Protein AF-A0A820XFD0-F1 (afdb_monomer_lite)

Foldseek 3Di:
DDDDPPPDDDDPVVVVVVVVVVQVVVCVVPVDDDDDDPDDDDDDPPDDDPPLVVVLVVLVVVLVVLVVVLVVVVVVVPPDVCVVLVVVLVVLVVVLVVLVVVLVVLVVVLVVLVVVLVVLVVVLVVLVVVLVVLVVVVPDDDDPPPVSVVVSVVSVVVSVVSVVVSVVSVVVNVVSVVVSVVSVVVSVVSVVVSVVSVVVVVVVVVVVVVVVVVSVVVSVVSVVVSVVSVVVVVVVVVVVVVVVVVVVVVVVVVVVVVVVVVVVVVVVVVVVVVVVVVVVVVVVVVVVVVVVVVVVVVCVVVDPDDDDPPVVVVVVVVVVVVVVVVVVVVVVVVVVVVVVVVVVVVVVVVVVVVVVVVVVVVVVVVVVVVVVVVVVVVVVVVVVVVVVVVVVVVVVVVVVVVVVVVVVVVVVVVVVVVVVVVVVVVVVVVVVVVVVVVVVVVVVVVVVVVVVVVVVVVVVVVVVVVVVVVVVVVVVVVVVVVVVVVVVVVVVVVD

pLDDT: mean 72.22, std 16.93, range [28.08, 92.31]

Structure (mmCIF, N/CA/C/O backbone):
data_AF-A0A820XFD0-F1
#
_entry.id   AF-A0A820XFD0-F1
#
loop_
_atom_site.group_PDB
_atom_site.id
_atom_site.type_symbol
_atom_site.label_atom_id
_atom_site.label_alt_id
_atom_site.label_comp_id
_atom_site.label_asym_id
_atom_site.label_entity_id
_atom_site.label_seq_id
_atom_site.pdbx_PDB_ins_code
_atom_site.Cartn_x
_atom_site.Cartn_y
_atom_site.Cartn_z
_atom_site.occupancy
_atom_site.B_iso_or_equiv
_atom_site.auth_seq_id
_atom_site.auth_comp_id
_atom_site.auth_asym_id
_atom_site.auth_atom_id
_atom_site.pdbx_PDB_model_num
ATOM 1 N N . MET A 1 1 ? 6.151 3.712 -76.045 1.00 37.41 1 MET A N 1
ATOM 2 C CA . MET A 1 1 ? 5.302 4.282 -74.974 1.00 37.41 1 MET A CA 1
ATOM 3 C C . MET A 1 1 ? 4.682 3.148 -74.163 1.00 37.41 1 MET A C 1
ATOM 5 O O . MET A 1 1 ? 3.705 2.572 -74.612 1.00 37.41 1 MET A O 1
ATOM 9 N N . HIS A 1 2 ? 5.215 2.836 -72.981 1.00 28.08 2 HIS A N 1
ATOM 10 C CA . HIS A 1 2 ? 4.512 2.036 -71.972 1.00 28.08 2 HIS A CA 1
ATOM 11 C C . HIS A 1 2 ? 4.744 2.683 -70.604 1.00 28.08 2 HIS A C 1
ATOM 13 O O . HIS A 1 2 ? 5.865 2.719 -70.105 1.00 28.08 2 HIS A O 1
ATOM 19 N N . ARG A 1 3 ? 3.682 3.268 -70.033 1.00 31.98 3 ARG A N 1
ATOM 20 C CA . ARG A 1 3 ? 3.657 3.752 -68.648 1.00 31.98 3 ARG A CA 1
ATOM 21 C C . ARG A 1 3 ? 3.521 2.537 -67.734 1.00 31.98 3 ARG A C 1
ATOM 23 O O . ARG A 1 3 ? 2.441 1.963 -67.646 1.00 31.98 3 ARG A O 1
ATOM 30 N N . VAL A 1 4 ? 4.595 2.175 -67.043 1.00 28.08 4 VAL A N 1
ATOM 31 C CA . VAL A 1 4 ? 4.532 1.260 -65.900 1.00 28.08 4 VAL A CA 1
ATOM 32 C C . VAL A 1 4 ? 4.010 2.066 -64.707 1.00 28.08 4 VAL A C 1
ATOM 34 O O . VAL A 1 4 ? 4.708 2.928 -64.179 1.00 28.08 4 VAL A O 1
ATOM 37 N N . ARG A 1 5 ? 2.750 1.838 -64.320 1.00 34.38 5 ARG A N 1
ATOM 38 C CA . ARG A 1 5 ? 2.206 2.278 -63.027 1.00 34.38 5 ARG A CA 1
ATOM 39 C C . ARG A 1 5 ? 2.717 1.312 -61.959 1.00 34.38 5 ARG A C 1
ATOM 41 O O . ARG A 1 5 ? 2.181 0.220 -61.820 1.00 34.38 5 ARG A O 1
ATOM 48 N N . THR A 1 6 ? 3.733 1.705 -61.201 1.00 30.31 6 THR A N 1
ATOM 49 C CA . THR A 1 6 ? 4.076 1.051 -59.932 1.00 30.31 6 THR A CA 1
ATOM 50 C C . THR A 1 6 ? 3.136 1.572 -58.850 1.00 30.31 6 THR A C 1
ATOM 52 O O . THR A 1 6 ? 3.357 2.615 -58.240 1.00 30.31 6 THR A O 1
ATOM 55 N N . GLN A 1 7 ? 2.037 0.853 -58.639 1.00 32.53 7 GLN A N 1
ATOM 56 C CA . GLN A 1 7 ? 1.187 1.026 -57.468 1.00 32.53 7 GLN A CA 1
ATOM 57 C C . GLN A 1 7 ? 1.953 0.433 -56.275 1.00 32.53 7 GLN A C 1
ATOM 59 O O . GLN A 1 7 ? 2.019 -0.783 -56.125 1.00 32.53 7 GLN A O 1
ATOM 64 N N . LYS A 1 8 ? 2.616 1.284 -55.478 1.00 37.03 8 LYS A N 1
ATOM 65 C CA . LYS A 1 8 ? 3.212 0.873 -54.199 1.00 37.03 8 LYS A CA 1
ATOM 66 C C . LYS A 1 8 ? 2.076 0.392 -53.292 1.00 37.03 8 LYS A C 1
ATOM 68 O O . LYS A 1 8 ? 1.273 1.203 -52.838 1.00 37.03 8 LYS A O 1
ATOM 73 N N . GLN A 1 9 ? 1.988 -0.917 -53.070 1.00 34.22 9 GLN A N 1
ATOM 74 C CA . GLN A 1 9 ? 1.224 -1.465 -51.957 1.00 34.22 9 GLN A CA 1
ATOM 75 C C . GLN A 1 9 ? 1.982 -1.099 -50.683 1.00 34.22 9 GLN A C 1
ATOM 77 O O . GLN A 1 9 ? 3.069 -1.617 -50.441 1.00 34.22 9 GLN A O 1
ATOM 82 N N . PHE A 1 10 ? 1.441 -0.155 -49.916 1.00 36.62 10 PHE A N 1
ATOM 83 C CA . PHE A 1 10 ? 1.867 0.040 -48.537 1.00 36.62 10 PHE A CA 1
ATOM 84 C C . PHE A 1 10 ? 1.536 -1.230 -47.762 1.00 36.62 10 PHE A C 1
ATOM 86 O O . PHE A 1 10 ? 0.458 -1.809 -47.936 1.00 36.62 10 PHE A O 1
ATOM 93 N N . SER A 1 11 ? 2.474 -1.681 -46.939 1.00 40.03 11 SER A N 1
ATOM 94 C CA . SER A 1 11 ? 2.201 -2.785 -46.030 1.00 40.03 11 SER A CA 1
ATOM 95 C C . SER A 1 11 ? 1.096 -2.367 -45.054 1.00 40.03 11 SER A C 1
ATOM 97 O O . SER A 1 11 ? 1.000 -1.202 -44.665 1.00 40.03 11 SER A O 1
ATOM 99 N N . ILE A 1 12 ? 0.246 -3.314 -44.648 1.00 41.81 12 ILE A N 1
ATOM 100 C CA . ILE A 1 12 ? -0.854 -3.069 -43.696 1.00 41.81 12 ILE A CA 1
ATOM 101 C C . ILE A 1 12 ? -0.323 -2.410 -42.400 1.00 41.81 12 ILE A C 1
ATOM 103 O O . ILE A 1 12 ? -0.978 -1.539 -41.839 1.00 41.81 12 ILE A O 1
ATOM 107 N N . TRP A 1 13 ? 0.922 -2.716 -42.015 1.00 35.16 13 TRP A N 1
ATOM 108 C CA . TRP A 1 13 ? 1.656 -2.117 -40.894 1.00 35.16 13 TRP A CA 1
ATOM 109 C C . TRP A 1 13 ? 1.944 -0.616 -41.045 1.00 35.16 13 TRP A C 1
ATOM 111 O O . TRP A 1 13 ? 1.808 0.133 -40.080 1.00 35.16 13 TRP A O 1
ATOM 121 N N . GLU A 1 14 ? 2.305 -0.152 -42.244 1.00 39.12 14 GLU A N 1
ATOM 122 C CA . GLU A 1 14 ? 2.550 1.273 -42.507 1.00 39.12 14 GLU A CA 1
ATOM 123 C C . GLU A 1 14 ? 1.245 2.077 -42.478 1.00 39.12 14 GLU A C 1
ATOM 125 O O . GLU A 1 14 ? 1.226 3.209 -41.999 1.00 39.12 14 GLU A O 1
ATOM 130 N N . VAL A 1 15 ? 0.136 1.480 -42.929 1.00 42.41 15 VAL A N 1
ATOM 131 C CA . VAL A 1 15 ? -1.190 2.116 -42.897 1.00 42.41 15 VAL A CA 1
ATOM 132 C C . VAL A 1 15 ? -1.703 2.243 -41.457 1.00 42.41 15 VAL A C 1
ATOM 134 O O . VAL A 1 15 ? -2.188 3.310 -41.080 1.00 42.41 15 VAL A O 1
ATOM 137 N N . SER A 1 16 ? -1.528 1.210 -40.626 1.00 45.59 16 SER A N 1
ATOM 138 C CA . SER A 1 16 ? -1.933 1.230 -39.213 1.00 45.59 16 SER A CA 1
ATOM 139 C C . SER A 1 16 ? -1.074 2.166 -38.355 1.00 45.59 16 SER A C 1
ATOM 141 O O . SER A 1 16 ? -1.607 2.891 -37.518 1.00 45.59 16 SER A O 1
ATOM 143 N N . PHE A 1 17 ? 0.241 2.221 -38.588 1.00 42.16 17 PHE A N 1
ATOM 144 C CA . PHE A 1 17 ? 1.147 3.114 -37.856 1.00 42.16 17 PHE A CA 1
ATOM 145 C C . PHE A 1 17 ? 0.890 4.596 -38.173 1.00 42.16 17 PHE A C 1
ATOM 147 O O . PHE A 1 17 ? 0.873 5.434 -37.272 1.00 42.16 17 PHE A O 1
ATOM 154 N N . ILE A 1 18 ? 0.610 4.921 -39.441 1.00 46.19 18 ILE A N 1
ATOM 155 C CA . ILE A 1 18 ? 0.246 6.284 -39.854 1.00 46.19 18 ILE A CA 1
ATOM 156 C C . ILE A 1 18 ? -1.119 6.689 -39.275 1.00 46.19 18 ILE A C 1
ATOM 158 O O . ILE A 1 18 ? -1.287 7.841 -38.888 1.00 46.19 18 ILE A O 1
ATOM 162 N N . GLN A 1 19 ? -2.079 5.767 -39.154 1.00 45.59 19 GLN A N 1
ATOM 163 C CA . GLN A 1 19 ? -3.388 6.058 -38.554 1.00 45.59 19 GLN A CA 1
ATOM 164 C C . GLN A 1 19 ? -3.318 6.322 -37.043 1.00 45.59 19 GLN A C 1
ATOM 166 O O . GLN A 1 19 ? -4.008 7.219 -36.563 1.00 45.59 19 GLN A O 1
ATOM 171 N N . VAL A 1 20 ? -2.464 5.603 -36.307 1.00 51.09 20 VAL A N 1
ATOM 172 C CA . VAL A 1 20 ? -2.251 5.838 -34.867 1.00 51.09 20 VAL A CA 1
ATOM 173 C C . VAL A 1 20 ? -1.521 7.162 -34.631 1.00 51.09 20 VAL A C 1
ATOM 175 O O . VAL A 1 20 ? -1.969 7.960 -33.814 1.00 51.09 20 VAL A O 1
ATOM 178 N N . LEU A 1 21 ? -0.476 7.457 -35.411 1.00 46.03 21 LEU A N 1
ATOM 179 C CA . LEU A 1 21 ? 0.230 8.741 -35.332 1.00 46.03 21 LEU A CA 1
ATOM 180 C C . LEU A 1 21 ? -0.657 9.929 -35.720 1.00 46.03 21 LEU A C 1
ATOM 182 O O . LEU A 1 21 ? -0.560 10.987 -35.104 1.00 46.03 21 LEU A O 1
ATOM 186 N N . LEU A 1 22 ? -1.535 9.775 -36.716 1.00 45.47 22 LEU A N 1
ATOM 187 C CA . LEU A 1 22 ? -2.496 10.822 -37.071 1.00 45.47 22 LEU A CA 1
ATOM 188 C C . LEU A 1 22 ? -3.514 11.055 -35.947 1.00 45.47 22 LEU A C 1
ATOM 190 O O . LEU A 1 22 ? -3.809 12.208 -35.658 1.00 45.47 22 LEU A O 1
ATOM 194 N N . ALA A 1 23 ? -3.983 10.004 -35.266 1.00 47.44 23 ALA A N 1
ATOM 195 C CA . ALA A 1 23 ? -4.884 10.138 -34.120 1.00 47.44 23 ALA A CA 1
ATOM 196 C C . ALA A 1 23 ? -4.214 10.830 -32.916 1.00 47.44 23 ALA A C 1
ATOM 198 O O . ALA A 1 23 ? -4.822 11.700 -32.296 1.00 47.44 23 ALA A O 1
ATOM 199 N N . GLU A 1 24 ? -2.947 10.511 -32.633 1.00 47.19 24 GLU A N 1
ATOM 200 C CA . GLU A 1 24 ? -2.164 11.122 -31.548 1.00 47.19 24 GLU A CA 1
ATOM 201 C C . GLU A 1 24 ? -1.826 12.598 -31.839 1.00 47.19 24 GLU A C 1
ATOM 203 O O . GLU A 1 24 ? -1.878 13.451 -30.951 1.00 47.19 24 GLU A O 1
ATOM 208 N N . ILE A 1 25 ? -1.557 12.939 -33.105 1.00 46.88 25 ILE A N 1
ATOM 209 C CA . ILE A 1 25 ? -1.346 14.327 -33.546 1.00 46.88 25 ILE A CA 1
ATOM 210 C C . ILE A 1 25 ? -2.657 15.133 -33.491 1.00 46.88 25 ILE A C 1
ATOM 212 O O . ILE A 1 25 ? -2.632 16.305 -33.111 1.00 46.88 25 ILE A O 1
ATOM 216 N N . GLU A 1 26 ? -3.805 14.537 -33.826 1.00 42.50 26 GLU A N 1
ATOM 217 C CA . GLU A 1 26 ? -5.121 15.191 -33.740 1.00 42.50 26 GLU A CA 1
ATOM 218 C C . GLU A 1 26 ? -5.544 15.440 -32.274 1.00 42.50 26 GLU A C 1
ATOM 220 O O . GLU A 1 26 ? -6.100 16.499 -31.955 1.00 42.50 26 GLU A O 1
ATOM 225 N N . GLU A 1 27 ? -5.217 14.515 -31.361 1.00 45.03 27 GLU A N 1
ATOM 226 C CA . GLU A 1 27 ? -5.466 14.629 -29.915 1.00 45.03 27 GLU A CA 1
ATOM 227 C C . GLU A 1 27 ? -4.594 15.725 -29.276 1.00 45.03 27 GLU A C 1
ATOM 229 O O . GLU A 1 27 ? -5.096 16.572 -28.528 1.00 45.03 27 GLU A O 1
ATOM 234 N N . LEU A 1 28 ? -3.314 15.800 -29.663 1.00 44.38 28 LEU A N 1
ATOM 235 C CA . LEU A 1 28 ? -2.395 16.863 -29.241 1.00 44.38 28 LEU A CA 1
ATOM 236 C C . LEU A 1 28 ? -2.750 18.239 -29.832 1.00 44.38 28 LEU A C 1
ATOM 238 O O . LEU A 1 28 ? -2.426 19.265 -29.233 1.00 44.38 28 LEU A O 1
ATOM 242 N N . ARG A 1 29 ? -3.434 18.288 -30.984 1.00 38.72 29 ARG A N 1
ATOM 243 C CA . ARG A 1 29 ? -3.827 19.542 -31.649 1.00 38.72 29 ARG A CA 1
ATOM 244 C C . ARG A 1 29 ? -5.156 20.115 -31.151 1.00 38.72 29 ARG A C 1
ATOM 246 O O . ARG A 1 29 ? -5.342 21.329 -31.219 1.00 38.72 29 ARG A O 1
ATOM 253 N N . THR A 1 30 ? -6.082 19.280 -30.677 1.00 41.97 30 THR A N 1
ATOM 254 C CA . THR A 1 30 ? -7.456 19.711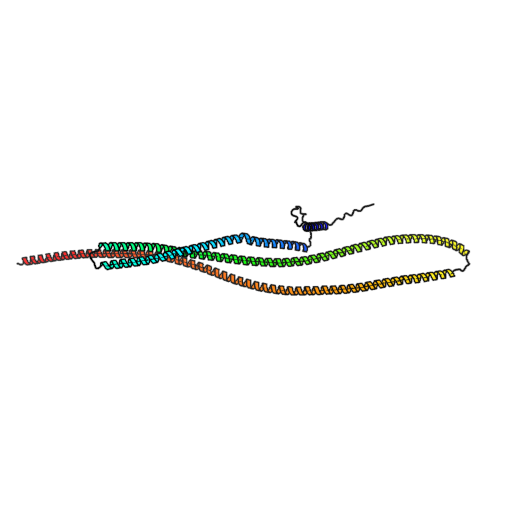 -30.340 1.00 41.97 30 THR A CA 1
ATOM 255 C C . THR A 1 30 ? -7.812 19.617 -28.857 1.00 41.97 30 THR A C 1
ATOM 257 O O . THR A 1 30 ? -8.810 20.208 -28.441 1.00 41.97 30 THR A O 1
ATOM 260 N N . GLY A 1 31 ? -7.008 18.925 -28.039 1.00 38.94 31 GLY A N 1
ATOM 261 C CA . GLY A 1 31 ? -7.185 18.874 -26.583 1.00 38.94 31 GLY A CA 1
ATOM 262 C C . GLY A 1 31 ? -8.503 18.241 -26.114 1.00 38.94 31 GLY A C 1
ATOM 263 O O . GLY A 1 31 ? -8.890 18.422 -24.959 1.00 38.94 31 GLY A O 1
ATOM 264 N N . LYS A 1 32 ? -9.211 17.508 -26.983 1.00 40.78 32 LYS A N 1
ATOM 265 C CA . LYS A 1 32 ? -10.416 16.740 -26.642 1.00 40.78 32 LYS A CA 1
ATOM 266 C C . LYS A 1 32 ? -10.229 15.278 -27.039 1.00 40.78 32 LYS A C 1
ATOM 268 O O . LYS A 1 32 ? -9.832 14.992 -28.163 1.00 40.78 32 LYS A O 1
ATOM 273 N N . ARG A 1 33 ? -10.569 14.364 -26.122 1.00 42.88 33 ARG A N 1
ATOM 274 C CA . ARG A 1 33 ? -10.634 12.919 -26.393 1.00 42.88 33 ARG A CA 1
ATOM 275 C C . ARG A 1 33 ? -11.656 12.623 -27.497 1.00 42.88 33 ARG A C 1
ATOM 277 O O . ARG A 1 33 ? -12.743 13.205 -27.458 1.00 42.88 33 ARG A O 1
ATOM 284 N N . PRO A 1 34 ? -11.387 11.664 -28.397 1.00 37.91 34 PRO A N 1
ATOM 285 C CA . PRO A 1 34 ? -12.404 11.136 -29.289 1.00 37.91 34 PRO A CA 1
ATOM 286 C C . PRO A 1 34 ? -13.309 10.181 -28.498 1.00 37.91 34 PRO A C 1
ATOM 288 O O . PRO A 1 34 ? -13.015 8.999 -28.338 1.00 37.91 34 PRO A O 1
ATOM 291 N N . SER A 1 35 ? -14.409 10.700 -27.958 1.00 45.75 35 SER A N 1
ATOM 292 C CA . SER A 1 35 ? -15.568 9.879 -27.614 1.00 45.75 35 SER A CA 1
ATOM 293 C C . SER A 1 35 ? -16.397 9.646 -28.879 1.00 45.75 35 SER A C 1
ATOM 295 O O . SER A 1 35 ? -16.653 10.595 -29.615 1.00 45.75 35 SER A O 1
ATOM 297 N N . GLU A 1 36 ? -16.825 8.398 -29.079 1.00 39.69 36 GLU A N 1
ATOM 298 C CA . GLU A 1 36 ? -17.808 7.946 -30.079 1.00 39.69 36 GLU A CA 1
ATOM 299 C C . GLU A 1 36 ? -17.308 7.823 -31.531 1.00 39.69 36 GLU A C 1
ATOM 301 O O . GLU A 1 36 ? -17.634 8.611 -32.415 1.00 39.69 36 GLU A O 1
ATOM 306 N N . ARG A 1 37 ? -16.595 6.724 -31.813 1.00 33.25 37 ARG A N 1
ATOM 307 C CA . ARG A 1 37 ? -16.793 5.979 -33.067 1.00 33.25 37 ARG A CA 1
ATOM 308 C C . ARG A 1 37 ? -16.878 4.485 -32.775 1.00 33.25 37 ARG A C 1
ATOM 310 O O . ARG A 1 37 ? -15.871 3.820 -32.553 1.00 33.25 37 ARG A O 1
ATOM 317 N N . GLU A 1 38 ? -18.106 3.978 -32.791 1.00 38.09 38 GLU A N 1
ATOM 318 C CA . GLU A 1 38 ? -18.409 2.568 -33.011 1.00 38.09 38 GLU A CA 1
ATOM 319 C C . GLU A 1 38 ? -17.937 2.183 -34.416 1.00 38.09 38 GLU A C 1
ATOM 321 O O . GLU A 1 38 ? -18.610 2.473 -35.394 1.00 38.09 38 GLU A O 1
ATOM 326 N N . THR A 1 39 ? -16.754 1.587 -34.513 1.00 34.09 39 THR A N 1
ATOM 327 C CA . THR A 1 39 ? -16.420 0.510 -35.458 1.00 34.09 39 THR A CA 1
ATOM 328 C C . THR A 1 39 ? -15.040 -0.002 -35.062 1.00 34.09 39 THR A C 1
ATOM 330 O O . THR A 1 39 ? -14.018 0.568 -35.449 1.00 34.09 39 THR A O 1
ATOM 333 N N . SER A 1 40 ? -15.009 -1.052 -34.246 1.00 28.56 40 SER A N 1
ATOM 334 C CA . SER A 1 40 ? -13.800 -1.833 -33.992 1.00 28.56 40 SER A CA 1
ATOM 335 C C . SER A 1 40 ? -13.323 -2.470 -35.304 1.00 28.56 40 SER A C 1
ATOM 337 O O . SER A 1 40 ? -14.135 -3.113 -35.971 1.00 28.56 40 SER A O 1
ATOM 339 N N . PRO A 1 41 ? -12.039 -2.362 -35.686 1.00 35.25 41 PRO A N 1
ATOM 340 C CA . PRO A 1 41 ? -11.447 -3.364 -36.557 1.00 35.25 41 PRO A CA 1
ATOM 341 C C . PRO A 1 41 ? -11.363 -4.663 -35.747 1.00 35.25 41 PRO A C 1
ATOM 343 O O . PRO A 1 41 ? -10.921 -4.639 -34.595 1.00 35.25 41 PRO A O 1
ATOM 346 N N . GLU A 1 42 ? -11.833 -5.772 -36.316 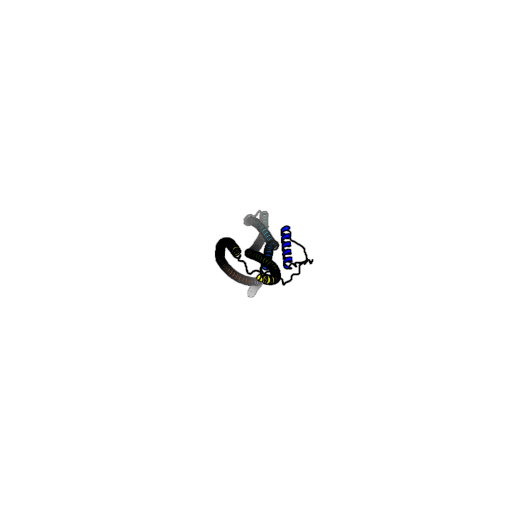1.00 32.19 42 GLU A N 1
ATOM 347 C CA . GLU A 1 42 ? -11.697 -7.106 -35.726 1.00 32.19 42 GLU A CA 1
ATOM 348 C C . GLU A 1 42 ? -10.254 -7.350 -35.263 1.00 32.19 42 GLU A C 1
ATOM 350 O O . GLU A 1 42 ? -9.292 -7.189 -36.015 1.00 32.19 42 GLU A O 1
ATOM 355 N N . TYR A 1 43 ? -10.132 -7.708 -33.987 1.00 35.47 43 TYR A N 1
ATOM 356 C CA . TYR A 1 43 ? -8.886 -8.054 -33.321 1.00 35.47 43 TYR A CA 1
ATOM 357 C C . TYR A 1 43 ? -8.472 -9.466 -33.753 1.00 35.47 43 TYR A C 1
ATOM 359 O O . TYR A 1 43 ? -9.118 -10.439 -33.365 1.00 35.47 43 TYR A O 1
ATOM 367 N N . ASP A 1 44 ? -7.411 -9.581 -34.555 1.00 37.38 44 ASP A N 1
ATOM 368 C CA . ASP A 1 44 ? -6.766 -10.863 -34.853 1.00 37.38 44 ASP A CA 1
ATOM 369 C C . ASP A 1 44 ? -5.823 -11.236 -33.687 1.00 37.38 44 ASP A C 1
ATOM 371 O O . ASP A 1 44 ? -4.843 -10.521 -33.447 1.00 37.38 44 ASP A O 1
ATOM 375 N N . PRO A 1 45 ? -6.073 -12.335 -32.946 1.00 40.59 45 PRO A N 1
ATOM 376 C CA . PRO A 1 45 ? -5.259 -12.739 -31.797 1.00 40.59 45 PRO A CA 1
ATOM 377 C C . PRO A 1 45 ? -3.819 -13.150 -32.147 1.00 40.59 45 PRO A C 1
ATOM 379 O O . PRO A 1 45 ? -3.033 -13.401 -31.235 1.00 40.59 45 PRO A O 1
ATOM 382 N N . ASN A 1 46 ? -3.464 -13.241 -33.435 1.00 35.19 46 ASN A N 1
ATOM 383 C CA . ASN A 1 46 ? -2.160 -13.731 -33.893 1.00 35.19 46 ASN A CA 1
ATOM 384 C C . ASN A 1 46 ? -1.137 -12.629 -34.239 1.00 35.19 46 ASN A C 1
ATOM 386 O O . ASN A 1 46 ? -0.063 -12.939 -34.755 1.00 35.19 46 ASN A O 1
ATOM 390 N N . GLN A 1 47 ? -1.423 -11.349 -33.975 1.00 38.47 47 GLN A N 1
ATOM 391 C CA . GLN A 1 47 ? -0.446 -10.274 -34.192 1.00 38.47 47 GLN A CA 1
ATOM 392 C C . GLN A 1 47 ? 0.550 -10.157 -33.027 1.00 38.47 47 GLN A C 1
ATOM 394 O O . GLN A 1 47 ? 0.223 -9.685 -31.937 1.00 38.47 47 GLN A O 1
ATOM 399 N N . GLU A 1 48 ? 1.803 -10.544 -33.281 1.00 31.59 48 GLU A N 1
ATOM 400 C CA . GLU A 1 48 ? 2.938 -10.315 -32.383 1.00 31.59 48 GLU A CA 1
ATOM 401 C C . GLU A 1 48 ? 3.262 -8.814 -32.285 1.00 31.59 48 GLU A C 1
ATOM 403 O O . GLU A 1 48 ? 4.033 -8.250 -33.062 1.00 31.59 48 GLU A O 1
ATOM 408 N N . VAL A 1 49 ? 2.663 -8.150 -31.298 1.00 37.22 49 VAL A N 1
ATOM 409 C CA . VAL A 1 49 ? 3.129 -6.851 -30.798 1.00 37.22 49 VAL A CA 1
ATOM 410 C C . VAL A 1 49 ? 4.347 -7.106 -29.896 1.00 37.22 49 VAL A C 1
ATOM 412 O O . VAL A 1 49 ? 4.281 -8.010 -29.057 1.00 37.22 49 VAL A O 1
ATOM 415 N N . PRO A 1 50 ? 5.447 -6.334 -30.002 1.00 37.41 50 PRO A N 1
ATOM 416 C CA . PRO A 1 50 ? 6.612 -6.503 -29.138 1.00 37.41 50 PRO A CA 1
ATOM 417 C C . PRO A 1 50 ? 6.211 -6.500 -27.654 1.00 37.41 50 PRO A C 1
ATOM 419 O O . PRO A 1 50 ? 5.632 -5.528 -27.161 1.00 37.41 50 PRO A O 1
ATOM 422 N N . LEU A 1 51 ? 6.541 -7.588 -26.945 1.00 35.94 51 LEU A N 1
ATOM 423 C CA . LEU A 1 51 ? 6.193 -7.850 -25.536 1.00 35.94 51 LEU A CA 1
ATOM 424 C C . LEU A 1 51 ? 6.513 -6.673 -24.590 1.00 35.94 51 LEU A C 1
ATOM 426 O O . LEU A 1 51 ? 5.835 -6.478 -23.587 1.00 35.94 51 LEU A O 1
ATOM 430 N N . THR A 1 52 ? 7.500 -5.841 -24.923 1.00 35.88 52 THR A N 1
ATOM 431 C CA . THR A 1 52 ? 7.915 -4.672 -24.134 1.00 35.88 52 THR A CA 1
ATOM 432 C C . THR A 1 52 ? 6.938 -3.493 -24.204 1.00 35.88 52 THR A C 1
ATOM 434 O O . THR A 1 52 ? 6.705 -2.844 -23.187 1.00 35.88 52 THR A O 1
ATOM 437 N N . PHE A 1 53 ? 6.312 -3.230 -25.357 1.00 36.62 53 PHE A N 1
ATOM 438 C CA . PHE A 1 53 ? 5.309 -2.162 -25.497 1.00 36.62 53 PHE A CA 1
ATOM 439 C C . PHE A 1 53 ? 3.977 -2.550 -24.854 1.00 36.62 53 PHE A C 1
ATOM 441 O O . PHE A 1 53 ? 3.338 -1.723 -24.202 1.00 36.62 53 PHE A O 1
ATOM 448 N N . ARG A 1 54 ? 3.600 -3.828 -24.977 1.00 37.75 54 ARG A N 1
ATOM 449 C CA . ARG A 1 54 ? 2.423 -4.397 -24.311 1.00 37.75 54 ARG A CA 1
ATOM 450 C C . ARG A 1 54 ? 2.527 -4.257 -22.790 1.00 37.75 54 ARG A C 1
ATOM 452 O O . ARG A 1 54 ? 1.600 -3.748 -22.171 1.00 37.75 54 ARG A O 1
ATOM 459 N N . ASN A 1 55 ? 3.692 -4.567 -22.221 1.00 39.22 55 ASN A N 1
ATOM 460 C CA . ASN A 1 55 ? 3.934 -4.442 -20.783 1.00 39.22 55 ASN A CA 1
ATOM 461 C C . ASN A 1 55 ? 3.881 -2.987 -20.286 1.00 39.22 55 ASN A C 1
ATOM 463 O O . ASN A 1 55 ? 3.374 -2.743 -19.198 1.00 39.22 55 ASN A O 1
ATOM 467 N N . VAL A 1 56 ? 4.357 -2.002 -21.058 1.00 39.69 56 VAL A N 1
ATOM 468 C CA . VAL A 1 56 ? 4.306 -0.583 -20.642 1.00 39.69 56 VAL A CA 1
ATOM 469 C C . VAL A 1 56 ? 2.888 -0.018 -20.689 1.00 39.69 56 VAL A C 1
ATOM 471 O O . VAL A 1 56 ? 2.494 0.696 -19.766 1.00 39.69 56 VAL A O 1
ATOM 474 N N . VAL A 1 57 ? 2.106 -0.359 -21.717 1.00 46.94 57 VAL A N 1
ATOM 475 C CA . VAL A 1 57 ? 0.697 0.055 -21.812 1.00 46.94 57 VAL A CA 1
ATOM 476 C C . VAL A 1 57 ? -0.137 -0.629 -20.728 1.00 46.94 57 VAL A C 1
ATOM 478 O O . VAL A 1 57 ? -0.925 0.040 -20.060 1.00 46.94 57 VAL A O 1
ATOM 481 N N . GLU A 1 58 ? 0.078 -1.924 -20.482 1.00 44.06 58 GLU A N 1
ATOM 482 C CA . GLU A 1 58 ? -0.579 -2.658 -19.395 1.00 44.06 58 GLU A CA 1
ATOM 483 C C . GLU A 1 58 ? -0.189 -2.089 -18.019 1.00 44.06 58 GLU A C 1
ATOM 485 O O . GLU A 1 58 ? -1.077 -1.824 -17.211 1.00 44.06 58 GLU A O 1
ATOM 490 N N . LEU A 1 59 ? 1.089 -1.775 -17.770 1.00 43.84 59 LEU A N 1
ATOM 491 C CA . LEU A 1 59 ? 1.543 -1.147 -16.519 1.00 43.84 59 LEU A CA 1
ATOM 492 C C . LEU A 1 59 ? 1.008 0.279 -16.339 1.00 43.84 59 LEU A C 1
ATOM 494 O O . LEU A 1 59 ? 0.615 0.645 -15.232 1.00 43.84 59 LEU A O 1
ATOM 498 N N . GLN A 1 60 ? 0.932 1.094 -17.396 1.00 47.44 60 GLN A N 1
ATOM 499 C CA . GLN A 1 60 ? 0.277 2.406 -17.323 1.00 47.44 60 GLN A CA 1
ATOM 500 C C . GLN A 1 60 ? -1.218 2.277 -17.033 1.00 47.44 60 GLN A C 1
ATOM 502 O O . GLN A 1 60 ? -1.759 3.066 -16.257 1.00 47.44 60 GLN A O 1
ATOM 507 N N . HIS A 1 61 ? -1.883 1.282 -17.617 1.00 50.69 61 HIS A N 1
ATOM 508 C CA . HIS A 1 61 ? -3.301 1.037 -17.391 1.00 50.69 61 HIS A CA 1
ATOM 509 C C . HIS A 1 61 ? -3.572 0.505 -15.974 1.00 50.69 61 HIS A C 1
ATOM 511 O O . HIS A 1 61 ? -4.533 0.927 -15.331 1.00 50.69 61 HIS A O 1
ATOM 517 N N . VAL A 1 62 ? -2.689 -0.349 -15.445 1.00 47.25 62 VAL A N 1
ATOM 518 C CA . VAL A 1 62 ? -2.703 -0.793 -14.043 1.00 47.25 62 VAL A CA 1
ATOM 519 C C . VAL A 1 62 ? -2.470 0.387 -13.103 1.00 47.25 62 VAL A C 1
ATOM 521 O O . VAL A 1 62 ? -3.238 0.552 -12.163 1.00 47.25 62 VAL A O 1
ATOM 524 N N . ASN A 1 63 ? -1.506 1.266 -13.386 1.00 45.78 63 ASN A N 1
ATOM 525 C CA . ASN A 1 63 ? -1.230 2.438 -12.549 1.00 45.78 63 ASN A CA 1
ATOM 526 C C . ASN A 1 63 ? -2.411 3.432 -12.542 1.00 45.78 63 ASN A C 1
ATOM 528 O O . ASN A 1 63 ? -2.786 3.954 -11.498 1.00 45.78 63 ASN A O 1
ATOM 532 N N . GLN A 1 64 ? -3.088 3.619 -13.682 1.00 58.12 64 GLN A N 1
ATOM 533 C CA . GLN A 1 64 ? -4.321 4.415 -13.760 1.00 58.12 64 GLN A CA 1
ATOM 534 C C . GLN A 1 64 ? -5.493 3.779 -13.001 1.00 58.12 64 GLN A C 1
ATOM 536 O O . GLN A 1 64 ? -6.270 4.495 -12.366 1.00 58.12 64 GLN A O 1
ATOM 541 N N . LYS A 1 65 ? -5.632 2.447 -13.049 1.00 58.97 65 LYS A N 1
ATOM 542 C CA . LYS A 1 65 ? -6.622 1.718 -12.244 1.00 58.97 65 LYS A CA 1
ATOM 543 C C . LYS A 1 65 ? -6.304 1.813 -10.754 1.00 58.97 65 LYS A C 1
ATOM 545 O O . LYS A 1 65 ? -7.231 2.028 -9.985 1.00 58.97 65 LYS A O 1
ATOM 550 N N . LEU A 1 66 ? -5.033 1.737 -10.359 1.00 50.28 66 LEU A N 1
ATOM 551 C CA . LEU A 1 66 ? -4.599 1.913 -8.973 1.00 50.28 66 LEU A CA 1
ATOM 552 C C . LEU A 1 66 ? -4.877 3.339 -8.485 1.00 50.28 66 LEU A C 1
ATOM 554 O O . LEU A 1 66 ? -5.458 3.512 -7.427 1.00 50.28 66 LEU A O 1
ATOM 558 N N . ASP A 1 67 ? -4.551 4.364 -9.275 1.00 56.00 67 ASP A N 1
ATOM 559 C CA . ASP A 1 67 ? -4.854 5.766 -8.954 1.00 56.00 67 ASP A CA 1
ATOM 560 C C . ASP A 1 67 ? -6.359 6.039 -8.840 1.00 56.00 67 ASP A C 1
ATOM 562 O O . ASP A 1 67 ? -6.787 6.907 -8.071 1.00 56.00 67 ASP A O 1
ATOM 566 N N . LYS A 1 68 ? -7.166 5.334 -9.639 1.00 64.75 68 LYS A N 1
ATOM 567 C CA . LYS A 1 68 ? -8.624 5.376 -9.552 1.00 64.75 68 LYS A CA 1
ATOM 568 C C . LYS A 1 68 ? -9.110 4.653 -8.295 1.00 64.75 68 LYS A C 1
ATOM 570 O O . LYS A 1 68 ? -9.903 5.238 -7.574 1.00 64.75 68 LYS A O 1
ATOM 575 N N . LEU A 1 69 ? -8.574 3.473 -7.984 1.00 53.81 69 LEU A N 1
ATOM 576 C CA . LEU A 1 69 ? -8.899 2.708 -6.779 1.00 53.81 69 LEU A CA 1
ATOM 577 C C . LEU A 1 69 ? -8.487 3.457 -5.505 1.00 53.81 69 LEU A C 1
ATOM 579 O O . LEU A 1 69 ? -9.247 3.500 -4.555 1.00 53.81 69 LEU A O 1
ATOM 583 N N . VAL A 1 70 ? -7.330 4.122 -5.485 1.00 56.44 70 VAL A N 1
ATOM 584 C CA . VAL A 1 70 ? -6.891 4.983 -4.373 1.00 56.44 70 VAL A CA 1
ATOM 585 C C . VAL A 1 70 ? -7.840 6.166 -4.199 1.00 56.44 70 VAL A C 1
ATOM 587 O O . VAL A 1 70 ? -8.166 6.530 -3.072 1.00 56.44 70 VAL A O 1
ATOM 590 N N . ARG A 1 71 ? -8.314 6.766 -5.297 1.00 61.44 71 ARG A N 1
ATOM 591 C CA . ARG A 1 71 ? -9.324 7.834 -5.249 1.00 61.44 71 ARG A CA 1
ATOM 592 C C . ARG A 1 71 ? -10.693 7.327 -4.802 1.00 61.44 71 ARG A C 1
ATOM 594 O O . ARG A 1 71 ? -11.336 8.008 -4.016 1.00 61.44 71 ARG A O 1
ATOM 601 N N . GLU A 1 72 ? -11.112 6.154 -5.262 1.00 58.06 72 GLU A N 1
ATOM 602 C CA . GLU A 1 72 ? -12.369 5.509 -4.874 1.00 58.06 72 GLU A CA 1
ATOM 603 C C . GLU A 1 72 ? -12.329 5.039 -3.420 1.00 58.06 72 GLU A C 1
ATOM 605 O O . GLU A 1 72 ? -13.276 5.312 -2.702 1.00 58.06 72 GLU A O 1
ATOM 610 N N . MET A 1 73 ? -11.222 4.474 -2.933 1.00 51.94 73 MET A N 1
ATOM 611 C CA . MET A 1 73 ? -11.043 4.138 -1.517 1.00 51.94 73 MET A CA 1
ATOM 612 C C . MET A 1 73 ? -11.019 5.389 -0.639 1.00 51.94 73 MET A C 1
ATOM 614 O O . MET A 1 73 ? -11.651 5.394 0.409 1.00 51.94 73 MET A O 1
ATOM 618 N N . ARG A 1 74 ? -10.368 6.481 -1.071 1.00 56.19 74 ARG A N 1
ATOM 619 C CA . ARG A 1 74 ? -10.449 7.780 -0.372 1.00 56.19 74 ARG A CA 1
ATOM 620 C C . ARG A 1 74 ? -11.864 8.372 -0.387 1.00 56.19 74 ARG A C 1
ATOM 622 O O . ARG A 1 74 ? -12.213 9.097 0.534 1.00 56.19 74 ARG A O 1
ATOM 629 N N . ALA A 1 75 ? -12.662 8.096 -1.419 1.00 53.50 75 ALA A N 1
ATOM 630 C CA . ALA A 1 75 ? -14.041 8.574 -1.533 1.00 53.50 75 ALA A CA 1
ATOM 631 C C . ALA A 1 75 ? -15.047 7.693 -0.768 1.00 53.50 75 ALA A C 1
ATOM 633 O O . ALA A 1 75 ? -15.985 8.225 -0.187 1.00 53.50 75 ALA A O 1
ATOM 634 N N . GLN A 1 76 ? -14.839 6.373 -0.732 1.00 49.81 76 GLN A N 1
ATOM 635 C CA . GLN A 1 76 ? -15.631 5.411 0.041 1.00 49.81 76 GLN A CA 1
ATOM 636 C C . GLN A 1 76 ? -15.379 5.554 1.544 1.00 49.81 76 GLN A C 1
ATOM 638 O O . GLN A 1 76 ? -16.321 5.436 2.320 1.00 49.81 76 GLN A O 1
ATOM 643 N N . HIS A 1 77 ? -14.155 5.904 1.957 1.00 50.97 77 HIS A N 1
ATOM 644 C CA . HIS A 1 77 ? -13.865 6.182 3.367 1.00 50.97 77 HIS A CA 1
ATOM 645 C C . HIS A 1 77 ? -14.603 7.407 3.924 1.00 50.97 77 HIS A C 1
ATOM 647 O O . HIS A 1 77 ? -14.783 7.486 5.131 1.00 50.97 77 HIS A O 1
ATOM 653 N N . ASN A 1 78 ? -15.037 8.334 3.062 1.00 51.22 78 ASN A N 1
ATOM 654 C CA . ASN A 1 78 ? -15.622 9.609 3.478 1.00 51.22 78 ASN A CA 1
ATOM 655 C C . ASN A 1 78 ? -17.160 9.640 3.503 1.00 51.22 78 ASN A C 1
ATOM 657 O O . ASN A 1 78 ? -17.694 10.644 3.959 1.00 51.22 78 ASN A O 1
ATOM 661 N N . ASN A 1 79 ? -17.881 8.633 2.981 1.00 50.50 79 ASN A N 1
ATOM 662 C CA . ASN A 1 79 ? -19.314 8.819 2.682 1.00 50.50 79 ASN A CA 1
ATOM 663 C C . ASN A 1 79 ? -20.295 7.805 3.293 1.00 50.50 79 ASN A C 1
ATOM 665 O O . ASN A 1 79 ? -21.409 8.219 3.587 1.00 50.50 79 ASN A O 1
ATOM 669 N N . ASP A 1 80 ? -19.936 6.534 3.524 1.00 47.19 80 ASP A N 1
ATOM 670 C CA . ASP A 1 80 ? -20.964 5.535 3.894 1.00 47.19 80 ASP A CA 1
ATOM 671 C C . ASP A 1 80 ? -20.820 4.974 5.328 1.00 47.19 80 ASP A C 1
ATOM 673 O O . ASP A 1 80 ? -21.827 4.821 6.020 1.00 47.19 80 ASP A O 1
ATOM 677 N N . ASP A 1 81 ? -19.596 4.763 5.833 1.00 49.62 81 ASP A N 1
ATOM 678 C CA . ASP A 1 81 ? -19.364 4.227 7.194 1.00 49.62 81 ASP A CA 1
ATOM 679 C C . ASP A 1 81 ? -18.989 5.306 8.233 1.00 49.62 81 ASP A C 1
ATOM 681 O O . ASP A 1 81 ? -19.328 5.182 9.414 1.00 49.62 81 ASP A O 1
ATOM 685 N N . GLU A 1 82 ? -18.344 6.405 7.814 1.00 51.56 82 GLU A N 1
ATOM 686 C CA . GLU A 1 82 ? -18.050 7.544 8.700 1.00 51.56 82 GLU A CA 1
ATOM 687 C C . GLU A 1 82 ? -19.324 8.271 9.141 1.00 51.56 82 GLU A C 1
ATOM 689 O O . GLU A 1 82 ? -19.415 8.664 10.304 1.00 51.56 82 GLU A O 1
ATOM 694 N N . ASP A 1 83 ? -20.320 8.408 8.260 1.00 54.50 83 ASP A N 1
ATOM 695 C CA . ASP A 1 83 ? -21.586 9.073 8.582 1.00 54.50 83 ASP A CA 1
ATOM 696 C C . ASP A 1 83 ? -22.451 8.218 9.515 1.00 54.50 83 ASP A C 1
ATOM 698 O O . ASP A 1 83 ? -23.037 8.751 10.459 1.00 54.50 83 ASP A O 1
ATOM 702 N N . LEU A 1 84 ? -22.480 6.891 9.347 1.00 54.56 84 LEU A N 1
ATOM 703 C CA . LEU A 1 84 ? -23.239 6.003 10.232 1.00 54.56 84 LEU A CA 1
ATOM 704 C C . LEU A 1 84 ? -22.625 5.948 11.643 1.00 54.56 84 LEU A C 1
ATOM 706 O O . LEU A 1 84 ? -23.342 6.063 12.642 1.00 54.56 84 LEU A O 1
ATOM 710 N N . ASN A 1 85 ? -21.294 5.844 11.734 1.00 54.69 85 ASN A N 1
ATOM 711 C CA . ASN A 1 85 ? -20.581 5.822 13.012 1.00 54.69 85 ASN A CA 1
ATOM 712 C C . ASN A 1 85 ? -20.535 7.202 13.687 1.00 54.69 85 ASN A C 1
ATOM 714 O O . ASN A 1 85 ? -20.676 7.273 14.908 1.00 54.69 85 ASN A O 1
ATOM 718 N N . ARG A 1 86 ? -20.428 8.310 12.933 1.00 61.75 86 ARG A N 1
ATOM 719 C CA . ARG A 1 86 ? -20.601 9.666 13.490 1.00 61.75 86 ARG A CA 1
ATOM 720 C C . ARG A 1 86 ? -21.996 9.875 14.036 1.00 61.75 86 ARG A C 1
ATOM 722 O O . ARG A 1 86 ? -22.124 10.349 15.157 1.00 61.75 86 ARG A O 1
ATOM 729 N N . THR A 1 87 ? -23.021 9.506 13.271 1.00 67.25 87 THR A N 1
ATOM 730 C CA . THR A 1 87 ? -24.414 9.696 13.688 1.00 67.25 87 THR A CA 1
ATOM 731 C C . THR A 1 87 ? -24.690 8.920 14.974 1.00 67.25 87 THR A C 1
ATOM 733 O O . THR A 1 87 ? -25.217 9.483 15.930 1.00 67.25 87 THR A O 1
ATOM 736 N N . ARG A 1 88 ? -24.227 7.667 15.058 1.00 66.44 88 ARG A N 1
ATOM 737 C CA . ARG A 1 88 ? -24.352 6.831 16.259 1.00 66.44 88 ARG A CA 1
ATOM 738 C C . ARG A 1 88 ? -23.554 7.368 17.454 1.00 66.44 88 ARG A C 1
ATOM 740 O O . ARG A 1 88 ? -24.057 7.375 18.578 1.00 66.44 88 ARG A O 1
ATOM 747 N N . PHE A 1 89 ? -22.334 7.856 17.232 1.00 65.56 89 PHE A N 1
ATOM 748 C CA . PHE A 1 89 ? -21.517 8.459 18.286 1.00 65.56 89 PHE A CA 1
ATOM 749 C C . PHE A 1 89 ? -22.122 9.773 18.804 1.00 65.56 89 PHE A C 1
ATOM 751 O O . PHE A 1 89 ? -22.158 10.009 20.014 1.00 65.56 89 PHE A O 1
ATOM 758 N N . ASP A 1 90 ? -22.639 10.615 17.910 1.00 71.62 90 ASP A N 1
ATOM 759 C CA . ASP A 1 90 ? -23.316 11.864 18.257 1.00 71.62 90 ASP A CA 1
ATOM 760 C C . ASP A 1 90 ? -24.635 11.605 19.001 1.00 71.62 90 ASP A C 1
ATOM 762 O O . ASP A 1 90 ? -24.948 12.315 19.963 1.00 71.62 90 ASP A O 1
ATOM 766 N N . GLU A 1 91 ? -25.371 10.551 18.638 1.00 74.25 91 GLU A N 1
ATOM 767 C CA . GLU A 1 91 ? -26.536 10.071 19.387 1.00 74.25 91 GLU A CA 1
ATOM 768 C C . GLU A 1 91 ? -26.153 9.621 20.804 1.00 74.25 91 GLU A C 1
ATOM 770 O O . GLU A 1 91 ? -26.709 10.135 21.778 1.00 74.25 91 GLU A O 1
ATOM 775 N N . LEU A 1 92 ? -25.147 8.752 20.955 1.00 68.31 92 LEU A N 1
ATOM 776 C CA . LEU A 1 92 ? -24.663 8.297 22.266 1.00 68.31 92 LEU A CA 1
ATOM 777 C C . LEU A 1 92 ? -24.150 9.451 23.136 1.00 68.31 92 LEU A C 1
ATOM 779 O O . LEU A 1 92 ? -24.384 9.482 24.348 1.00 68.31 92 LEU A O 1
ATOM 783 N N . LYS A 1 93 ? -23.475 10.429 22.528 1.00 70.50 93 LYS A N 1
ATOM 784 C CA . LYS A 1 93 ? -22.992 11.636 23.204 1.00 70.50 93 LYS A CA 1
ATOM 785 C C . LYS A 1 93 ? -24.148 12.502 23.696 1.00 70.50 93 LYS A C 1
ATOM 787 O O . LYS A 1 93 ? -24.140 12.928 24.853 1.00 70.50 93 LYS A O 1
ATOM 792 N N . LYS A 1 94 ? -25.159 12.724 22.854 1.00 76.00 94 LYS A N 1
ATOM 793 C CA . LYS A 1 94 ? -26.367 13.478 23.209 1.00 76.00 94 LYS A CA 1
ATOM 794 C C . LYS A 1 94 ? -27.148 12.789 24.328 1.00 76.00 94 LYS A C 1
ATOM 796 O O . LYS A 1 94 ? -27.588 13.451 25.266 1.00 76.00 94 LYS A O 1
ATOM 801 N N . GLU A 1 95 ? -27.269 11.467 24.278 1.00 71.25 95 GLU A N 1
ATOM 802 C CA . GLU A 1 95 ? -27.925 10.684 25.324 1.00 71.25 95 GLU A CA 1
ATOM 803 C C . GLU A 1 95 ? -27.159 10.696 26.653 1.00 71.25 95 GLU A C 1
ATOM 805 O O . GLU A 1 95 ? -27.774 10.835 27.712 1.00 71.25 95 GLU A O 1
ATOM 810 N N . HIS A 1 96 ? -25.827 10.577 26.625 1.00 70.31 96 HIS A N 1
ATOM 811 C CA . HIS A 1 96 ? -25.002 10.685 27.830 1.00 70.31 96 HIS A CA 1
ATOM 812 C C . HIS A 1 96 ? -25.131 12.077 28.466 1.00 70.31 96 HIS A C 1
ATOM 814 O O . HIS A 1 96 ? -25.276 12.200 29.682 1.00 70.31 96 HIS A O 1
ATOM 820 N N . GLN A 1 97 ? -25.163 13.127 27.644 1.00 71.62 97 GLN A N 1
ATOM 821 C CA . GLN A 1 97 ? -25.342 14.500 28.108 1.00 71.62 97 GLN A CA 1
ATOM 822 C C . GLN A 1 97 ? -26.726 14.721 28.746 1.00 71.62 97 GLN A C 1
ATOM 824 O O . GLN A 1 97 ? -26.809 15.277 29.840 1.00 71.62 97 GLN A O 1
ATOM 829 N N . GLN A 1 98 ? -27.797 14.191 28.145 1.00 74.12 98 GLN A N 1
ATOM 830 C CA . GLN A 1 98 ? -29.138 14.204 28.749 1.00 74.12 98 GLN A CA 1
ATOM 831 C C . GLN A 1 98 ? -29.196 13.446 30.083 1.00 74.12 98 GLN A C 1
ATOM 833 O O . GLN A 1 98 ? -29.903 13.858 31.003 1.00 74.12 98 GLN A O 1
ATOM 838 N N . GLN A 1 99 ? -28.461 12.339 30.220 1.00 67.88 99 GLN A N 1
ATOM 839 C CA . GLN A 1 99 ? -28.387 11.604 31.485 1.00 67.88 99 GLN A CA 1
ATOM 840 C C . GLN A 1 99 ? -27.629 12.377 32.569 1.00 67.88 99 GLN A C 1
ATOM 842 O O . GLN A 1 99 ? -28.048 12.349 33.726 1.00 67.88 99 GLN A O 1
ATOM 847 N N . GLN A 1 100 ? -26.564 13.105 32.218 1.00 66.19 100 GLN A N 1
ATOM 848 C CA . GLN A 1 100 ? -25.860 13.977 33.164 1.00 66.19 100 GLN A CA 1
ATOM 849 C C . GLN A 1 100 ? -26.735 15.140 33.651 1.00 66.19 100 GLN A C 1
ATOM 851 O O . GLN A 1 100 ? -26.707 15.469 34.838 1.00 66.19 100 GLN A O 1
ATOM 856 N N . GLU A 1 101 ? -27.536 15.741 32.767 1.00 75.44 101 GLU A N 1
ATOM 857 C CA . GLU A 1 101 ? -28.486 16.793 33.148 1.00 75.44 101 GLU A CA 1
ATOM 858 C C . GLU A 1 101 ? -29.570 16.262 34.091 1.00 75.44 101 GLU A C 1
ATOM 860 O O . GLU A 1 101 ? -29.787 16.851 35.151 1.00 75.44 101 GLU A O 1
ATOM 865 N N . LYS A 1 102 ? -30.161 15.099 33.786 1.00 73.19 102 LYS A N 1
ATOM 866 C CA . LYS A 1 102 ? -31.121 14.436 34.685 1.00 73.19 102 LYS A CA 1
ATOM 867 C C . LYS A 1 102 ? -30.510 14.127 36.046 1.00 73.19 102 LYS A C 1
ATOM 869 O O . LYS A 1 102 ? -31.110 14.442 37.065 1.00 73.19 102 LYS A O 1
ATOM 874 N N . LEU A 1 103 ? -29.289 13.588 36.084 1.00 67.56 103 LEU A N 1
ATOM 875 C CA . LEU A 1 103 ? -28.589 13.306 37.339 1.00 67.56 103 LEU A CA 1
ATOM 876 C C . LEU A 1 103 ? -28.392 14.578 38.181 1.00 67.56 103 LEU A C 1
ATOM 878 O O . LEU A 1 103 ? -28.532 14.550 39.405 1.00 67.56 103 LEU A O 1
ATOM 882 N N . LYS A 1 104 ? -28.081 15.705 37.531 1.00 73.62 104 LYS A N 1
ATOM 883 C CA . LYS A 1 104 ? -27.931 17.006 38.189 1.00 73.62 104 LYS A CA 1
ATOM 884 C C . LYS A 1 104 ? -29.260 17.503 38.765 1.00 73.62 104 LYS A C 1
ATOM 886 O O . LYS A 1 104 ? -29.278 17.995 39.891 1.00 73.62 104 LYS A O 1
ATOM 891 N N . GLU A 1 105 ? -30.364 17.348 38.037 1.00 76.31 105 GLU A N 1
ATOM 892 C CA . GLU A 1 105 ? -31.707 17.681 38.526 1.00 76.31 105 GLU A CA 1
ATOM 893 C C . GLU A 1 105 ? -32.125 16.806 39.713 1.00 76.31 105 GLU A C 1
ATOM 895 O O . GLU A 1 105 ? -32.540 17.342 40.742 1.00 76.31 105 GLU A O 1
ATOM 900 N N . THR A 1 106 ? -31.951 15.483 39.622 1.00 67.38 106 THR A N 1
ATOM 901 C CA . THR A 1 106 ? -32.253 14.539 40.711 1.00 67.38 106 THR A CA 1
ATOM 902 C C . THR A 1 106 ? -31.427 14.854 41.958 1.00 67.38 106 THR A C 1
ATOM 904 O O . THR A 1 106 ? -31.955 14.841 43.068 1.00 67.38 106 THR A O 1
ATOM 907 N N . LYS A 1 107 ? -30.146 15.213 41.794 1.00 71.19 107 LYS A N 1
ATOM 908 C CA . LYS A 1 107 ? -29.286 15.641 42.905 1.00 71.19 107 LYS A CA 1
ATOM 909 C C . LYS A 1 107 ? -29.804 16.915 43.577 1.00 71.19 107 LYS A C 1
ATOM 911 O O . LYS A 1 107 ? -29.928 16.943 44.793 1.00 71.19 107 LYS A O 1
ATOM 916 N N . ASN A 1 108 ? -30.173 17.935 42.803 1.00 76.00 108 ASN A N 1
ATOM 917 C CA . ASN A 1 108 ? -30.734 19.168 43.365 1.00 76.00 108 ASN A CA 1
ATOM 918 C C . ASN A 1 108 ? -32.050 18.908 44.126 1.00 76.00 108 ASN A C 1
ATOM 920 O O . ASN A 1 108 ? -32.309 19.531 45.156 1.00 76.00 108 ASN A O 1
ATOM 924 N N . GLN A 1 109 ? -32.885 17.987 43.632 1.00 73.00 109 GLN A N 1
ATOM 925 C CA . GLN A 1 109 ? -34.111 17.568 44.318 1.00 73.00 109 GLN A CA 1
ATOM 926 C C . GLN A 1 109 ? -33.813 16.818 45.622 1.00 73.00 109 GLN A C 1
ATOM 928 O O . GLN A 1 109 ? -34.487 17.063 46.623 1.00 73.00 109 GLN A O 1
ATOM 933 N N . PHE A 1 110 ? -32.800 15.949 45.622 1.00 67.50 110 PHE A N 1
ATOM 934 C CA . PHE A 1 110 ? -32.327 15.237 46.808 1.00 67.50 110 PHE A CA 1
ATOM 935 C C . PHE A 1 110 ? -31.837 16.214 47.884 1.00 67.50 110 PHE A C 1
ATOM 937 O O . PHE A 1 110 ? -32.359 16.200 48.996 1.00 67.50 110 PHE A O 1
ATOM 944 N N . ASP A 1 111 ? -30.935 17.133 47.528 1.00 70.75 111 ASP A N 1
ATOM 945 C CA . ASP A 1 111 ? -30.372 18.130 48.452 1.00 70.75 111 ASP A CA 1
ATOM 946 C C . ASP A 1 111 ? -31.485 19.020 49.062 1.00 70.75 111 ASP A C 1
ATOM 948 O O . ASP A 1 111 ? -31.476 19.362 50.251 1.00 70.75 111 ASP A O 1
ATOM 952 N N . SER A 1 112 ? -32.507 19.360 48.263 1.00 80.94 112 SER A N 1
ATOM 953 C CA . SER A 1 112 ? -33.686 20.108 48.723 1.00 80.94 112 SER A CA 1
ATOM 954 C C . SER A 1 112 ? -34.547 19.311 49.711 1.00 80.94 112 SER A C 1
ATOM 956 O O . SER A 1 112 ? -34.965 19.852 50.739 1.00 80.94 112 SER A O 1
ATOM 958 N N . LEU A 1 113 ? -34.801 18.030 49.430 1.00 73.25 113 LEU A N 1
ATOM 959 C CA . LEU A 1 113 ? -35.588 17.152 50.299 1.00 73.25 113 LEU A CA 1
ATOM 960 C C . LEU A 1 113 ? -34.864 16.831 51.603 1.00 73.25 113 LEU A C 1
ATOM 962 O O . LEU A 1 113 ? -35.499 16.825 52.655 1.00 73.25 113 LEU A O 1
ATOM 966 N N . GLU A 1 114 ? -33.551 16.623 51.558 1.00 73.31 114 GLU A N 1
ATOM 967 C CA . GLU A 1 114 ? -32.720 16.401 52.740 1.00 73.31 114 GLU A CA 1
ATOM 968 C C . GLU A 1 114 ? -32.771 17.614 53.684 1.00 73.31 114 GLU A C 1
ATOM 970 O O . GLU A 1 114 ? -32.975 17.469 54.894 1.00 73.31 114 GLU A O 1
ATOM 975 N N . THR A 1 115 ? -32.714 18.825 53.121 1.00 79.06 115 THR A N 1
ATOM 976 C CA . THR A 1 115 ? -32.864 20.077 53.876 1.00 79.06 115 THR A CA 1
ATOM 977 C C . THR A 1 115 ? -34.251 20.182 54.530 1.00 79.06 115 THR A C 1
ATOM 979 O O . THR A 1 115 ? -34.360 20.485 55.721 1.00 79.06 115 THR A O 1
ATOM 982 N N . GLN A 1 116 ? -35.323 19.885 53.783 1.00 78.50 116 GLN A N 1
ATOM 983 C CA . GLN A 1 116 ? -36.700 19.905 54.304 1.00 78.50 116 GLN A CA 1
ATOM 984 C C . GLN A 1 116 ? -36.920 18.860 55.404 1.00 78.50 116 GLN A C 1
ATOM 986 O O . GLN A 1 116 ? -37.520 19.157 56.437 1.00 78.50 116 GLN A O 1
ATOM 991 N N . MET A 1 117 ? -36.414 17.644 55.205 1.00 74.38 117 MET A N 1
ATOM 992 C CA . MET A 1 117 ? -36.535 16.542 56.154 1.00 74.38 117 MET A CA 1
ATOM 993 C C . MET A 1 117 ? -35.795 16.853 57.460 1.00 74.38 117 MET A C 1
ATOM 995 O O . MET A 1 117 ? -36.352 16.649 58.537 1.00 74.38 117 MET A O 1
ATOM 999 N N . THR A 1 118 ? -34.595 17.434 57.378 1.00 77.69 118 THR A N 1
ATOM 1000 C CA . THR A 1 118 ? -33.818 17.857 58.554 1.00 77.69 118 THR A CA 1
ATOM 1001 C C . THR A 1 118 ? -34.568 18.912 59.373 1.00 77.69 118 THR A C 1
ATOM 1003 O O . THR A 1 118 ? -34.659 18.792 60.595 1.00 77.69 118 THR A O 1
ATOM 1006 N N . SER A 1 119 ? -35.180 19.900 58.710 1.00 84.06 119 SER A N 1
ATOM 1007 C CA . SER A 1 119 ? -35.999 20.927 59.370 1.00 84.06 119 SER A CA 1
ATOM 1008 C C . SER A 1 119 ? -37.231 20.335 60.065 1.00 84.06 119 SER A C 1
ATOM 1010 O O . SER A 1 119 ? -37.526 20.686 61.205 1.00 84.06 119 SER A O 1
ATOM 1012 N N . LEU A 1 120 ? -37.950 19.422 59.403 1.00 78.00 120 LEU A N 1
ATOM 1013 C CA . LEU A 1 120 ? -39.156 18.798 59.963 1.00 78.00 120 LEU A CA 1
ATOM 1014 C C . LEU A 1 120 ? -38.842 17.860 61.133 1.00 78.00 120 LEU A C 1
ATOM 1016 O O . LEU A 1 120 ? -39.617 17.792 62.086 1.00 78.00 120 LEU A O 1
ATOM 1020 N N . ILE A 1 121 ? -37.705 17.159 61.093 1.00 76.44 121 ILE A N 1
ATOM 1021 C CA . ILE A 1 121 ? -37.223 16.337 62.211 1.00 76.44 121 ILE A CA 1
ATOM 1022 C C . ILE A 1 121 ? -36.938 17.218 63.431 1.00 76.44 121 ILE A C 1
ATOM 1024 O O . ILE A 1 121 ? -37.403 16.901 64.526 1.00 76.44 121 ILE A O 1
ATOM 1028 N N . GLN A 1 122 ? -36.250 18.349 63.241 1.00 83.00 122 GLN A N 1
ATOM 1029 C CA . GLN A 1 122 ? -35.978 19.308 64.316 1.00 83.00 122 GLN A CA 1
ATOM 1030 C C . GLN A 1 122 ? -37.273 19.869 64.928 1.00 83.00 122 GLN A C 1
ATOM 1032 O O . GLN A 1 122 ? -37.402 19.925 66.151 1.00 83.00 122 GLN A O 1
ATOM 1037 N N . GLU A 1 123 ? -38.253 20.234 64.095 1.00 82.81 123 GLU A N 1
ATOM 1038 C CA . GLU A 1 123 ? -39.555 20.748 64.539 1.00 82.81 123 GLU A CA 1
ATOM 1039 C C . GLU A 1 123 ? -40.374 19.687 65.294 1.00 82.81 123 GLU A C 1
ATOM 1041 O O . GLU A 1 123 ? -40.898 19.953 66.379 1.00 82.81 123 GLU A O 1
ATOM 1046 N N . ARG A 1 124 ? -40.429 18.454 64.773 1.00 85.56 124 ARG A N 1
ATOM 1047 C CA . ARG A 1 124 ? -41.076 17.319 65.446 1.00 85.56 124 ARG A CA 1
ATOM 1048 C C . ARG A 1 124 ? -40.443 17.062 66.809 1.00 85.56 124 ARG A C 1
ATOM 1050 O O . ARG A 1 124 ? -41.168 16.897 67.788 1.00 85.56 124 ARG A O 1
ATOM 1057 N N . ASP A 1 125 ? -39.117 17.000 66.882 1.00 81.44 125 ASP A N 1
ATOM 1058 C CA . ASP A 1 125 ? -38.404 16.678 68.120 1.00 81.44 125 ASP A CA 1
ATOM 1059 C C . ASP A 1 125 ? -38.600 17.770 69.176 1.00 81.44 125 ASP A C 1
ATOM 1061 O O . ASP A 1 125 ? -38.822 17.458 70.349 1.00 81.44 125 ASP A O 1
ATOM 1065 N N . PHE A 1 126 ? -38.646 19.037 68.756 1.00 83.56 126 PHE A N 1
ATOM 1066 C CA . PHE A 1 126 ? -39.019 20.159 69.614 1.00 83.56 126 PHE A CA 1
ATOM 1067 C C . PHE A 1 126 ? -40.452 20.028 70.159 1.00 83.56 126 PHE A C 1
ATOM 1069 O O . PHE A 1 126 ? -40.664 20.119 71.372 1.00 83.56 126 PHE A O 1
ATOM 1076 N N . LEU A 1 127 ? -41.437 19.746 69.299 1.00 75.94 127 LEU A N 1
ATOM 1077 C CA . LEU A 1 127 ? -42.835 19.563 69.711 1.00 75.94 127 LEU A CA 1
ATOM 1078 C C . LEU A 1 127 ? -43.016 18.337 70.617 1.00 75.94 127 LEU A C 1
ATOM 1080 O O . LEU A 1 127 ? -43.752 18.394 71.601 1.00 75.94 127 LEU A O 1
ATOM 1084 N N . ARG A 1 128 ? -42.294 17.242 70.359 1.00 76.69 128 ARG A N 1
ATOM 1085 C CA . ARG A 1 128 ? -42.298 16.041 71.206 1.00 76.69 128 ARG A CA 1
ATOM 1086 C C . ARG A 1 128 ? -41.743 16.335 72.599 1.00 76.69 128 ARG A C 1
ATOM 1088 O O . ARG A 1 128 ? -42.279 15.836 73.592 1.00 76.69 128 ARG A O 1
ATOM 1095 N N . LEU A 1 129 ? -40.713 17.179 72.682 1.00 80.94 129 LEU A N 1
ATOM 1096 C CA . LEU A 1 129 ? -40.149 17.653 73.944 1.00 80.94 129 LEU A CA 1
ATOM 1097 C C . LEU A 1 129 ? -41.171 18.494 74.725 1.00 80.94 129 LEU A C 1
ATOM 1099 O O . LEU A 1 129 ? -41.311 18.315 75.936 1.00 80.94 129 LEU A O 1
ATOM 1103 N N . LEU A 1 130 ? -41.913 19.369 74.035 1.00 75.19 130 LEU A N 1
ATOM 1104 C CA . LEU A 1 130 ? -42.985 20.171 74.632 1.00 75.19 130 LEU A CA 1
ATOM 1105 C C . LEU A 1 130 ? -44.123 19.290 75.162 1.00 75.19 130 LEU A C 1
ATOM 1107 O O . LEU A 1 130 ? -44.464 19.403 76.334 1.00 75.19 130 LEU A O 1
ATOM 1111 N N . VAL A 1 131 ? -44.633 18.350 74.358 1.00 73.62 131 VAL A N 1
ATOM 1112 C CA . VAL A 1 131 ? -45.655 17.372 74.784 1.00 73.62 131 VAL A CA 1
ATOM 1113 C C . VAL A 1 131 ? -45.194 16.584 76.016 1.00 73.62 131 VAL A C 1
ATOM 1115 O O . VAL A 1 131 ? -45.966 16.398 76.958 1.00 73.62 131 VAL A O 1
ATOM 1118 N N . SER A 1 132 ? -43.926 16.163 76.048 1.00 74.06 132 SER A N 1
ATOM 1119 C CA . SER A 1 132 ? -43.352 15.424 77.183 1.00 74.06 132 SER A CA 1
ATOM 1120 C C . SER A 1 132 ? -43.287 16.274 78.458 1.00 74.06 132 SER A C 1
ATOM 1122 O O . SER A 1 132 ? -43.594 15.781 79.542 1.00 74.06 132 SER A O 1
ATOM 1124 N N . ARG A 1 133 ? -42.956 17.569 78.339 1.00 69.38 133 ARG A N 1
ATOM 1125 C CA . ARG A 1 133 ? -42.929 18.512 79.470 1.00 69.38 133 ARG A CA 1
ATOM 1126 C C . ARG A 1 133 ? -44.331 18.843 79.987 1.00 69.38 133 ARG A C 1
ATOM 1128 O O . ARG A 1 133 ? -44.545 18.796 81.197 1.00 69.38 133 ARG A O 1
ATOM 1135 N N . SER A 1 134 ? -45.295 19.094 79.105 1.00 63.47 134 SER A N 1
ATOM 1136 C CA . SER A 1 134 ? -46.688 19.379 79.486 1.00 63.47 134 SER A CA 1
ATOM 1137 C C . SER A 1 134 ? -47.352 18.186 80.182 1.00 63.47 134 SER A C 1
ATOM 1139 O O . SER A 1 134 ? -48.062 18.360 81.168 1.00 63.47 134 SER A O 1
ATOM 1141 N N . SER A 1 135 ? -47.034 16.962 79.744 1.00 58.06 135 SER A N 1
ATOM 1142 C CA . SER A 1 135 ? -47.510 15.722 80.378 1.00 58.06 135 SER A CA 1
ATOM 1143 C C . SER A 1 135 ? -46.915 15.505 81.780 1.00 58.06 135 SER A C 1
ATOM 1145 O O . SER A 1 135 ? -47.564 14.925 82.643 1.00 58.06 135 SER A O 1
ATOM 1147 N N . SER A 1 136 ? -45.696 15.998 82.035 1.00 55.22 136 SER A N 1
ATOM 1148 C CA . SER A 1 136 ? -45.047 15.920 83.356 1.00 55.22 136 SER A CA 1
ATOM 1149 C C . SER A 1 136 ? -45.525 16.986 84.355 1.00 55.22 136 SER A C 1
ATOM 1151 O O . SER A 1 136 ? -45.418 16.788 85.562 1.00 55.22 136 SER A O 1
ATOM 1153 N N . SER A 1 137 ? -46.095 18.096 83.869 1.00 50.31 137 SER A N 1
ATOM 1154 C CA . SER A 1 137 ? -46.558 19.216 84.703 1.00 50.31 137 SER A CA 1
ATOM 1155 C C . SER A 1 137 ? -48.003 19.063 85.210 1.00 50.31 137 SER A C 1
ATOM 1157 O O . SER A 1 137 ? -48.430 19.833 86.068 1.00 50.31 137 SER A O 1
ATOM 1159 N N . GLN A 1 138 ? -48.750 18.056 84.736 1.00 47.84 138 GLN A N 1
ATOM 1160 C CA . GLN A 1 138 ? -50.106 17.725 85.210 1.00 47.84 138 GLN A CA 1
ATOM 1161 C C . GLN A 1 138 ? -50.140 17.027 86.585 1.00 47.84 138 GLN A C 1
ATOM 1163 O O . GLN A 1 138 ? -51.218 16.799 87.131 1.00 47.84 138 GLN A O 1
ATOM 1168 N N . ALA A 1 139 ? -48.987 16.716 87.185 1.00 47.34 139 ALA A N 1
ATOM 1169 C CA . ALA A 1 139 ? -48.920 15.999 88.458 1.00 47.34 139 ALA A CA 1
ATOM 1170 C C . ALA A 1 139 ? -49.197 16.862 89.714 1.00 47.34 139 ALA A C 1
ATOM 1172 O O . ALA A 1 139 ? -49.205 16.309 90.812 1.00 47.34 139 ALA A O 1
ATOM 1173 N N . THR A 1 140 ? -49.419 18.186 89.611 1.00 48.09 140 THR A N 1
ATOM 1174 C CA . THR A 1 140 ? -49.462 19.068 90.807 1.00 48.09 140 THR A CA 1
ATOM 1175 C C . THR A 1 140 ? -50.541 20.169 90.872 1.00 48.09 140 THR A C 1
ATOM 1177 O O . THR A 1 140 ? -50.488 20.979 91.794 1.00 48.09 140 THR A O 1
ATOM 1180 N N . SER A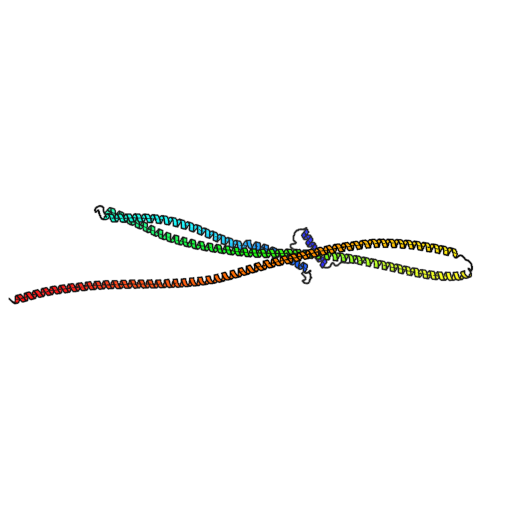 1 141 ? -51.561 20.237 90.003 1.00 44.28 141 SER A N 1
ATOM 1181 C CA . SER A 1 141 ? -52.573 21.321 90.095 1.00 44.28 141 SER A CA 1
ATOM 1182 C C . SER A 1 141 ? -53.962 20.930 89.559 1.00 44.28 141 SER A C 1
ATOM 1184 O O . SER A 1 141 ? -54.099 20.513 88.412 1.00 44.28 141 SER A O 1
ATOM 1186 N N . SER A 1 142 ? -55.002 21.075 90.391 1.00 45.78 142 SER A N 1
ATOM 1187 C CA . SER A 1 142 ? -56.327 20.447 90.245 1.00 45.78 142 SER A CA 1
ATOM 1188 C C . SER A 1 142 ? -57.486 21.356 89.791 1.00 45.78 142 SER A C 1
ATOM 1190 O O . SER A 1 142 ? -58.638 20.993 90.010 1.00 45.78 142 SER A O 1
ATOM 1192 N N . THR A 1 143 ? -57.258 22.502 89.136 1.00 47.88 143 THR A N 1
ATOM 1193 C CA . THR A 1 143 ? -58.385 23.411 88.789 1.00 47.88 143 THR A CA 1
ATOM 1194 C C . THR A 1 143 ? -58.427 24.008 87.374 1.00 47.88 143 THR A C 1
ATOM 1196 O O . THR A 1 143 ? -59.343 24.769 87.095 1.00 47.88 143 THR A O 1
ATOM 1199 N N . ASN A 1 144 ? -57.558 23.607 86.434 1.00 49.34 144 ASN A N 1
ATOM 1200 C CA . ASN A 1 144 ? -57.592 24.075 85.025 1.00 49.34 144 ASN A CA 1
ATOM 1201 C C . ASN A 1 144 ? -57.561 22.937 83.970 1.00 49.34 144 ASN A C 1
ATOM 1203 O O . ASN A 1 144 ? -57.086 23.108 82.850 1.00 49.34 144 ASN A O 1
ATOM 1207 N N . GLN A 1 145 ? -58.076 21.752 84.313 1.00 51.69 145 GLN A N 1
ATOM 1208 C CA . GLN A 1 145 ? -57.793 20.500 83.590 1.00 51.69 145 GLN A CA 1
ATOM 1209 C C . GLN A 1 145 ? -58.337 20.395 82.149 1.00 51.69 145 GLN A C 1
ATOM 1211 O O . GLN A 1 145 ? -57.755 19.671 81.345 1.00 51.69 145 GLN A O 1
ATOM 1216 N N . THR A 1 146 ? -59.402 21.105 81.769 1.00 49.53 146 THR A N 1
ATOM 1217 C CA . THR A 1 146 ? -60.024 20.928 80.437 1.00 49.53 146 THR A CA 1
ATOM 1218 C C . THR A 1 146 ? -59.312 21.697 79.318 1.00 49.53 146 THR A C 1
ATOM 1220 O O . THR A 1 146 ? -59.339 21.270 78.166 1.00 49.53 146 THR A O 1
ATOM 1223 N N . VAL A 1 147 ? -58.651 22.816 79.640 1.00 51.56 147 VAL A N 1
ATOM 1224 C CA . VAL A 1 147 ? -57.938 23.652 78.654 1.00 51.56 147 VAL A CA 1
ATOM 1225 C C . VAL A 1 147 ? -56.561 23.060 78.312 1.00 51.56 147 VAL A C 1
ATOM 1227 O O . VAL A 1 147 ? -56.129 23.152 77.165 1.00 51.56 147 VAL A O 1
ATOM 1230 N N . ASP A 1 148 ? -55.917 22.370 79.261 1.00 62.66 148 ASP A N 1
ATOM 1231 C CA . ASP A 1 148 ? -54.606 21.726 79.068 1.00 62.66 148 ASP A CA 1
ATOM 1232 C C . ASP A 1 148 ? -54.672 20.433 78.238 1.00 62.66 148 ASP A C 1
ATOM 1234 O O . ASP A 1 148 ? -53.779 20.167 77.433 1.00 62.66 148 ASP A O 1
ATOM 1238 N N . ILE A 1 149 ? -55.734 19.627 78.379 1.00 65.69 149 ILE A N 1
ATOM 1239 C CA . ILE A 1 149 ? -55.871 18.361 77.632 1.00 65.69 149 ILE A CA 1
ATOM 1240 C C . ILE A 1 149 ? -56.050 18.627 76.132 1.00 65.69 149 ILE A C 1
ATOM 1242 O O . ILE A 1 149 ? -55.357 18.018 75.320 1.00 65.69 149 ILE A O 1
ATOM 1246 N N . HIS A 1 150 ? -56.889 19.600 75.759 1.00 71.69 150 HIS A N 1
ATOM 1247 C CA . HIS A 1 150 ? -57.070 19.994 74.357 1.00 71.69 150 HIS A CA 1
ATOM 1248 C C . HIS A 1 150 ? -55.789 20.548 73.718 1.00 71.69 150 HIS A C 1
ATOM 1250 O O . HIS A 1 150 ? -55.536 20.305 72.538 1.00 71.69 150 HIS A O 1
ATOM 1256 N N . GLN A 1 151 ? -54.956 21.277 74.469 1.00 74.31 151 GLN A N 1
ATOM 1257 C CA . GLN A 1 151 ? -53.667 21.751 73.956 1.00 74.31 151 GLN A CA 1
ATOM 1258 C C . GLN A 1 151 ? -52.679 20.597 73.743 1.00 74.31 151 GLN A C 1
ATOM 1260 O O . GLN A 1 151 ? -51.990 20.565 72.723 1.00 74.31 151 GLN A O 1
ATOM 1265 N N . ILE A 1 152 ? -52.642 19.623 74.658 1.00 74.81 152 ILE A N 1
ATOM 1266 C CA . ILE A 1 152 ? -51.807 18.422 74.524 1.00 74.81 152 ILE A CA 1
ATOM 1267 C C . ILE A 1 152 ? -52.270 17.553 73.344 1.00 74.81 152 ILE A C 1
ATOM 1269 O O . ILE A 1 152 ? -51.426 17.075 72.586 1.00 74.81 152 ILE A O 1
ATOM 1273 N N . GLU A 1 153 ? -53.579 17.377 73.143 1.00 76.88 153 GLU A N 1
ATOM 1274 C CA . GLU A 1 153 ? -54.133 16.649 71.991 1.00 76.88 153 GLU A CA 1
ATOM 1275 C C . GLU A 1 153 ? -53.824 17.350 70.667 1.00 76.88 153 GLU A C 1
ATOM 1277 O O . GLU A 1 153 ? -53.347 16.702 69.740 1.00 76.88 153 GLU A O 1
ATOM 1282 N N . ASN A 1 154 ? -53.965 18.676 70.595 1.00 80.81 154 ASN A N 1
ATOM 1283 C CA . ASN A 1 154 ? -53.624 19.441 69.392 1.00 80.81 154 ASN A CA 1
ATOM 1284 C C . ASN A 1 154 ? -52.120 19.350 69.056 1.00 80.81 154 ASN A C 1
ATOM 1286 O O . ASN A 1 154 ? -51.742 19.177 67.897 1.00 80.81 154 ASN A O 1
ATOM 1290 N N . LEU A 1 155 ? -51.242 19.387 70.067 1.00 78.25 155 LEU A N 1
ATOM 1291 C CA . LEU A 1 155 ? -49.805 19.159 69.877 1.00 78.25 155 LEU A CA 1
ATOM 1292 C C . LEU A 1 155 ? -49.499 17.716 69.445 1.00 78.25 155 LEU A C 1
ATOM 1294 O O . LEU A 1 155 ? -48.632 17.500 68.599 1.00 78.25 155 LEU A O 1
ATOM 1298 N N . ARG A 1 156 ? -50.211 16.721 69.988 1.00 79.12 156 ARG A N 1
ATOM 1299 C CA . ARG A 1 156 ? -50.062 15.309 69.603 1.00 79.12 156 ARG A CA 1
ATOM 1300 C C . ARG A 1 156 ? -50.513 15.077 68.154 1.00 79.12 156 ARG A C 1
ATOM 1302 O O . ARG A 1 156 ? -49.810 14.397 67.409 1.00 79.12 156 ARG A O 1
ATOM 1309 N N . ASP A 1 157 ? -51.598 15.715 67.723 1.00 84.00 157 ASP A N 1
ATOM 1310 C CA . ASP A 1 157 ? -52.058 15.708 66.331 1.00 84.00 157 ASP A CA 1
ATOM 1311 C C . ASP A 1 157 ? -51.061 16.390 65.387 1.00 84.00 157 ASP A C 1
ATOM 1313 O O . ASP A 1 157 ? -50.797 15.881 64.296 1.00 84.00 157 ASP A O 1
ATOM 1317 N N . GLN A 1 158 ? -50.452 17.508 65.797 1.00 80.69 158 GLN A N 1
ATOM 1318 C CA . GLN A 1 158 ? -49.382 18.152 65.026 1.00 80.69 158 GLN A CA 1
ATOM 1319 C C . GLN A 1 158 ? -48.148 17.254 64.891 1.00 80.69 158 GLN A C 1
ATOM 1321 O O . GLN A 1 158 ? -47.611 17.129 63.790 1.00 80.69 158 GLN A O 1
ATOM 1326 N N . VAL A 1 159 ? -47.732 16.577 65.967 1.00 82.06 159 VAL A N 1
ATOM 1327 C CA . VAL A 1 159 ? -46.6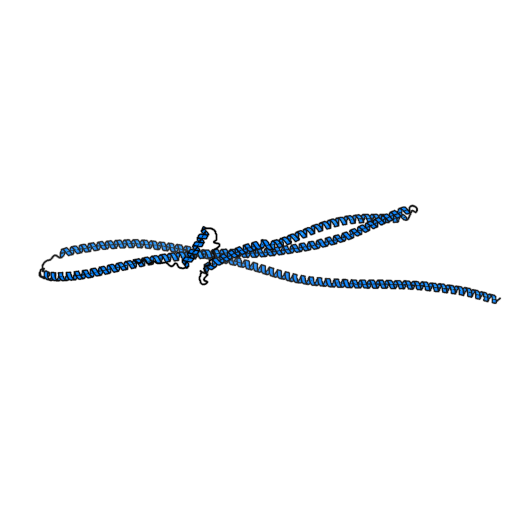28 15.602 65.932 1.00 82.06 159 VAL A CA 1
ATOM 1328 C C . VAL A 1 159 ? -46.948 14.442 64.987 1.00 82.06 159 VAL A C 1
ATOM 1330 O O . VAL A 1 159 ? -46.087 14.065 64.194 1.00 82.06 159 VAL A O 1
ATOM 1333 N N . ASN A 1 160 ? -48.177 13.919 65.003 1.00 83.19 160 ASN A N 1
ATOM 1334 C CA . ASN A 1 160 ? -48.595 12.846 64.096 1.00 83.19 160 ASN A CA 1
ATOM 1335 C C . ASN A 1 160 ? -48.593 13.300 62.627 1.00 83.19 160 ASN A C 1
ATOM 1337 O O . ASN A 1 160 ? -48.053 12.598 61.774 1.00 83.19 160 ASN A O 1
ATOM 1341 N N . ARG A 1 161 ? -49.101 14.505 62.326 1.00 83.75 161 ARG A N 1
ATOM 1342 C CA . ARG A 1 161 ? -49.054 15.085 60.967 1.00 83.75 161 ARG A CA 1
ATOM 1343 C C . ARG A 1 161 ? -47.622 15.337 60.488 1.00 83.75 161 ARG A C 1
ATOM 1345 O O . ARG A 1 161 ? -47.332 15.171 59.305 1.00 83.75 161 ARG A O 1
ATOM 1352 N N . LEU A 1 162 ? -46.723 15.759 61.380 1.00 79.50 162 LEU A N 1
ATOM 1353 C CA . LEU A 1 162 ? -45.302 15.925 61.061 1.00 79.50 162 LEU A CA 1
ATOM 1354 C C . LEU A 1 162 ? -44.616 14.579 60.825 1.00 79.50 162 LEU A C 1
ATOM 1356 O O . LEU A 1 162 ? -43.827 14.467 59.890 1.00 79.50 162 LEU A O 1
ATOM 1360 N N . GLN A 1 163 ? -44.943 13.552 61.612 1.00 84.62 163 GLN A N 1
ATOM 1361 C CA . GLN A 1 163 ? -44.416 12.205 61.410 1.00 84.62 163 GLN A CA 1
ATOM 1362 C C . GLN A 1 163 ? -44.874 11.618 60.067 1.00 84.62 163 GLN A C 1
ATOM 1364 O O . GLN A 1 163 ? -44.044 11.110 59.322 1.00 84.62 163 GLN A O 1
ATOM 1369 N N . GLU A 1 164 ? -46.145 11.785 59.697 1.00 88.50 164 GLU A N 1
ATOM 1370 C CA . GLU A 1 164 ? -46.661 11.353 58.391 1.00 88.50 164 GLU A CA 1
ATOM 1371 C C . GLU A 1 164 ? -45.951 12.073 57.227 1.00 88.50 164 GLU A C 1
ATOM 1373 O O . GLU A 1 164 ? -45.556 11.443 56.243 1.00 88.50 164 GLU A O 1
ATOM 1378 N N . LYS A 1 165 ? -45.691 13.384 57.354 1.00 87.56 165 LYS A N 1
ATOM 1379 C CA . LYS A 1 165 ? -44.874 14.133 56.381 1.00 87.56 165 LYS A CA 1
ATOM 1380 C C . LYS A 1 165 ? -43.441 13.604 56.293 1.00 87.56 165 LYS A C 1
ATOM 1382 O O . LYS A 1 165 ? -42.919 13.484 55.186 1.00 87.56 165 LYS A O 1
ATOM 1387 N N . ILE A 1 166 ? -42.808 13.286 57.424 1.00 82.88 166 ILE A N 1
ATOM 1388 C CA . ILE A 1 166 ? -41.461 12.696 57.462 1.00 82.88 166 ILE A CA 1
ATOM 1389 C C . ILE A 1 166 ? -41.458 11.328 56.773 1.00 82.88 166 ILE A C 1
ATOM 1391 O O . ILE A 1 166 ? -40.549 11.056 55.992 1.00 82.88 166 ILE A O 1
ATOM 1395 N N . ASP A 1 167 ? -42.477 10.496 56.981 1.00 84.94 167 ASP A N 1
ATOM 1396 C CA . ASP A 1 167 ? -42.574 9.173 56.356 1.00 84.94 167 ASP A CA 1
ATOM 1397 C C . ASP A 1 167 ? -42.753 9.278 54.829 1.00 84.94 167 ASP A C 1
ATOM 1399 O O . ASP A 1 167 ? -42.102 8.551 54.071 1.00 84.94 167 ASP A O 1
ATOM 1403 N N . ILE A 1 168 ? -43.576 10.223 54.353 1.00 87.81 168 ILE A N 1
ATOM 1404 C CA . ILE A 1 168 ? -43.740 10.522 52.918 1.00 87.81 168 ILE A CA 1
ATOM 1405 C C . ILE A 1 168 ? -42.419 11.009 52.309 1.00 87.81 168 ILE A C 1
ATOM 1407 O O . ILE A 1 168 ? -42.014 10.531 51.246 1.00 87.81 168 ILE A O 1
ATOM 1411 N N . LEU A 1 169 ? -41.728 11.938 52.978 1.00 80.38 169 LEU A N 1
ATOM 1412 C CA . LEU A 1 169 ? -40.437 12.452 52.518 1.00 80.38 169 LEU A CA 1
ATOM 1413 C C . LEU A 1 169 ? -39.360 11.367 52.527 1.00 80.38 169 LEU A C 1
ATOM 1415 O O . LEU A 1 169 ? -38.584 11.295 51.582 1.00 80.38 169 LEU A O 1
ATOM 1419 N N . THR A 1 170 ? -39.360 10.479 53.521 1.00 82.19 170 THR A N 1
ATOM 1420 C CA . THR A 1 170 ? -38.431 9.344 53.601 1.00 82.19 170 THR A CA 1
ATOM 1421 C C . THR A 1 170 ? -38.635 8.398 52.420 1.00 82.19 170 THR A C 1
ATOM 1423 O O . THR A 1 170 ? -37.668 8.071 51.736 1.00 82.19 170 THR A O 1
ATOM 1426 N N . LYS A 1 171 ? -39.888 8.033 52.101 1.00 89.56 171 LYS A N 1
ATOM 1427 C CA . LYS A 1 171 ? -40.204 7.220 50.910 1.00 89.56 171 LYS A CA 1
ATOM 1428 C C . LYS A 1 171 ? -39.742 7.892 49.617 1.00 89.56 171 LYS A C 1
ATOM 1430 O O . LYS A 1 171 ? -39.138 7.235 48.771 1.00 89.56 171 LYS A O 1
ATOM 1435 N N . LYS A 1 172 ? -39.989 9.199 49.475 1.00 87.12 172 LYS A N 1
ATOM 1436 C CA . LYS A 1 172 ? -39.546 9.974 48.307 1.00 87.12 172 LYS A CA 1
ATOM 1437 C C . LYS A 1 172 ? -38.019 10.032 48.207 1.00 87.12 172 LYS A C 1
ATOM 1439 O O . LYS A 1 172 ? -37.480 9.937 47.110 1.00 87.12 172 LYS A O 1
ATOM 1444 N N . ASN A 1 173 ? -37.329 10.132 49.340 1.00 79.00 173 ASN A N 1
ATOM 1445 C CA . ASN A 1 173 ? -35.873 10.138 49.396 1.00 79.00 173 ASN A CA 1
ATOM 1446 C C . ASN A 1 173 ? -35.290 8.782 48.967 1.00 79.00 173 ASN A C 1
ATOM 1448 O O . ASN A 1 173 ? -34.387 8.731 48.141 1.00 79.00 173 ASN A O 1
ATOM 1452 N N . THR A 1 174 ? -35.864 7.668 49.438 1.00 84.62 174 THR A N 1
ATOM 1453 C CA . THR A 1 174 ? -35.479 6.321 48.983 1.00 84.62 174 THR A CA 1
ATOM 1454 C C . THR A 1 174 ? -35.695 6.142 47.479 1.00 84.62 174 THR A C 1
ATOM 1456 O O . THR A 1 174 ? -34.837 5.579 46.803 1.00 84.62 174 THR A O 1
ATOM 1459 N N . GLN A 1 175 ? -36.807 6.649 46.937 1.00 86.06 175 GLN A N 1
ATOM 1460 C CA . GLN A 1 175 ? -37.077 6.595 45.500 1.00 86.06 175 GLN A CA 1
ATOM 1461 C C . GLN A 1 175 ? -36.027 7.372 44.690 1.00 86.06 175 GLN A C 1
ATOM 1463 O O . GLN A 1 175 ? -35.486 6.832 43.729 1.00 86.06 175 GLN A O 1
ATOM 1468 N N . LEU A 1 176 ? -35.685 8.595 45.105 1.00 78.50 176 LEU A N 1
ATOM 1469 C CA . LEU A 1 176 ? -34.666 9.405 44.428 1.00 78.50 176 LEU A CA 1
ATOM 1470 C C . LEU A 1 176 ? -33.262 8.804 44.530 1.00 78.50 176 LEU A C 1
ATOM 1472 O O . LEU A 1 176 ? -32.489 8.923 43.582 1.00 78.50 176 LEU A O 1
ATOM 1476 N N . THR A 1 177 ? -32.927 8.138 45.639 1.00 76.69 177 THR A N 1
ATOM 1477 C CA . THR A 1 177 ? -31.670 7.383 45.758 1.00 76.69 177 THR A CA 1
ATOM 1478 C C . THR A 1 177 ? -31.605 6.264 44.723 1.00 76.69 177 THR A C 1
ATOM 1480 O O . THR A 1 177 ? -30.619 6.172 43.997 1.00 76.69 177 THR A O 1
ATOM 1483 N N . ASN A 1 178 ? -32.673 5.472 44.588 1.00 84.44 178 ASN A N 1
ATOM 1484 C CA . ASN A 1 178 ? -32.730 4.401 43.591 1.00 84.44 178 ASN A CA 1
ATOM 1485 C C . ASN A 1 178 ? -32.643 4.956 42.157 1.00 84.44 178 ASN A C 1
ATOM 1487 O O . ASN A 1 178 ? -31.870 4.448 41.348 1.00 84.44 178 ASN A O 1
ATOM 1491 N N . GLU A 1 179 ? -33.374 6.035 41.851 1.00 81.88 179 GLU A N 1
ATOM 1492 C CA . GLU A 1 179 ? -33.320 6.700 40.539 1.00 81.88 179 GLU A CA 1
ATOM 1493 C C . GLU A 1 179 ? -31.918 7.251 40.227 1.00 81.88 179 GLU A C 1
ATOM 1495 O O . GLU A 1 179 ? -31.428 7.118 39.104 1.00 81.88 179 GLU A O 1
ATOM 1500 N N . LYS A 1 180 ? -31.240 7.840 41.219 1.00 78.81 180 LYS A N 1
ATOM 1501 C CA . LYS A 1 180 ? -29.857 8.315 41.092 1.00 78.81 180 LYS A CA 1
ATOM 1502 C C . LYS A 1 180 ? -28.898 7.163 40.789 1.00 78.81 180 LYS A C 1
ATOM 1504 O O . LYS A 1 180 ? -28.066 7.302 39.892 1.00 78.81 180 LYS A O 1
ATOM 1509 N N . ASP A 1 181 ? -29.000 6.053 41.511 1.00 78.25 181 ASP A N 1
ATOM 1510 C CA . ASP A 1 181 ? -28.115 4.901 41.323 1.00 78.25 181 ASP A CA 1
ATOM 1511 C C . ASP A 1 181 ? -28.327 4.243 39.948 1.00 78.25 181 ASP A C 1
ATOM 1513 O O . ASP A 1 181 ? -27.352 3.931 39.256 1.00 78.25 181 ASP A O 1
ATOM 1517 N N . ASP A 1 182 ? -29.577 4.134 39.484 1.00 82.38 182 ASP A N 1
ATOM 1518 C CA . ASP A 1 182 ? -29.901 3.652 38.136 1.00 82.38 182 ASP A CA 1
ATOM 1519 C C . ASP A 1 182 ? -29.377 4.593 37.036 1.00 82.38 182 ASP A C 1
ATOM 1521 O O . ASP A 1 182 ? -28.832 4.132 36.024 1.00 82.38 182 ASP A O 1
ATOM 1525 N N . LEU A 1 183 ? -29.474 5.915 37.230 1.00 74.88 183 LEU A N 1
ATOM 1526 C CA . LEU A 1 183 ? -28.902 6.904 36.310 1.00 74.88 183 LEU A CA 1
ATOM 1527 C C . LEU A 1 183 ? -27.372 6.807 36.251 1.00 74.88 183 LEU A C 1
ATOM 1529 O O . LEU A 1 183 ? -26.805 6.844 35.157 1.00 74.88 183 LEU A O 1
ATOM 1533 N N . ILE A 1 184 ? -26.699 6.640 37.395 1.00 71.19 184 ILE A N 1
ATOM 1534 C CA . ILE A 1 184 ? -25.243 6.439 37.455 1.00 71.19 184 ILE A CA 1
ATOM 1535 C C . ILE A 1 184 ? -24.855 5.155 36.717 1.00 71.19 184 ILE A C 1
ATOM 1537 O O . ILE A 1 184 ? -23.927 5.176 35.904 1.00 71.19 184 ILE A O 1
ATOM 1541 N N . ARG A 1 185 ? -25.569 4.047 36.958 1.00 80.81 185 ARG A N 1
ATOM 1542 C CA . ARG A 1 185 ? -25.300 2.765 36.293 1.00 80.81 185 ARG A CA 1
ATOM 1543 C C . ARG A 1 185 ? -25.436 2.893 34.778 1.00 80.81 185 ARG A C 1
ATOM 1545 O O . ARG A 1 185 ? -24.497 2.562 34.057 1.00 80.81 185 ARG A O 1
ATOM 1552 N N . THR A 1 186 ? -26.558 3.438 34.312 1.00 76.62 186 THR A N 1
ATOM 1553 C CA . THR A 1 186 ? -26.848 3.584 32.878 1.00 76.62 186 THR A CA 1
ATOM 1554 C C . THR A 1 186 ? -25.852 4.526 32.193 1.00 76.62 186 THR A C 1
ATOM 1556 O O . THR A 1 186 ? -25.371 4.237 31.099 1.00 76.62 186 THR A O 1
ATOM 1559 N N . SER A 1 187 ? -25.489 5.631 32.851 1.00 70.94 187 SER A N 1
ATOM 1560 C CA . SER A 1 187 ? -24.514 6.597 32.332 1.00 70.94 187 SER A CA 1
ATOM 1561 C C . SER A 1 187 ? -23.116 5.990 32.186 1.00 70.94 187 SER A C 1
ATOM 1563 O O . SER A 1 187 ? -22.469 6.164 31.150 1.00 70.94 187 SER A O 1
ATOM 1565 N N . ASN A 1 188 ? -22.672 5.211 33.178 1.00 72.81 188 ASN A N 1
ATOM 1566 C CA . ASN A 1 188 ? -21.388 4.510 33.133 1.00 72.81 188 ASN A CA 1
ATOM 1567 C C . ASN A 1 188 ? -21.344 3.436 32.039 1.00 72.81 188 ASN A C 1
ATOM 1569 O O . ASN A 1 188 ? -20.313 3.261 31.390 1.00 72.81 188 ASN A O 1
ATOM 1573 N N . GLU A 1 189 ? -22.446 2.722 31.821 1.00 78.25 189 GLU A N 1
ATOM 1574 C CA . GLU A 1 189 ? -22.550 1.709 30.771 1.00 78.25 189 GLU A CA 1
ATOM 1575 C C . GLU A 1 189 ? -22.468 2.339 29.374 1.00 78.25 189 GLU A C 1
ATOM 1577 O O . GLU A 1 189 ? -21.667 1.899 28.545 1.00 78.25 189 GLU A O 1
ATOM 1582 N N . LYS A 1 190 ? -23.172 3.457 29.148 1.00 73.94 190 LYS A N 1
ATOM 1583 C CA . LYS A 1 190 ? -23.055 4.233 27.901 1.00 73.94 190 LYS A CA 1
ATOM 1584 C C . LYS A 1 190 ? -21.654 4.796 27.687 1.00 73.94 190 LYS A C 1
ATOM 1586 O O . LYS A 1 190 ? -21.134 4.722 26.578 1.00 73.94 190 LYS A O 1
ATOM 1591 N N . PHE A 1 191 ? -21.014 5.312 28.737 1.00 68.38 191 PHE A N 1
ATOM 1592 C CA . PHE A 1 191 ? -19.635 5.794 28.647 1.00 68.38 191 PHE A CA 1
ATOM 1593 C C . PHE A 1 191 ? -18.666 4.670 28.254 1.00 68.38 191 PHE A C 1
ATOM 1595 O O . PHE A 1 191 ? -17.815 4.870 27.391 1.00 68.38 191 PHE A O 1
ATOM 1602 N N . ARG A 1 192 ? -18.816 3.467 28.824 1.00 74.50 192 ARG A N 1
ATOM 1603 C CA . ARG A 1 192 ? -18.016 2.295 28.428 1.00 74.50 192 ARG A CA 1
ATOM 1604 C C . ARG A 1 192 ? -18.250 1.903 26.970 1.00 74.50 192 ARG A C 1
ATOM 1606 O O . ARG A 1 192 ? -17.275 1.651 26.268 1.00 74.50 192 ARG A O 1
ATOM 1613 N N . SER A 1 193 ? -19.502 1.901 26.510 1.00 73.56 193 SER A N 1
ATOM 1614 C CA . SER A 1 193 ? -19.833 1.636 25.101 1.00 73.56 193 SER A CA 1
ATOM 1615 C C . SER A 1 193 ? -19.161 2.646 24.168 1.00 73.56 193 SER A C 1
ATOM 1617 O O . SER A 1 193 ? -18.524 2.262 23.194 1.00 73.56 193 SER A O 1
ATOM 1619 N N . MET A 1 194 ? -19.218 3.934 24.515 1.00 71.69 194 MET A N 1
ATOM 1620 C CA . MET A 1 194 ? -18.586 5.014 23.753 1.00 71.69 194 MET A CA 1
ATOM 1621 C C . MET A 1 194 ? -17.056 4.871 23.689 1.00 71.69 194 MET A C 1
ATOM 1623 O O . MET A 1 194 ? -16.454 5.099 22.643 1.00 71.69 194 MET A O 1
ATOM 1627 N N . GLN A 1 195 ? -16.417 4.464 24.790 1.00 67.12 195 GLN A N 1
ATOM 1628 C CA . GLN A 1 195 ? -14.975 4.189 24.822 1.00 67.12 195 GLN A CA 1
ATOM 1629 C C . GLN A 1 195 ? -14.592 3.001 23.931 1.00 67.12 195 GLN A C 1
ATOM 1631 O O . GLN A 1 195 ? -13.562 3.044 23.261 1.00 67.12 195 GLN A O 1
ATOM 1636 N N . TYR A 1 196 ? -15.420 1.955 23.901 1.00 76.69 196 TYR A N 1
ATOM 1637 C CA . TYR A 1 196 ? -15.193 0.791 23.046 1.00 76.69 196 TYR A CA 1
ATOM 1638 C C . TYR A 1 196 ? -15.336 1.134 21.556 1.00 76.69 196 TYR A C 1
ATOM 1640 O O . TYR A 1 196 ? -14.476 0.762 20.756 1.00 76.69 196 TYR A O 1
ATOM 1648 N N . GLU A 1 197 ? -16.369 1.898 21.187 1.00 71.81 197 GLU A N 1
ATOM 1649 C CA . GLU A 1 197 ? -16.559 2.372 19.810 1.00 71.81 197 GLU A CA 1
ATOM 1650 C C . GLU A 1 197 ? -15.395 3.280 19.364 1.00 71.81 197 GLU A C 1
ATOM 1652 O O . GLU A 1 197 ? -14.854 3.088 18.276 1.00 71.81 197 GLU A O 1
ATOM 1657 N N . LEU A 1 198 ? -14.915 4.190 20.226 1.00 71.81 198 LEU A N 1
ATOM 1658 C CA . LEU A 1 198 ? -13.734 5.022 19.942 1.00 71.81 198 LEU A CA 1
ATOM 1659 C C . LEU A 1 198 ? -12.457 4.207 19.736 1.00 71.81 198 LEU A C 1
ATOM 1661 O O . LEU A 1 198 ? -11.664 4.518 18.846 1.00 71.81 198 LEU A O 1
ATOM 1665 N N . LEU A 1 199 ? -12.231 3.192 20.572 1.00 75.75 199 LEU A N 1
ATOM 1666 C CA . LEU A 1 199 ? -11.058 2.332 20.447 1.00 75.75 199 LEU A CA 1
ATOM 1667 C C . LEU A 1 199 ? -11.093 1.560 19.125 1.00 75.75 199 LEU A C 1
ATOM 1669 O O . LEU A 1 199 ? -10.084 1.526 18.426 1.00 75.75 199 LEU A O 1
ATOM 1673 N N . THR A 1 200 ? -12.260 1.015 18.775 1.00 74.56 200 THR A N 1
ATOM 1674 C CA . THR A 1 200 ? -12.479 0.258 17.535 1.00 74.56 200 THR A CA 1
ATOM 1675 C C . THR A 1 200 ? -12.236 1.137 16.307 1.00 74.56 200 THR A C 1
ATOM 1677 O O . THR A 1 200 ? -11.413 0.792 15.458 1.00 74.56 200 THR A O 1
ATOM 1680 N N . ALA A 1 201 ? -12.839 2.330 16.268 1.00 69.81 201 ALA A N 1
ATOM 1681 C CA . ALA A 1 201 ? -12.638 3.288 15.182 1.00 69.81 201 ALA A CA 1
ATOM 1682 C C . ALA A 1 201 ? -11.166 3.720 15.049 1.00 69.81 201 ALA A C 1
ATOM 1684 O O . ALA A 1 201 ? -10.647 3.861 13.942 1.00 69.81 201 ALA A O 1
ATOM 1685 N N . ARG A 1 202 ? -10.452 3.891 16.172 1.00 71.12 202 ARG A N 1
ATOM 1686 C CA . ARG A 1 202 ? -9.019 4.213 16.155 1.00 71.12 202 ARG A CA 1
ATOM 1687 C C . ARG A 1 202 ? -8.188 3.081 15.551 1.00 71.12 202 ARG A C 1
ATOM 1689 O O . ARG A 1 202 ? -7.310 3.364 14.741 1.00 71.12 202 ARG A O 1
ATOM 1696 N N . THR A 1 203 ? -8.453 1.830 15.926 1.00 75.12 203 THR A N 1
ATOM 1697 C CA . THR A 1 203 ? -7.745 0.674 15.355 1.00 75.12 203 THR A CA 1
ATOM 1698 C C . THR A 1 203 ? -8.026 0.498 13.866 1.00 75.12 203 THR A C 1
ATOM 1700 O O . THR A 1 203 ? -7.104 0.207 13.110 1.00 75.12 203 THR A O 1
ATOM 1703 N N . GLU A 1 204 ? -9.263 0.724 13.420 1.00 74.50 204 GLU A N 1
ATOM 1704 C CA . GLU A 1 204 ? -9.612 0.675 11.996 1.00 74.50 204 GLU A CA 1
ATOM 1705 C C . GLU A 1 204 ? -8.878 1.762 11.203 1.00 74.50 204 GLU A C 1
ATOM 1707 O O . GLU A 1 204 ? -8.302 1.473 10.156 1.00 74.50 204 GLU A O 1
ATOM 1712 N N . LEU A 1 205 ? -8.812 2.987 11.736 1.00 73.44 205 LEU A N 1
ATOM 1713 C CA . LEU A 1 205 ? -8.078 4.096 11.122 1.00 73.44 205 LEU A CA 1
ATOM 1714 C C . LEU A 1 205 ? -6.562 3.845 11.051 1.00 73.44 205 LEU A C 1
ATOM 1716 O O . LEU A 1 205 ? -5.890 4.265 10.109 1.00 73.44 205 LEU A O 1
ATOM 1720 N N . GLU A 1 206 ? -5.998 3.159 12.042 1.00 76.56 206 GLU A N 1
ATOM 1721 C CA . GLU A 1 206 ? -4.585 2.776 12.039 1.00 76.56 206 GLU A CA 1
ATOM 1722 C C . GLU A 1 206 ? -4.303 1.718 10.959 1.00 76.56 206 GLU A C 1
ATOM 1724 O O . GLU A 1 206 ? -3.403 1.901 10.137 1.00 76.56 206 GLU A O 1
ATOM 1729 N N . GLN A 1 207 ? -5.152 0.689 10.854 1.00 74.44 207 GLN A N 1
ATOM 1730 C CA . GLN A 1 207 ? -5.055 -0.334 9.804 1.00 74.44 207 GLN A CA 1
ATOM 1731 C C . GLN A 1 207 ? -5.226 0.240 8.391 1.00 74.44 207 GLN A C 1
ATOM 1733 O O . GLN A 1 207 ? -4.573 -0.207 7.443 1.00 74.44 207 GLN A O 1
ATOM 1738 N N . THR A 1 208 ? -6.119 1.213 8.207 1.00 73.69 208 THR A N 1
ATOM 1739 C CA . THR A 1 208 ? -6.345 1.826 6.890 1.00 73.69 208 THR A CA 1
ATOM 1740 C C . THR A 1 208 ? -5.188 2.740 6.497 1.00 73.69 208 THR A C 1
ATOM 1742 O O . THR A 1 208 ? -4.782 2.730 5.332 1.00 73.69 208 THR A O 1
ATOM 1745 N N . ASN A 1 209 ? -4.574 3.440 7.455 1.00 75.19 209 ASN A N 1
ATOM 1746 C CA . ASN A 1 209 ? -3.341 4.193 7.226 1.00 75.19 209 ASN A CA 1
ATOM 1747 C C . ASN A 1 209 ? -2.158 3.291 6.844 1.00 75.19 209 ASN A C 1
ATOM 1749 O O . ASN A 1 209 ? -1.407 3.636 5.931 1.00 75.19 209 ASN A O 1
ATOM 1753 N N . GLU A 1 210 ? -2.004 2.123 7.471 1.00 80.94 210 GLU A N 1
ATOM 1754 C CA . GLU A 1 210 ? -0.976 1.150 7.073 1.00 80.94 210 GLU A CA 1
ATOM 1755 C C . GLU A 1 210 ? -1.175 0.669 5.630 1.00 80.94 210 GLU A C 1
ATOM 1757 O O . GLU A 1 210 ? -0.237 0.684 4.829 1.00 80.94 210 GLU A O 1
ATOM 1762 N N . LYS A 1 211 ? -2.414 0.323 5.252 1.00 77.19 211 LYS A N 1
ATOM 1763 C CA . LYS A 1 211 ? -2.749 -0.044 3.864 1.00 77.19 211 LYS A CA 1
ATOM 1764 C C . LYS A 1 211 ? -2.452 1.093 2.884 1.00 77.19 211 LYS A C 1
ATOM 1766 O O . LYS A 1 211 ? -1.942 0.839 1.794 1.00 77.19 211 LYS A O 1
ATOM 1771 N N . LEU A 1 212 ? -2.743 2.341 3.256 1.00 76.44 212 LEU A N 1
ATOM 1772 C CA . LEU A 1 212 ? -2.439 3.512 2.432 1.00 76.44 212 LEU A CA 1
ATOM 1773 C C . LEU A 1 212 ? -0.927 3.669 2.211 1.00 76.44 212 LEU A C 1
ATOM 1775 O O . LEU A 1 212 ? -0.502 3.965 1.094 1.00 76.44 212 LEU A O 1
ATOM 1779 N N . ASN A 1 213 ? -0.117 3.455 3.250 1.00 78.56 213 ASN A N 1
ATOM 1780 C CA . ASN A 1 213 ? 1.340 3.528 3.147 1.00 78.56 213 ASN A CA 1
ATOM 1781 C C . ASN A 1 213 ? 1.895 2.458 2.203 1.00 78.56 213 ASN A C 1
ATOM 1783 O O . ASN A 1 213 ? 2.659 2.804 1.305 1.00 78.56 213 ASN A O 1
ATOM 1787 N N . LEU A 1 214 ? 1.432 1.208 2.319 1.00 79.88 214 LEU A N 1
ATOM 1788 C CA . LEU A 1 214 ? 1.821 0.126 1.405 1.00 79.88 214 LEU A CA 1
ATOM 1789 C C . LEU A 1 214 ? 1.500 0.463 -0.057 1.00 79.88 214 LEU A C 1
ATOM 1791 O O . LEU A 1 214 ? 2.332 0.268 -0.941 1.00 79.88 214 LEU A O 1
ATOM 1795 N N . ILE A 1 215 ? 0.320 1.032 -0.318 1.00 75.56 215 ILE A N 1
ATOM 1796 C CA . ILE A 1 215 ? -0.063 1.440 -1.675 1.00 75.56 215 ILE A CA 1
ATOM 1797 C C . ILE A 1 215 ? 0.814 2.594 -2.177 1.00 75.56 215 ILE A C 1
ATOM 1799 O O . ILE A 1 215 ? 1.203 2.608 -3.344 1.00 75.56 215 ILE A O 1
ATOM 1803 N N . ASN A 1 216 ? 1.146 3.564 -1.323 1.00 74.88 216 ASN A N 1
ATOM 1804 C CA . ASN A 1 216 ? 2.029 4.668 -1.705 1.00 74.88 216 ASN A CA 1
ATOM 1805 C C . ASN A 1 216 ? 3.446 4.175 -2.039 1.00 74.88 216 ASN A C 1
ATOM 1807 O O . ASN A 1 216 ? 4.050 4.662 -2.997 1.00 74.88 216 ASN A O 1
ATOM 1811 N N . GLU A 1 217 ? 3.965 3.205 -1.285 1.00 81.44 217 GLU A N 1
ATOM 1812 C CA . GLU A 1 217 ? 5.248 2.556 -1.566 1.00 81.44 217 GLU A CA 1
ATOM 1813 C C . GLU A 1 217 ? 5.209 1.811 -2.905 1.00 81.44 217 GLU A C 1
ATOM 1815 O O . GLU A 1 217 ? 6.068 2.039 -3.759 1.00 81.44 217 GLU A O 1
ATOM 1820 N N . GLU A 1 218 ? 4.168 1.011 -3.148 1.00 77.56 218 GLU A N 1
ATOM 1821 C CA . GLU A 1 218 ? 3.979 0.305 -4.419 1.00 77.56 218 GLU A CA 1
ATOM 1822 C C . GLU A 1 218 ? 3.872 1.283 -5.603 1.00 77.56 218 GLU A C 1
ATOM 1824 O O . GLU A 1 218 ? 4.490 1.083 -6.653 1.00 77.56 218 GLU A O 1
ATOM 1829 N N . GLN A 1 219 ? 3.151 2.397 -5.437 1.00 72.06 219 GLN A N 1
ATOM 1830 C CA . GLN A 1 219 ? 3.086 3.453 -6.446 1.00 72.06 219 GLN A CA 1
ATOM 1831 C C . GLN A 1 219 ? 4.451 4.093 -6.712 1.00 72.06 219 GLN A C 1
ATOM 1833 O O . GLN A 1 219 ? 4.768 4.388 -7.870 1.00 72.06 219 GLN A O 1
ATOM 1838 N N . ALA A 1 220 ? 5.262 4.322 -5.678 1.00 77.81 220 ALA A N 1
ATOM 1839 C CA . ALA A 1 220 ? 6.605 4.867 -5.839 1.00 77.81 220 ALA A CA 1
ATOM 1840 C C . ALA A 1 220 ? 7.497 3.904 -6.636 1.00 77.81 220 ALA A C 1
ATOM 1842 O O . ALA A 1 220 ? 8.136 4.326 -7.605 1.00 77.81 220 ALA A O 1
ATOM 1843 N N . THR A 1 221 ? 7.469 2.609 -6.309 1.00 77.81 221 THR A N 1
ATOM 1844 C CA . THR A 1 221 ? 8.189 1.571 -7.060 1.00 77.81 221 THR A CA 1
ATOM 1845 C C . THR A 1 221 ? 7.725 1.519 -8.515 1.00 77.81 221 THR A C 1
ATOM 1847 O O . THR A 1 221 ? 8.549 1.612 -9.423 1.00 77.81 221 THR A O 1
ATOM 1850 N N . ASN A 1 222 ? 6.414 1.491 -8.760 1.00 73.06 222 ASN A N 1
ATOM 1851 C CA . ASN A 1 222 ? 5.857 1.459 -10.112 1.00 73.06 222 ASN A CA 1
ATOM 1852 C C . ASN A 1 222 ? 6.251 2.692 -10.940 1.00 73.06 222 ASN A C 1
ATOM 1854 O O . ASN A 1 222 ? 6.535 2.574 -12.134 1.00 73.06 222 ASN A O 1
ATOM 1858 N N . ARG A 1 223 ? 6.315 3.884 -10.332 1.00 75.50 223 ARG A N 1
ATOM 1859 C CA . ARG A 1 223 ? 6.794 5.102 -11.013 1.00 75.50 223 ARG A CA 1
ATOM 1860 C C . ARG A 1 223 ? 8.259 4.987 -11.429 1.00 75.50 223 ARG A C 1
ATOM 1862 O O . ARG A 1 223 ? 8.585 5.376 -12.551 1.00 75.50 223 ARG A O 1
ATOM 1869 N N . LEU A 1 224 ? 9.116 4.438 -10.568 1.00 78.50 224 LEU A N 1
ATOM 1870 C CA . LEU A 1 224 ? 10.527 4.198 -10.887 1.00 78.50 224 LEU A CA 1
ATOM 1871 C C . LEU A 1 224 ? 10.677 3.173 -12.017 1.00 78.50 224 LEU A C 1
ATOM 1873 O O . LEU A 1 224 ? 11.413 3.421 -12.972 1.00 78.50 224 LEU A O 1
ATOM 1877 N N . THR A 1 225 ? 9.922 2.073 -11.973 1.00 74.06 225 THR A N 1
ATOM 1878 C CA . THR A 1 225 ? 9.923 1.060 -13.038 1.00 74.06 225 THR A CA 1
ATOM 1879 C C . THR A 1 225 ? 9.462 1.643 -14.372 1.00 74.06 225 THR A C 1
ATOM 1881 O O . THR A 1 225 ? 10.112 1.433 -15.393 1.00 74.06 225 THR A O 1
ATOM 1884 N N . ILE A 1 226 ? 8.387 2.441 -14.384 1.00 72.50 226 ILE A N 1
ATOM 1885 C CA . ILE A 1 226 ? 7.916 3.116 -15.603 1.00 72.50 226 ILE A CA 1
ATOM 1886 C C . ILE A 1 226 ? 8.979 4.076 -16.148 1.00 72.50 226 ILE A C 1
ATOM 1888 O O . ILE A 1 226 ? 9.181 4.134 -17.361 1.00 72.50 226 ILE A O 1
ATOM 1892 N N . ALA A 1 227 ? 9.662 4.831 -15.283 1.00 74.12 227 ALA A N 1
ATOM 1893 C CA . ALA A 1 227 ? 10.732 5.728 -15.708 1.00 74.12 227 ALA A CA 1
ATOM 1894 C C . ALA A 1 227 ? 11.895 4.955 -16.353 1.00 74.12 227 ALA A C 1
ATOM 1896 O O . ALA A 1 227 ? 12.325 5.312 -17.448 1.00 74.12 227 ALA A O 1
ATOM 1897 N N . SER A 1 228 ? 12.331 3.857 -15.728 1.00 73.94 228 SER A N 1
ATOM 1898 C CA . SER A 1 228 ? 13.372 2.972 -16.262 1.00 73.94 228 SER A CA 1
ATOM 1899 C C . SER A 1 228 ? 12.991 2.397 -17.633 1.00 73.94 228 SER A C 1
ATOM 1901 O O . SER A 1 228 ? 13.751 2.540 -18.594 1.00 73.94 228 SER A O 1
ATOM 1903 N N . LEU A 1 229 ? 11.775 1.858 -17.774 1.00 71.12 229 LEU A N 1
ATOM 1904 C CA . LEU A 1 229 ? 11.285 1.311 -19.044 1.00 71.12 229 LEU A CA 1
ATOM 1905 C C . LEU A 1 229 ? 11.197 2.374 -20.148 1.00 71.12 229 LEU A C 1
ATOM 1907 O O . LEU A 1 229 ? 11.498 2.091 -21.307 1.00 71.12 229 LEU A O 1
ATOM 1911 N N . ARG A 1 230 ? 10.823 3.616 -19.814 1.00 77.06 230 ARG A N 1
ATOM 1912 C CA . ARG A 1 230 ? 10.821 4.728 -20.780 1.00 77.06 230 ARG A CA 1
ATOM 1913 C C . ARG A 1 230 ? 12.221 5.036 -21.296 1.00 77.06 230 ARG A C 1
ATOM 1915 O O . ARG A 1 230 ? 12.381 5.243 -22.498 1.00 77.06 230 ARG A O 1
ATOM 1922 N N . THR A 1 231 ? 13.224 5.043 -20.420 1.00 79.19 231 THR A N 1
ATOM 1923 C CA . THR A 1 231 ? 14.623 5.235 -20.820 1.00 79.19 231 THR A CA 1
ATOM 1924 C C . THR A 1 231 ? 15.092 4.115 -21.747 1.00 79.19 231 THR A C 1
ATOM 1926 O O . THR A 1 231 ? 15.716 4.393 -22.770 1.00 79.19 231 THR A O 1
ATOM 1929 N N . GLU A 1 232 ? 14.745 2.861 -21.450 1.00 74.25 232 GLU A N 1
ATOM 1930 C CA . GLU A 1 232 ? 15.077 1.736 -22.327 1.00 74.25 232 GLU A CA 1
ATOM 1931 C C . GLU A 1 232 ? 14.412 1.858 -23.699 1.00 74.25 232 GLU A C 1
ATOM 1933 O O . GLU A 1 232 ? 15.097 1.728 -24.716 1.00 74.25 232 GLU A O 1
ATOM 1938 N N . ILE A 1 233 ? 13.104 2.142 -23.746 1.00 75.50 233 ILE A N 1
ATOM 1939 C CA . ILE A 1 233 ? 12.361 2.342 -25.001 1.00 75.50 233 ILE A CA 1
ATOM 1940 C C . ILE A 1 233 ? 12.999 3.450 -25.831 1.00 75.50 233 ILE A C 1
ATOM 1942 O O . ILE A 1 233 ? 13.191 3.270 -27.033 1.00 75.50 233 ILE A O 1
ATOM 1946 N N . HIS A 1 234 ? 13.373 4.563 -25.202 1.00 79.56 234 HIS A N 1
ATOM 1947 C CA . HIS A 1 234 ? 14.048 5.647 -25.902 1.00 79.56 234 HIS A CA 1
ATOM 1948 C C . HIS A 1 234 ? 15.378 5.181 -26.512 1.00 79.56 234 HIS A C 1
ATOM 1950 O O . HIS A 1 234 ? 15.614 5.381 -27.702 1.00 79.56 234 HIS A O 1
ATOM 1956 N N . GLY A 1 235 ? 16.190 4.436 -25.755 1.00 77.25 235 GLY A N 1
ATOM 1957 C CA . GLY A 1 235 ? 17.424 3.842 -26.277 1.00 77.25 235 GLY A CA 1
ATOM 1958 C C . GLY A 1 235 ? 17.190 2.850 -27.427 1.00 77.25 235 GLY A C 1
ATOM 1959 O O . GLY A 1 235 ? 17.987 2.778 -28.364 1.00 77.25 235 GLY A O 1
ATOM 1960 N N . TRP A 1 236 ? 16.090 2.089 -27.408 1.00 79.69 236 TRP A N 1
ATOM 1961 C CA . TRP A 1 236 ? 15.696 1.230 -28.532 1.00 79.69 236 TRP A CA 1
ATOM 1962 C C . TRP A 1 236 ? 15.280 2.039 -29.767 1.00 79.69 236 TRP A C 1
ATOM 1964 O O . TRP A 1 236 ? 15.661 1.673 -30.880 1.00 79.69 236 TRP A O 1
ATOM 1974 N N . GLN A 1 237 ? 14.547 3.139 -29.588 1.00 73.06 237 GLN A N 1
ATOM 1975 C CA . GLN A 1 237 ? 14.146 4.039 -30.675 1.00 73.06 237 GLN A CA 1
ATOM 1976 C C . GLN A 1 237 ? 15.358 4.696 -31.345 1.00 73.06 237 GLN A C 1
ATOM 1978 O O . GLN A 1 237 ? 15.429 4.737 -32.574 1.00 73.06 237 GLN A O 1
ATOM 1983 N N . GLU A 1 238 ? 16.340 5.145 -30.562 1.00 84.12 238 GLU A N 1
ATOM 1984 C CA . GLU A 1 238 ? 17.595 5.694 -31.086 1.00 84.12 238 GLU A CA 1
ATOM 1985 C C . GLU A 1 238 ? 18.361 4.656 -31.913 1.00 84.12 238 GLU A C 1
ATOM 1987 O O . GLU A 1 238 ? 18.745 4.931 -33.053 1.00 84.12 238 GLU A O 1
ATOM 1992 N N . ARG A 1 239 ? 18.519 3.428 -31.392 1.00 78.75 239 ARG A N 1
ATOM 1993 C CA . ARG A 1 239 ? 19.157 2.325 -32.132 1.00 78.75 239 ARG A CA 1
ATOM 1994 C C . ARG A 1 239 ? 18.419 2.005 -33.428 1.00 78.75 239 ARG A C 1
ATOM 1996 O O . ARG A 1 239 ? 19.055 1.825 -34.464 1.00 78.75 239 ARG A O 1
ATOM 2003 N N . HIS A 1 240 ? 17.089 1.955 -33.391 1.00 77.44 240 HIS A N 1
ATOM 2004 C CA . HIS A 1 240 ? 16.284 1.722 -34.585 1.00 77.44 240 HIS A CA 1
ATOM 2005 C C . HIS A 1 240 ? 16.483 2.833 -35.625 1.00 77.44 240 HIS A C 1
ATOM 2007 O O . HIS A 1 240 ? 16.713 2.540 -36.796 1.00 77.44 240 HIS A O 1
ATOM 2013 N N . SER A 1 241 ? 16.481 4.098 -35.195 1.00 85.25 241 SER A N 1
ATOM 2014 C CA . SER A 1 241 ? 16.755 5.248 -36.063 1.00 85.25 241 SER A CA 1
ATOM 2015 C C . SER A 1 241 ? 18.127 5.138 -36.740 1.00 85.25 241 SER A C 1
ATOM 2017 O O . SER A 1 241 ? 18.228 5.288 -37.960 1.00 85.25 241 SER A O 1
ATOM 2019 N N . MET A 1 242 ? 19.175 4.771 -35.990 1.00 84.88 242 MET A N 1
ATOM 2020 C CA . MET A 1 242 ? 20.509 4.537 -36.558 1.00 84.88 242 MET A CA 1
ATOM 2021 C C . MET A 1 242 ? 20.512 3.398 -37.584 1.00 84.88 242 MET A C 1
ATOM 2023 O O . MET A 1 242 ? 21.087 3.545 -38.662 1.00 84.88 242 MET A O 1
ATOM 2027 N N . LEU A 1 243 ? 19.843 2.278 -37.294 1.00 82.31 243 LEU A N 1
ATOM 2028 C CA . LEU A 1 243 ? 19.744 1.153 -38.231 1.00 82.31 243 LEU A CA 1
ATOM 2029 C C . LEU A 1 243 ? 19.021 1.545 -39.526 1.00 82.31 243 LEU A C 1
ATOM 2031 O O . LEU A 1 243 ? 19.464 1.166 -40.610 1.00 82.31 243 LEU A O 1
ATOM 2035 N N . VAL A 1 244 ? 17.958 2.349 -39.439 1.00 84.62 244 VAL A N 1
ATOM 2036 C CA . VAL A 1 244 ? 17.256 2.884 -40.616 1.00 84.62 244 VAL A CA 1
ATOM 2037 C C . VAL A 1 244 ? 18.173 3.796 -41.437 1.00 84.62 244 VAL A C 1
ATOM 2039 O O . VAL A 1 244 ? 18.207 3.683 -42.662 1.00 84.62 244 VAL A O 1
ATOM 2042 N N . GLN A 1 245 ? 18.963 4.660 -40.792 1.00 86.75 245 GLN A N 1
ATOM 2043 C CA . GLN A 1 245 ? 19.939 5.506 -41.490 1.00 86.75 245 GLN A CA 1
ATOM 2044 C C . GLN A 1 245 ? 21.022 4.680 -42.196 1.00 86.75 245 GLN A C 1
ATOM 2046 O O . GLN A 1 245 ? 21.342 4.954 -43.355 1.00 86.75 245 GLN A O 1
ATOM 2051 N N . ILE A 1 246 ? 21.556 3.649 -41.530 1.00 84.94 246 ILE A N 1
ATOM 2052 C CA . ILE A 1 246 ? 22.536 2.725 -42.118 1.00 84.94 246 ILE A CA 1
ATOM 2053 C C . ILE A 1 246 ? 21.934 2.024 -43.337 1.00 84.94 246 ILE A C 1
ATOM 2055 O O . ILE A 1 246 ? 22.564 2.015 -44.395 1.00 84.94 246 ILE A O 1
ATOM 2059 N N . ARG A 1 247 ? 20.704 1.504 -43.222 1.00 85.25 247 ARG A N 1
ATOM 2060 C CA . ARG A 1 247 ? 19.996 0.852 -44.332 1.00 85.25 247 ARG A CA 1
ATOM 2061 C C . ARG A 1 247 ? 19.852 1.791 -45.527 1.00 85.25 247 ARG A C 1
ATOM 2063 O O . ARG A 1 247 ? 20.238 1.428 -46.632 1.00 85.25 247 ARG A O 1
ATOM 2070 N N . ASN A 1 248 ? 19.378 3.017 -45.306 1.00 86.19 248 ASN A N 1
ATOM 2071 C CA . ASN A 1 248 ? 19.208 4.001 -46.377 1.00 86.19 248 ASN A CA 1
ATOM 2072 C C . ASN A 1 248 ? 20.546 4.342 -47.059 1.00 86.19 248 ASN A C 1
ATOM 2074 O O . ASN A 1 248 ? 20.609 4.462 -48.283 1.00 86.19 248 ASN A O 1
ATOM 2078 N N . LYS A 1 249 ? 21.638 4.454 -46.289 1.00 89.38 249 LYS A N 1
ATOM 2079 C CA . LYS A 1 249 ? 22.982 4.685 -46.837 1.00 89.38 249 LYS A CA 1
ATOM 2080 C C . LYS A 1 249 ? 23.463 3.500 -47.680 1.00 89.38 249 LYS A C 1
ATOM 2082 O O . LYS A 1 249 ? 24.027 3.713 -48.751 1.00 89.38 249 LYS A O 1
ATOM 2087 N N . GLN A 1 250 ? 23.224 2.271 -47.226 1.00 84.44 250 GLN A N 1
ATOM 2088 C CA . GLN A 1 250 ? 23.548 1.055 -47.978 1.00 84.44 250 GLN A CA 1
ATOM 2089 C C . GLN A 1 250 ? 22.725 0.946 -49.268 1.00 84.44 250 GLN A C 1
ATOM 2091 O O . GLN A 1 250 ? 23.287 0.651 -50.319 1.00 84.44 250 GLN A O 1
ATOM 2096 N N . GLU A 1 251 ? 21.423 1.240 -49.222 1.00 86.19 251 GLU A N 1
ATOM 2097 C CA . GLU A 1 251 ? 20.551 1.275 -50.404 1.00 86.19 251 GLU A CA 1
ATOM 2098 C C . GLU A 1 251 ? 21.045 2.297 -51.437 1.00 86.19 251 GLU A C 1
ATOM 2100 O O . GLU A 1 251 ? 21.114 1.997 -52.630 1.00 86.19 251 GLU A O 1
ATOM 2105 N N . GLN A 1 252 ? 21.459 3.485 -50.986 1.00 88.50 252 GLN A N 1
ATOM 2106 C CA . GLN A 1 252 ? 22.017 4.512 -51.863 1.00 88.50 252 GLN A CA 1
ATOM 2107 C C . GLN A 1 252 ? 23.354 4.080 -52.481 1.00 88.50 252 GLN A C 1
ATOM 2109 O O . GLN A 1 252 ? 23.565 4.259 -53.681 1.00 88.50 252 GLN A O 1
ATOM 2114 N N . GLN A 1 253 ? 24.249 3.478 -51.692 1.00 86.38 253 GLN A N 1
ATOM 2115 C CA . GLN A 1 253 ? 25.509 2.929 -52.202 1.00 86.38 253 GLN A CA 1
ATOM 2116 C C . GLN A 1 253 ? 25.262 1.831 -53.240 1.00 86.38 253 GLN A C 1
ATOM 2118 O O . GLN A 1 253 ? 25.872 1.846 -54.307 1.00 86.38 253 GLN A O 1
ATOM 2123 N N . TYR A 1 254 ? 24.327 0.920 -52.969 1.00 88.38 254 TYR A N 1
ATOM 2124 C CA . TYR A 1 254 ? 23.947 -0.138 -53.899 1.00 88.38 254 TYR A CA 1
ATOM 2125 C C . TYR A 1 254 ? 23.396 0.428 -55.216 1.00 88.38 254 TYR A C 1
ATOM 2127 O O . TYR A 1 254 ? 23.778 -0.021 -56.298 1.00 88.38 254 TYR A O 1
ATOM 2135 N N . PHE A 1 255 ? 22.554 1.463 -55.145 1.00 89.44 255 PHE A N 1
ATOM 2136 C CA . PHE A 1 255 ? 22.035 2.147 -56.330 1.00 89.44 255 PHE A CA 1
ATOM 2137 C C . PHE A 1 255 ? 23.143 2.806 -57.169 1.00 89.44 255 PHE A C 1
ATOM 2139 O O . PHE A 1 255 ? 23.129 2.703 -58.400 1.00 89.44 255 PHE A O 1
ATOM 2146 N N . ASN A 1 256 ? 24.128 3.437 -56.522 1.00 88.12 256 ASN A N 1
ATOM 2147 C CA . ASN A 1 256 ? 25.277 4.029 -57.211 1.00 88.12 256 ASN A CA 1
ATOM 2148 C C . ASN A 1 256 ? 26.103 2.957 -57.934 1.00 88.12 256 ASN A C 1
ATOM 2150 O O . ASN A 1 256 ? 26.363 3.096 -59.127 1.00 88.12 256 ASN A O 1
ATOM 2154 N N . VAL A 1 257 ? 26.415 1.843 -57.259 1.00 89.06 257 VAL A N 1
ATOM 2155 C CA . VAL A 1 257 ? 27.146 0.713 -57.860 1.00 89.06 257 VAL A CA 1
ATOM 2156 C C . VAL A 1 257 ? 26.395 0.137 -59.063 1.00 89.06 257 VAL A C 1
ATOM 2158 O O . VAL A 1 257 ? 26.994 -0.121 -60.105 1.00 89.06 257 VAL A O 1
ATOM 2161 N N . LEU A 1 258 ? 25.071 -0.031 -58.974 1.00 85.94 258 LEU A N 1
ATOM 2162 C CA . LEU A 1 258 ? 24.266 -0.490 -60.113 1.00 85.94 258 LEU A CA 1
ATOM 2163 C C . LEU A 1 258 ? 24.298 0.486 -61.297 1.00 85.94 258 LEU A C 1
ATOM 2165 O O . LEU A 1 258 ? 24.257 0.055 -62.452 1.00 85.94 258 LEU A O 1
ATOM 2169 N N . THR A 1 259 ? 24.361 1.786 -61.018 1.00 89.31 259 THR A N 1
ATOM 2170 C CA . THR A 1 259 ? 24.453 2.827 -62.047 1.00 89.31 259 THR A CA 1
ATOM 2171 C C . THR A 1 259 ? 25.816 2.790 -62.736 1.00 89.31 259 THR A C 1
ATOM 2173 O O . THR A 1 259 ? 25.872 2.777 -63.964 1.00 89.31 259 THR A O 1
ATOM 2176 N N . GLU A 1 260 ? 26.902 2.672 -61.970 1.00 89.62 260 GLU A N 1
ATOM 2177 C CA . GLU A 1 260 ? 28.261 2.507 -62.501 1.00 89.62 260 GLU A CA 1
ATOM 2178 C C . GLU A 1 260 ? 28.395 1.232 -63.341 1.00 89.62 260 GLU A C 1
ATOM 2180 O O . GLU A 1 260 ? 28.919 1.275 -64.452 1.00 89.62 260 GLU A O 1
ATOM 2185 N N . LEU A 1 261 ? 27.853 0.102 -62.874 1.00 88.00 261 LEU A N 1
ATOM 2186 C CA . LEU A 1 261 ? 27.852 -1.151 -63.635 1.00 88.00 261 LEU A CA 1
ATOM 2187 C C . LEU A 1 261 ? 27.093 -1.029 -64.960 1.00 88.00 261 LEU A C 1
ATOM 2189 O O . LEU A 1 261 ? 27.502 -1.623 -65.960 1.00 88.00 261 LEU A O 1
ATOM 2193 N N . ARG A 1 262 ? 25.994 -0.265 -64.988 1.00 89.38 262 ARG A N 1
ATOM 2194 C CA . ARG A 1 262 ? 25.272 0.019 -66.233 1.00 89.38 262 ARG A CA 1
ATOM 2195 C C . ARG A 1 262 ? 26.127 0.859 -67.179 1.00 89.38 262 ARG A C 1
ATOM 2197 O O . ARG A 1 262 ? 26.246 0.484 -68.340 1.00 89.38 262 ARG A O 1
ATOM 2204 N N . GLN A 1 263 ? 26.761 1.919 -66.680 1.00 89.75 263 GLN A N 1
ATOM 2205 C CA . GLN A 1 263 ? 27.642 2.761 -67.491 1.00 89.75 263 GLN A CA 1
ATOM 2206 C C . GLN A 1 263 ? 28.807 1.954 -68.075 1.00 89.75 263 GLN A C 1
ATOM 2208 O O . GLN A 1 263 ? 29.044 1.998 -69.277 1.00 89.75 263 GLN A O 1
ATOM 2213 N N . LEU A 1 264 ? 29.474 1.134 -67.258 1.00 89.69 264 LEU A N 1
ATOM 2214 C CA . LEU A 1 264 ? 30.565 0.268 -67.709 1.00 89.69 264 LEU A CA 1
ATOM 2215 C C . LEU A 1 264 ? 30.112 -0.746 -68.766 1.00 89.69 264 LEU A C 1
ATOM 2217 O O . LEU A 1 264 ? 30.878 -1.089 -69.667 1.00 89.69 264 LEU A O 1
ATOM 2221 N N . LYS A 1 265 ? 28.870 -1.235 -68.679 1.00 91.31 265 LYS A N 1
ATOM 2222 C CA . LYS A 1 265 ? 28.291 -2.117 -69.697 1.00 91.31 265 LYS A CA 1
ATOM 2223 C C . LYS A 1 265 ? 28.095 -1.386 -71.028 1.00 91.31 265 LYS A C 1
ATOM 2225 O O . LYS A 1 265 ? 28.415 -1.958 -72.071 1.00 91.31 265 LYS A O 1
ATOM 2230 N N . ASP A 1 266 ? 27.597 -0.155 -70.989 1.00 90.62 266 ASP A N 1
ATOM 2231 C CA . ASP A 1 266 ? 27.391 0.670 -72.183 1.00 90.62 266 ASP A CA 1
ATOM 2232 C C . ASP A 1 266 ? 28.739 1.072 -72.813 1.00 90.62 266 ASP A C 1
ATOM 2234 O O . ASP A 1 266 ? 28.923 0.940 -74.026 1.00 90.62 266 ASP A O 1
ATOM 2238 N N . ASP A 1 267 ? 29.724 1.446 -71.992 1.00 90.62 267 ASP A N 1
ATOM 2239 C CA . ASP A 1 267 ? 31.091 1.751 -72.429 1.00 90.62 267 ASP A CA 1
ATOM 2240 C C . ASP A 1 267 ? 31.763 0.526 -73.063 1.00 90.62 267 ASP A C 1
ATOM 2242 O O . ASP A 1 267 ? 32.380 0.630 -74.126 1.00 90.62 267 ASP A O 1
ATOM 2246 N N . LYS A 1 268 ? 31.595 -0.660 -72.462 1.00 91.88 268 LYS A N 1
ATOM 2247 C CA . LYS A 1 268 ? 32.073 -1.924 -73.033 1.00 91.88 268 LYS A CA 1
ATOM 2248 C C . LYS A 1 268 ? 31.452 -2.183 -74.405 1.00 91.88 268 LYS A C 1
ATOM 2250 O O . LYS A 1 268 ? 32.187 -2.487 -75.340 1.00 91.88 268 LYS A O 1
ATOM 2255 N N . ALA A 1 269 ? 30.135 -2.035 -74.548 1.00 90.06 269 ALA A N 1
ATOM 2256 C CA . ALA A 1 269 ? 29.456 -2.232 -75.830 1.00 90.06 269 ALA A CA 1
ATOM 2257 C C . ALA A 1 269 ? 29.940 -1.232 -76.899 1.00 90.06 269 ALA A C 1
ATOM 2259 O O . ALA A 1 269 ? 30.147 -1.599 -78.058 1.00 90.06 269 ALA A O 1
ATOM 2260 N N . SER A 1 270 ? 30.178 0.023 -76.507 1.00 92.31 270 SER A N 1
ATOM 2261 C CA . SER A 1 270 ? 30.746 1.060 -77.375 1.00 92.31 270 SER A CA 1
ATOM 2262 C C . SER A 1 270 ? 32.167 0.712 -77.836 1.00 92.31 270 SER A C 1
ATOM 2264 O O . SER A 1 270 ? 32.480 0.791 -79.029 1.00 92.31 270 SER A O 1
ATOM 2266 N N . LEU A 1 271 ? 33.022 0.253 -76.916 1.00 90.12 271 LEU A N 1
ATOM 2267 C CA . LEU A 1 271 ? 34.384 -0.186 -77.227 1.00 90.12 271 LEU A CA 1
ATOM 2268 C C . LEU A 1 271 ? 34.405 -1.436 -78.111 1.00 90.12 271 LEU A C 1
ATOM 2270 O O . LEU A 1 271 ? 35.196 -1.486 -79.049 1.00 90.12 271 LEU A O 1
ATOM 2274 N N . GLU A 1 272 ? 33.533 -2.415 -77.867 1.00 88.94 272 GLU A N 1
ATOM 2275 C CA . GLU A 1 272 ? 33.382 -3.605 -78.716 1.00 88.94 272 GLU A CA 1
ATOM 2276 C C . GLU A 1 272 ? 32.940 -3.228 -80.137 1.00 88.94 272 GLU A C 1
ATOM 2278 O O . GLU A 1 272 ? 33.498 -3.730 -81.114 1.00 88.94 272 GLU A O 1
ATOM 2283 N N . CYS A 1 273 ? 31.999 -2.288 -80.272 1.00 89.12 273 CYS A N 1
ATOM 2284 C CA . CYS A 1 273 ? 31.593 -1.743 -81.567 1.00 89.12 273 CYS A CA 1
ATOM 2285 C C . CYS A 1 273 ? 32.777 -1.077 -82.285 1.00 89.12 273 CYS A C 1
ATOM 2287 O O . CYS A 1 273 ? 33.067 -1.396 -83.438 1.00 89.12 273 CYS A O 1
ATOM 22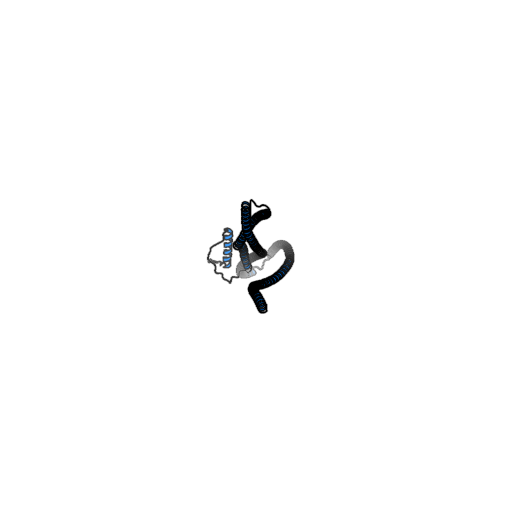89 N N . ARG A 1 274 ? 33.525 -0.215 -81.586 1.00 89.31 274 ARG A N 1
ATOM 2290 C CA . ARG A 1 274 ? 34.698 0.468 -82.147 1.00 89.31 274 ARG A CA 1
ATOM 2291 C C . ARG A 1 274 ? 35.818 -0.502 -82.523 1.00 89.31 274 ARG A C 1
ATOM 2293 O O . ARG A 1 274 ? 36.436 -0.316 -83.566 1.00 89.31 274 ARG A O 1
ATOM 2300 N N . LEU A 1 275 ? 36.066 -1.538 -81.720 1.00 87.69 275 LEU A N 1
ATOM 2301 C CA . LEU A 1 275 ? 37.025 -2.602 -82.033 1.00 87.69 275 LEU A CA 1
ATOM 2302 C C . LEU A 1 275 ? 36.616 -3.380 -83.282 1.00 87.69 275 LEU A C 1
ATOM 2304 O O . LEU A 1 275 ? 37.470 -3.657 -84.120 1.00 87.69 275 LEU A O 1
ATOM 2308 N N . ASN A 1 276 ? 35.329 -3.692 -83.444 1.00 86.81 276 ASN A N 1
ATOM 2309 C CA . ASN A 1 276 ? 34.827 -4.336 -84.656 1.00 86.81 276 ASN A CA 1
ATOM 2310 C C . ASN A 1 276 ? 34.985 -3.435 -85.886 1.00 86.81 276 ASN A C 1
ATOM 2312 O O . ASN A 1 276 ? 35.442 -3.906 -86.928 1.00 86.81 276 ASN A O 1
ATOM 2316 N N . THR A 1 277 ? 34.674 -2.141 -85.766 1.00 85.75 277 THR A N 1
ATOM 2317 C CA . THR A 1 277 ? 34.884 -1.162 -86.842 1.00 85.75 277 THR A CA 1
ATOM 2318 C C . THR A 1 277 ? 36.358 -1.070 -87.224 1.00 85.75 277 THR A C 1
ATOM 2320 O O . THR A 1 277 ? 36.685 -1.275 -88.387 1.00 85.75 277 THR A O 1
ATOM 2323 N N . LEU A 1 278 ? 37.257 -0.882 -86.253 1.00 83.06 278 LEU A N 1
ATOM 2324 C CA . LEU A 1 278 ? 38.707 -0.856 -86.483 1.00 83.06 278 LEU A CA 1
ATOM 2325 C C . LEU A 1 278 ? 39.229 -2.185 -87.043 1.00 83.06 278 LEU A C 1
ATOM 2327 O O . LEU A 1 278 ? 40.133 -2.198 -87.870 1.00 83.06 278 LEU A O 1
ATOM 2331 N N . GLY A 1 279 ? 38.669 -3.318 -86.618 1.00 84.38 279 GLY A N 1
ATOM 2332 C CA . GLY A 1 279 ? 38.994 -4.633 -87.167 1.00 84.38 279 GLY A CA 1
ATOM 2333 C C . GLY A 1 279 ? 38.606 -4.759 -88.642 1.00 84.38 279 GLY A C 1
ATOM 2334 O O . GLY A 1 279 ? 39.355 -5.340 -89.425 1.00 84.38 279 GLY A O 1
ATOM 2335 N N . ASN A 1 280 ? 37.468 -4.185 -89.038 1.00 82.19 280 ASN A N 1
ATOM 2336 C CA . ASN A 1 280 ? 37.029 -4.131 -90.431 1.00 82.19 280 ASN A CA 1
ATOM 2337 C C . ASN A 1 280 ? 37.846 -3.130 -91.255 1.00 82.19 280 ASN A C 1
ATOM 2339 O O . ASN A 1 280 ? 38.247 -3.463 -92.368 1.00 82.19 280 ASN A O 1
ATOM 2343 N N . GLU A 1 281 ? 38.151 -1.955 -90.703 1.00 80.62 281 GLU A N 1
ATOM 2344 C CA . GLU A 1 281 ? 39.061 -0.980 -91.313 1.00 80.62 281 GLU A CA 1
ATOM 2345 C C . GLU A 1 281 ? 40.439 -1.596 -91.529 1.00 80.62 281 GLU A C 1
ATOM 2347 O O . GLU A 1 281 ? 40.952 -1.543 -92.634 1.00 80.62 281 GLU A O 1
ATOM 2352 N N . ARG A 1 282 ? 40.991 -2.309 -90.542 1.00 79.25 282 ARG A N 1
ATOM 2353 C CA . ARG A 1 282 ? 42.272 -3.011 -90.680 1.00 79.25 282 ARG A CA 1
ATOM 2354 C C . ARG A 1 282 ? 42.236 -4.097 -91.751 1.00 79.25 282 ARG A C 1
ATOM 2356 O O . ARG A 1 282 ? 43.227 -4.284 -92.444 1.00 79.25 282 ARG A O 1
ATOM 2363 N N . LYS A 1 283 ? 41.124 -4.825 -91.906 1.00 80.31 283 LYS A N 1
ATOM 2364 C CA . LYS A 1 283 ? 40.955 -5.779 -93.020 1.00 80.31 283 LYS A CA 1
ATOM 2365 C C . LYS A 1 283 ? 40.929 -5.053 -94.363 1.00 80.31 283 LYS A C 1
ATOM 2367 O O . LYS A 1 283 ? 41.560 -5.513 -95.306 1.00 80.31 283 LYS A O 1
ATOM 2372 N N . PHE A 1 284 ? 40.239 -3.920 -94.441 1.00 74.81 284 PHE A N 1
ATOM 2373 C CA . PHE A 1 284 ? 40.186 -3.098 -95.646 1.00 74.81 284 PHE A CA 1
ATOM 2374 C C . PHE A 1 284 ? 41.550 -2.482 -95.983 1.00 74.81 284 PHE A C 1
ATOM 2376 O O . PHE A 1 284 ? 41.982 -2.532 -97.130 1.00 74.81 284 PHE A O 1
ATOM 2383 N N . ASP A 1 285 ? 42.266 -1.983 -94.980 1.00 76.81 285 ASP A N 1
ATOM 2384 C CA . ASP A 1 285 ? 43.628 -1.479 -95.102 1.00 76.81 285 ASP A CA 1
ATOM 2385 C C . ASP A 1 285 ? 44.616 -2.598 -95.414 1.00 76.81 285 ASP A C 1
ATOM 2387 O O . ASP A 1 285 ? 45.567 -2.349 -96.134 1.00 76.81 285 ASP A O 1
ATOM 2391 N N . SER A 1 286 ? 44.390 -3.831 -94.952 1.00 76.19 286 SER A N 1
ATOM 2392 C CA . SER A 1 286 ? 45.175 -5.003 -95.357 1.00 76.19 286 SER A CA 1
ATOM 2393 C C . SER A 1 286 ? 44.961 -5.333 -96.831 1.00 76.19 286 SER A C 1
ATOM 2395 O O . SER A 1 286 ? 45.931 -5.617 -97.517 1.00 76.19 286 SER A O 1
ATOM 2397 N N . ILE A 1 287 ? 43.724 -5.252 -97.333 1.00 75.88 287 ILE A N 1
ATOM 2398 C CA . ILE A 1 287 ? 43.421 -5.427 -98.763 1.00 75.88 287 ILE A CA 1
ATOM 2399 C C . ILE A 1 287 ? 44.070 -4.303 -99.577 1.00 75.88 287 ILE A C 1
ATOM 2401 O O . ILE A 1 287 ? 44.685 -4.560 -100.608 1.00 75.88 287 ILE A O 1
ATOM 2405 N N . LYS A 1 288 ? 43.989 -3.055 -99.101 1.00 74.75 288 LYS A N 1
ATOM 2406 C CA . LYS A 1 288 ? 44.707 -1.931 -99.712 1.00 74.75 288 LYS A CA 1
ATOM 2407 C C . LYS A 1 288 ? 46.214 -2.114 -99.647 1.00 74.75 288 LYS A C 1
ATOM 2409 O O . LYS A 1 288 ? 46.883 -1.791 -100.612 1.00 74.75 288 LYS A O 1
ATOM 2414 N N . HIS A 1 289 ? 46.758 -2.608 -98.539 1.00 69.50 289 HIS A N 1
ATOM 2415 C CA . HIS A 1 289 ? 48.184 -2.869 -98.406 1.00 69.50 289 HIS A CA 1
ATOM 2416 C C . HIS A 1 289 ? 48.623 -3.991 -99.327 1.00 69.50 289 HIS A C 1
ATOM 2418 O O . HIS A 1 289 ? 49.681 -3.855 -99.903 1.00 69.50 289 HIS A O 1
ATOM 2424 N N . GLU A 1 290 ? 47.822 -5.033 -99.527 1.00 72.12 290 GLU A N 1
ATOM 2425 C CA . GLU A 1 290 ? 48.088 -6.096 -100.497 1.00 72.12 290 GLU A CA 1
ATOM 2426 C C . GLU A 1 290 ? 48.014 -5.563 -101.939 1.00 72.12 290 GLU A C 1
ATOM 2428 O O . GLU A 1 290 ? 48.857 -5.889 -102.769 1.00 72.12 290 GLU A O 1
ATOM 2433 N N . GLN A 1 291 ? 47.071 -4.662 -102.243 1.00 67.25 291 GLN A N 1
ATOM 2434 C CA . GLN A 1 291 ? 47.026 -3.939 -103.522 1.00 67.25 291 GLN A CA 1
ATOM 2435 C C . GLN A 1 291 ? 48.254 -3.041 -103.715 1.00 67.25 291 GLN A C 1
ATOM 2437 O O . GLN A 1 291 ? 48.902 -3.113 -104.755 1.00 67.25 291 GLN A O 1
ATOM 2442 N N . ILE A 1 292 ? 48.621 -2.263 -102.697 1.00 67.75 292 ILE A N 1
ATOM 2443 C CA . ILE A 1 292 ? 49.814 -1.413 -102.685 1.00 67.75 292 ILE A CA 1
ATOM 2444 C C . ILE A 1 292 ? 51.084 -2.260 -102.693 1.00 67.75 292 ILE A C 1
ATOM 2446 O O . ILE A 1 292 ? 52.070 -1.823 -103.250 1.00 67.75 292 ILE A O 1
ATOM 2450 N N . GLU A 1 293 ? 51.122 -3.449 -102.097 1.00 65.75 293 GLU A N 1
ATOM 2451 C CA . GLU A 1 293 ? 52.280 -4.347 -102.093 1.00 65.75 293 GLU A CA 1
ATOM 2452 C C . GLU A 1 293 ? 52.442 -5.016 -103.458 1.00 65.75 293 GLU A C 1
ATOM 2454 O O . GLU A 1 293 ? 53.564 -5.143 -103.938 1.00 65.75 293 GLU A O 1
ATOM 2459 N N . ASN A 1 294 ? 51.340 -5.326 -104.142 1.00 67.56 294 ASN A N 1
ATOM 2460 C CA . ASN A 1 294 ? 51.347 -5.723 -105.547 1.00 67.56 294 ASN A CA 1
ATOM 2461 C C . ASN A 1 294 ? 51.812 -4.568 -106.461 1.00 67.56 294 ASN A C 1
ATOM 2463 O O . ASN A 1 294 ? 52.664 -4.777 -107.325 1.00 67.56 294 ASN A O 1
ATOM 2467 N N . GLU A 1 295 ? 51.345 -3.336 -106.232 1.00 61.78 295 GLU A N 1
ATOM 2468 C CA . GLU A 1 295 ? 51.823 -2.126 -106.927 1.00 61.78 295 GLU A CA 1
ATOM 2469 C C . GLU A 1 295 ? 53.274 -1.767 -106.559 1.00 61.78 295 GLU A C 1
ATOM 2471 O O . GLU A 1 295 ? 54.045 -1.329 -107.406 1.00 61.78 295 GLU A O 1
ATOM 2476 N N . CYS A 1 296 ? 53.697 -2.013 -105.321 1.00 58.28 296 CYS A N 1
ATOM 2477 C CA . CYS A 1 296 ? 55.055 -1.804 -104.831 1.00 58.28 296 CYS A CA 1
ATOM 2478 C C . CYS A 1 296 ? 55.996 -2.922 -105.262 1.00 58.28 296 CYS A C 1
ATOM 2480 O O . CYS A 1 296 ? 57.184 -2.666 -105.331 1.00 58.28 296 CYS A O 1
ATOM 2482 N N . MET A 1 297 ? 55.532 -4.139 -105.552 1.00 60.00 297 MET A N 1
ATOM 2483 C CA . MET A 1 297 ? 56.304 -5.182 -106.240 1.00 60.00 297 MET A CA 1
ATOM 2484 C C . MET A 1 297 ? 56.526 -4.795 -107.705 1.00 60.00 297 MET A C 1
ATOM 2486 O O . MET A 1 297 ? 57.622 -4.990 -108.231 1.00 60.00 297 MET A O 1
ATOM 2490 N N . LEU A 1 298 ? 55.529 -4.163 -108.333 1.00 53.97 298 LEU A N 1
ATOM 2491 C CA . LEU A 1 298 ? 55.666 -3.552 -109.657 1.00 53.97 298 LEU A CA 1
ATOM 2492 C C . LEU A 1 298 ? 56.644 -2.359 -109.631 1.00 53.97 298 LEU A C 1
ATOM 2494 O O . LEU A 1 298 ? 57.540 -2.300 -110.467 1.00 53.97 298 LEU A O 1
ATOM 2498 N N . LEU A 1 299 ? 56.572 -1.489 -108.618 1.00 51.19 299 LEU A N 1
ATOM 2499 C CA . LEU A 1 299 ? 57.486 -0.351 -108.427 1.00 51.19 299 LEU A CA 1
ATOM 2500 C C . LEU A 1 299 ? 58.858 -0.740 -107.835 1.00 51.19 299 LEU A C 1
ATOM 2502 O O . LEU A 1 299 ? 59.839 -0.050 -108.083 1.00 51.19 299 LEU A O 1
ATOM 2506 N N . LYS A 1 300 ? 59.001 -1.850 -107.095 1.00 46.78 300 LYS A N 1
ATOM 2507 C CA . LYS A 1 300 ? 60.297 -2.381 -106.605 1.00 46.78 300 LYS A CA 1
ATOM 2508 C C . LYS A 1 300 ? 61.154 -2.921 -107.739 1.00 46.78 300 LYS A C 1
ATOM 2510 O O . LYS A 1 300 ? 62.375 -2.918 -107.609 1.00 46.78 300 LYS A O 1
ATOM 2515 N N . ASN A 1 301 ? 60.537 -3.336 -108.844 1.00 46.62 301 ASN A N 1
ATOM 2516 C CA . ASN A 1 301 ? 61.262 -3.598 -110.084 1.00 46.62 301 ASN A CA 1
ATOM 2517 C C . ASN A 1 301 ? 61.760 -2.299 -110.756 1.00 46.62 301 ASN A C 1
ATOM 2519 O O . ASN A 1 301 ? 62.690 -2.363 -111.554 1.00 46.62 301 ASN A O 1
ATOM 2523 N N . GLU A 1 302 ? 61.220 -1.127 -110.397 1.00 45.44 302 GLU A N 1
ATOM 2524 C CA . GLU A 1 302 ? 61.615 0.191 -110.929 1.00 45.44 302 GLU A CA 1
ATOM 2525 C C . GLU A 1 302 ? 62.443 1.058 -109.961 1.00 45.44 302 GLU A C 1
ATOM 2527 O O . GLU A 1 302 ? 63.076 2.021 -110.388 1.00 45.44 302 GLU A O 1
ATOM 2532 N N . ILE A 1 303 ? 62.509 0.724 -108.671 1.00 44.00 303 ILE A N 1
ATOM 2533 C CA . ILE A 1 303 ? 63.168 1.550 -107.645 1.00 44.00 303 ILE A CA 1
ATOM 2534 C C . ILE A 1 303 ? 64.232 0.723 -106.906 1.00 44.00 303 ILE A C 1
ATOM 2536 O O . ILE A 1 303 ? 64.250 0.595 -105.684 1.00 44.00 303 ILE A O 1
ATOM 2540 N N . VAL A 1 304 ? 65.196 0.183 -107.656 1.00 47.31 304 VAL A N 1
ATOM 2541 C CA . VAL A 1 304 ? 66.563 -0.001 -107.139 1.00 47.31 304 VAL A CA 1
ATOM 2542 C C . VAL A 1 304 ? 67.309 1.301 -107.415 1.00 47.31 304 VAL A C 1
ATOM 2544 O O . VAL A 1 304 ? 67.971 1.420 -108.444 1.00 47.31 304 VAL A O 1
ATOM 2547 N N . LYS A 1 305 ? 67.121 2.290 -106.528 1.00 46.38 305 LYS A N 1
ATOM 2548 C CA . LYS A 1 305 ? 68.002 3.446 -106.235 1.00 46.38 305 LYS A CA 1
ATOM 2549 C C . LYS A 1 305 ? 67.201 4.553 -105.542 1.00 46.38 305 LYS A C 1
ATOM 2551 O O . LYS A 1 305 ? 66.487 5.296 -106.206 1.00 46.38 305 LYS A O 1
ATOM 2556 N N . ASN A 1 306 ? 67.360 4.704 -104.229 1.00 37.59 306 ASN A N 1
ATOM 2557 C CA . ASN A 1 306 ? 67.925 5.927 -103.642 1.00 37.59 306 ASN A CA 1
ATOM 2558 C C . ASN A 1 306 ? 67.818 5.954 -102.114 1.00 37.59 306 ASN A C 1
ATOM 2560 O O . ASN A 1 306 ? 66.811 5.601 -101.507 1.00 37.59 306 ASN A O 1
ATOM 2564 N N . GLU A 1 307 ? 68.911 6.426 -101.528 1.00 53.53 307 GLU A N 1
ATOM 2565 C CA . GLU A 1 307 ? 69.171 6.650 -100.115 1.00 53.53 307 GLU A CA 1
ATOM 2566 C C . GLU A 1 307 ? 68.493 7.945 -99.642 1.00 53.53 307 GLU A C 1
ATOM 2568 O O . GLU A 1 307 ? 68.984 9.028 -99.941 1.00 53.53 307 GLU A O 1
ATOM 2573 N N . GLN A 1 308 ? 67.392 7.866 -98.882 1.00 55.91 308 GLN A N 1
ATOM 2574 C CA . GLN A 1 308 ? 66.850 9.010 -98.116 1.00 55.91 308 GLN A CA 1
ATOM 2575 C C . GLN A 1 308 ? 66.133 8.575 -96.815 1.00 55.91 308 GLN A C 1
ATOM 2577 O O . GLN A 1 308 ? 65.018 9.005 -96.536 1.00 55.91 308 GLN A O 1
ATOM 2582 N N . ILE A 1 309 ? 66.747 7.713 -95.992 1.00 54.47 309 ILE A N 1
ATOM 2583 C CA . ILE A 1 309 ? 66.139 7.241 -94.720 1.00 54.47 309 ILE A CA 1
ATOM 2584 C C . ILE A 1 309 ? 66.629 8.024 -93.478 1.00 54.47 309 ILE A C 1
ATOM 2586 O O . ILE A 1 309 ? 66.002 7.977 -92.422 1.00 54.47 309 ILE A O 1
ATOM 2590 N N . GLN A 1 310 ? 67.679 8.838 -93.589 1.00 53.88 310 GLN A N 1
ATOM 2591 C CA . GLN A 1 310 ? 68.293 9.487 -92.421 1.00 53.88 310 GLN A CA 1
ATOM 2592 C C . GLN A 1 310 ? 67.470 10.606 -91.733 1.00 53.88 310 GLN A C 1
ATOM 2594 O O . GLN A 1 310 ? 67.375 10.586 -90.506 1.00 53.88 310 GLN A O 1
ATOM 2599 N N . PRO A 1 311 ? 66.799 11.541 -92.439 1.00 56.94 311 PRO A N 1
ATOM 2600 C CA . PRO A 1 311 ? 66.078 12.640 -91.775 1.00 56.94 311 PRO A CA 1
ATOM 2601 C C . PRO A 1 311 ? 64.739 12.218 -91.135 1.00 56.94 311 PRO A C 1
ATOM 2603 O O . PRO A 1 311 ? 64.167 12.954 -90.329 1.00 56.94 311 PRO A O 1
ATOM 2606 N N . ILE A 1 312 ? 64.221 11.031 -91.473 1.00 59.66 312 ILE A N 1
ATOM 2607 C CA . ILE A 1 312 ? 63.017 10.456 -90.849 1.00 59.66 312 ILE A CA 1
ATOM 2608 C C . ILE A 1 312 ? 63.363 9.873 -89.471 1.00 59.66 312 ILE A C 1
ATOM 2610 O O . ILE A 1 312 ? 62.589 10.031 -88.525 1.00 59.66 312 ILE A O 1
ATOM 2614 N N . ILE A 1 313 ? 64.549 9.269 -89.334 1.00 58.78 313 ILE A N 1
ATOM 2615 C CA . ILE A 1 313 ? 65.040 8.707 -88.068 1.00 58.78 313 ILE A CA 1
ATOM 2616 C C . ILE A 1 313 ? 65.234 9.815 -87.018 1.00 58.78 313 ILE A C 1
ATOM 2618 O O . ILE A 1 313 ? 64.767 9.662 -85.890 1.00 58.78 313 ILE A O 1
ATOM 2622 N N . GLU A 1 314 ? 65.810 10.965 -87.388 1.00 59.69 314 GLU A N 1
ATOM 2623 C CA . GLU A 1 314 ? 65.982 12.105 -86.467 1.00 59.69 314 GLU A CA 1
ATOM 2624 C C . GLU A 1 314 ? 64.648 12.720 -86.006 1.00 59.69 314 GLU A C 1
ATOM 2626 O O . GLU A 1 314 ? 64.500 13.109 -84.845 1.00 59.69 314 GLU A O 1
ATOM 2631 N N . LYS A 1 315 ? 63.630 12.783 -86.875 1.00 64.31 315 LYS A N 1
ATOM 2632 C CA . LYS A 1 315 ? 62.294 13.264 -86.475 1.00 64.31 315 LYS A CA 1
ATOM 2633 C C . LYS A 1 315 ? 61.597 12.308 -85.508 1.00 64.31 315 LYS A C 1
ATOM 2635 O O . LYS A 1 315 ? 60.938 12.771 -84.578 1.00 64.31 315 LYS A O 1
ATOM 2640 N N . LEU A 1 316 ? 61.752 10.997 -85.700 1.00 65.50 316 LEU A N 1
ATOM 2641 C CA . LEU A 1 316 ? 61.183 9.983 -84.808 1.00 65.50 316 LEU A CA 1
ATOM 2642 C C . LEU A 1 316 ? 61.870 9.966 -83.436 1.00 65.50 316 LEU A C 1
ATOM 2644 O O . LEU A 1 316 ? 61.184 9.808 -82.428 1.00 65.50 316 LEU A O 1
ATOM 2648 N N . GLN A 1 317 ? 63.186 10.192 -83.378 1.00 66.12 317 GLN A N 1
ATOM 2649 C CA . GLN A 1 317 ? 63.923 10.304 -82.113 1.00 66.12 317 GLN A CA 1
ATOM 2650 C C . GLN A 1 317 ? 63.473 11.524 -81.295 1.00 66.12 317 GLN A C 1
ATOM 2652 O O . GLN A 1 317 ? 63.138 11.375 -80.121 1.00 66.12 317 GLN A O 1
ATOM 2657 N N . ASN A 1 318 ? 63.334 12.693 -81.928 1.00 68.19 318 ASN A N 1
ATOM 2658 C CA . ASN A 1 318 ? 62.849 13.906 -81.258 1.00 68.19 318 ASN A CA 1
ATOM 2659 C C . ASN A 1 318 ? 61.397 13.776 -80.754 1.00 68.19 318 ASN A C 1
ATOM 2661 O O . ASN A 1 318 ? 61.064 14.239 -79.662 1.00 68.19 318 ASN A O 1
ATOM 2665 N N . LEU A 1 319 ? 60.520 13.112 -81.517 1.00 69.56 319 LEU A N 1
ATOM 2666 C CA . LEU A 1 319 ? 59.147 12.815 -81.088 1.00 69.56 319 LEU A CA 1
ATOM 2667 C C . LEU A 1 319 ? 59.115 11.829 -79.914 1.00 69.56 319 LEU A C 1
ATOM 2669 O O . LEU A 1 319 ? 58.358 12.037 -78.964 1.00 69.56 319 LEU A O 1
ATOM 2673 N N . ALA A 1 320 ? 59.943 10.784 -79.939 1.00 68.38 320 ALA A N 1
ATOM 2674 C CA . ALA A 1 320 ? 60.041 9.824 -78.843 1.00 68.38 320 ALA A CA 1
ATOM 2675 C C . ALA A 1 320 ? 60.525 10.492 -77.543 1.00 68.38 320 ALA A C 1
ATOM 2677 O O . ALA A 1 320 ? 59.966 10.240 -76.473 1.00 68.38 320 ALA A O 1
ATOM 2678 N N . GLU A 1 321 ? 61.503 11.393 -77.637 1.00 71.31 321 GLU A N 1
ATOM 2679 C CA . GLU A 1 321 ? 62.057 12.118 -76.492 1.00 71.31 321 GLU A CA 1
ATOM 2680 C C . GLU A 1 321 ? 61.059 13.130 -75.905 1.00 71.31 321 GLU A C 1
ATOM 2682 O O . GLU A 1 321 ? 60.826 13.140 -74.693 1.00 71.31 321 GLU A O 1
ATOM 2687 N N . TYR A 1 322 ? 60.341 13.872 -76.756 1.00 73.38 322 TYR A N 1
ATOM 2688 C CA . TYR A 1 322 ? 59.245 14.748 -76.327 1.00 73.38 322 TYR A CA 1
ATOM 2689 C C . TYR A 1 322 ? 58.122 13.980 -75.608 1.00 73.38 322 TYR A C 1
ATOM 2691 O O . TYR A 1 322 ? 57.615 14.409 -74.567 1.00 73.38 322 TYR A O 1
ATOM 2699 N N . THR A 1 323 ? 57.739 12.814 -76.134 1.00 70.06 323 THR A N 1
ATOM 2700 C CA . THR A 1 323 ? 56.667 11.994 -75.547 1.00 70.06 323 THR A CA 1
ATOM 2701 C C . THR A 1 323 ? 57.092 11.411 -74.198 1.00 70.06 323 THR A C 1
ATOM 2703 O O . THR A 1 323 ? 56.287 11.357 -73.265 1.00 70.06 323 THR A O 1
ATOM 2706 N N . LYS A 1 324 ? 58.368 11.032 -74.056 1.00 74.44 324 LYS A N 1
ATOM 2707 C CA . LYS A 1 324 ? 58.950 10.529 -72.807 1.00 74.44 324 LYS A CA 1
ATOM 2708 C C . LYS A 1 324 ? 58.934 11.586 -71.702 1.00 74.44 324 LYS A C 1
ATOM 2710 O O . LYS A 1 324 ? 58.454 11.296 -70.607 1.00 74.44 324 LYS A O 1
ATOM 2715 N N . GLU A 1 325 ? 59.378 12.809 -71.988 1.00 74.94 325 GLU A N 1
ATOM 2716 C CA . GLU A 1 325 ? 59.392 13.894 -70.996 1.00 74.94 325 GLU A CA 1
ATOM 2717 C C . GLU A 1 325 ? 57.978 14.342 -70.602 1.00 74.94 325 GLU A C 1
ATOM 2719 O O . GLU A 1 325 ? 57.684 14.509 -69.416 1.00 74.94 325 GLU A O 1
ATOM 2724 N N . LYS A 1 326 ? 57.046 14.422 -71.561 1.00 77.06 326 LYS A N 1
ATOM 2725 C CA . LYS A 1 326 ? 55.636 14.725 -71.265 1.00 77.06 326 LYS A CA 1
ATOM 2726 C C . LYS A 1 326 ? 54.990 13.663 -70.368 1.00 77.06 326 LYS A C 1
ATOM 2728 O O . LYS A 1 326 ? 54.261 13.995 -69.434 1.00 77.06 326 LYS A O 1
ATOM 2733 N N . THR A 1 327 ? 55.281 12.391 -70.628 1.00 73.38 327 THR A N 1
ATOM 2734 C CA . THR A 1 327 ? 54.765 11.266 -69.836 1.00 73.38 327 THR A CA 1
ATOM 2735 C C . THR A 1 327 ? 55.360 11.266 -68.424 1.00 73.38 327 THR A C 1
ATOM 2737 O O . THR A 1 327 ? 54.636 11.087 -67.447 1.00 73.38 327 THR A O 1
ATOM 2740 N N . LYS A 1 328 ? 56.660 11.558 -68.293 1.00 77.00 328 LYS A N 1
ATOM 2741 C CA . LYS A 1 328 ? 57.347 11.698 -67.003 1.00 77.00 328 LYS A CA 1
ATOM 2742 C C . LYS A 1 328 ? 56.768 12.839 -66.161 1.00 77.00 328 LYS A C 1
ATOM 2744 O O . LYS A 1 328 ? 56.499 12.636 -64.980 1.00 77.00 328 LYS A O 1
ATOM 2749 N N . ALA A 1 329 ? 56.510 14.001 -66.764 1.00 76.81 329 ALA A N 1
ATOM 2750 C CA . ALA A 1 329 ? 55.883 15.131 -66.079 1.00 76.81 329 ALA A CA 1
ATOM 2751 C C . ALA A 1 329 ? 54.458 14.803 -65.592 1.00 76.81 329 ALA A C 1
ATOM 2753 O O . ALA A 1 329 ? 54.100 15.135 -64.463 1.00 76.81 329 ALA A O 1
ATOM 2754 N N . MET A 1 330 ? 53.665 14.096 -66.406 1.00 78.50 330 MET A N 1
ATOM 2755 C CA . MET A 1 330 ? 52.309 13.674 -66.035 1.00 78.50 330 MET A CA 1
ATOM 2756 C C . MET A 1 330 ? 52.309 12.667 -64.875 1.00 78.50 330 MET A C 1
ATOM 2758 O O . MET A 1 330 ? 51.518 12.806 -63.942 1.00 78.50 330 MET A O 1
ATOM 2762 N N . PHE A 1 331 ? 53.218 11.685 -64.888 1.00 78.75 331 PHE A N 1
ATOM 2763 C CA . PHE A 1 331 ? 53.365 10.746 -63.774 1.00 78.75 331 PHE A CA 1
ATOM 2764 C C . PHE A 1 331 ? 53.863 11.430 -62.501 1.00 78.75 331 PHE A C 1
ATOM 2766 O O . PHE A 1 331 ? 53.347 11.134 -61.428 1.00 78.75 331 PHE A O 1
ATOM 2773 N N . GLN A 1 332 ? 54.798 12.377 -62.604 1.00 84.62 332 GLN A N 1
ATOM 2774 C CA . GLN A 1 332 ? 55.285 13.117 -61.440 1.00 84.62 332 GLN A CA 1
ATOM 2775 C C . GLN A 1 332 ? 54.179 13.953 -60.786 1.00 84.62 332 GLN A C 1
ATOM 2777 O O . GLN A 1 332 ? 54.057 13.948 -59.564 1.00 84.62 332 GLN A O 1
ATOM 2782 N N . ALA A 1 333 ? 53.342 14.625 -61.584 1.00 81.56 333 ALA A N 1
ATOM 2783 C CA . ALA A 1 333 ? 52.180 15.345 -61.068 1.00 81.56 333 ALA A CA 1
ATOM 2784 C C . ALA A 1 333 ? 51.212 14.393 -60.347 1.00 81.56 333 ALA A C 1
ATOM 2786 O O . ALA A 1 333 ? 50.789 14.671 -59.229 1.00 81.56 333 ALA A O 1
ATOM 2787 N N . LYS A 1 334 ? 50.940 13.219 -60.935 1.00 88.56 334 LYS A N 1
ATOM 2788 C CA . LYS A 1 334 ? 50.050 12.230 -60.320 1.00 88.56 334 LYS A CA 1
ATOM 2789 C C . LYS A 1 334 ? 50.613 11.636 -59.026 1.00 88.56 334 LYS A C 1
ATOM 2791 O O . LYS A 1 334 ? 49.845 11.386 -58.104 1.00 88.56 334 LYS A O 1
ATOM 2796 N N . ILE A 1 335 ? 51.926 11.416 -58.954 1.00 87.00 335 ILE A N 1
ATOM 2797 C CA . ILE A 1 335 ? 52.606 10.976 -57.729 1.00 87.00 335 ILE A CA 1
ATOM 2798 C C . ILE A 1 335 ? 52.442 12.034 -56.639 1.00 87.00 335 ILE A C 1
ATOM 2800 O O . ILE A 1 335 ? 52.042 11.690 -55.536 1.00 87.00 335 ILE A O 1
ATOM 2804 N N . ASN A 1 336 ? 52.676 13.311 -56.951 1.00 87.75 336 ASN A N 1
ATOM 2805 C CA . ASN A 1 336 ? 52.534 14.390 -55.973 1.00 87.75 336 ASN A CA 1
ATOM 2806 C C . ASN A 1 336 ? 51.089 14.511 -55.452 1.00 87.75 336 ASN A C 1
ATOM 2808 O O . ASN A 1 336 ? 50.896 14.633 -54.244 1.00 87.75 336 ASN A O 1
ATOM 2812 N N . ASP A 1 337 ? 50.089 14.411 -56.335 1.00 88.12 337 ASP A N 1
ATOM 2813 C CA . ASP A 1 337 ? 48.672 14.415 -55.943 1.00 88.12 337 ASP A CA 1
ATOM 2814 C C . ASP A 1 337 ? 48.328 13.231 -55.027 1.00 88.12 337 ASP A C 1
ATOM 2816 O O . ASP A 1 337 ? 47.619 13.393 -54.034 1.00 88.12 337 ASP A O 1
ATOM 2820 N N . LEU A 1 338 ? 48.830 12.032 -55.345 1.00 87.38 338 LEU A N 1
ATOM 2821 C CA . LEU A 1 338 ? 48.607 10.837 -54.529 1.00 87.38 338 LEU A CA 1
ATOM 2822 C C . LEU A 1 338 ? 49.303 10.934 -53.168 1.00 87.38 338 LEU A C 1
ATOM 2824 O O . LEU A 1 338 ? 48.720 10.522 -52.170 1.00 87.38 338 LEU A O 1
ATOM 2828 N N . THR A 1 339 ? 50.508 11.504 -53.107 1.00 88.94 339 THR A N 1
ATOM 2829 C CA . THR A 1 339 ? 51.210 11.752 -51.842 1.00 88.94 339 THR A CA 1
ATOM 2830 C C . THR A 1 339 ? 50.423 12.722 -50.964 1.00 88.94 339 THR A C 1
ATOM 2832 O O . THR A 1 339 ? 50.191 12.421 -49.799 1.00 88.94 339 THR A O 1
ATOM 2835 N N . ALA A 1 340 ? 49.917 13.825 -51.528 1.00 87.69 340 ALA A N 1
ATOM 2836 C CA . ALA A 1 340 ? 49.103 14.785 -50.782 1.00 87.69 340 ALA A CA 1
ATOM 2837 C C . ALA A 1 340 ? 47.803 14.158 -50.240 1.00 87.69 340 ALA A C 1
ATOM 2839 O O . ALA A 1 340 ? 47.444 14.380 -49.086 1.00 87.69 340 ALA A O 1
ATOM 2840 N N . GLN A 1 341 ? 47.126 13.327 -51.043 1.00 89.31 341 GLN A N 1
ATOM 2841 C CA . GLN A 1 341 ? 45.944 12.581 -50.591 1.00 89.31 341 GLN A CA 1
ATOM 2842 C C . GLN A 1 341 ? 46.278 11.577 -49.483 1.00 89.31 341 GLN A C 1
ATOM 2844 O O . GLN A 1 341 ? 45.493 11.401 -48.553 1.00 89.31 341 GLN A O 1
ATOM 2849 N N . ASN A 1 342 ? 47.432 10.915 -49.572 1.00 89.38 342 ASN A N 1
ATOM 2850 C CA . ASN A 1 342 ? 47.876 9.971 -48.556 1.00 89.38 342 ASN A CA 1
ATOM 2851 C C . ASN A 1 342 ? 48.187 10.676 -47.227 1.00 89.38 342 ASN A C 1
ATOM 2853 O O . ASN A 1 342 ? 47.778 10.190 -46.177 1.00 89.38 342 ASN A O 1
ATOM 2857 N N . ASP A 1 343 ? 48.829 11.844 -47.270 1.00 89.88 343 ASP A N 1
ATOM 2858 C CA . ASP A 1 343 ? 49.116 12.645 -46.076 1.00 89.88 343 ASP A CA 1
ATOM 2859 C C . ASP A 1 343 ? 47.824 13.133 -45.395 1.00 89.88 343 ASP A C 1
ATOM 2861 O O . ASP A 1 343 ? 47.699 13.060 -44.170 1.00 89.88 343 ASP A O 1
ATOM 2865 N N . GLU A 1 344 ? 46.824 13.562 -46.175 1.00 90.19 344 GLU A N 1
ATOM 2866 C CA . GLU A 1 344 ? 45.507 13.957 -45.653 1.00 90.19 344 GLU A CA 1
ATOM 2867 C C . GLU A 1 344 ? 44.768 12.773 -45.005 1.00 90.19 344 GLU A C 1
ATOM 2869 O O . GLU A 1 344 ? 44.183 12.903 -43.925 1.00 90.19 344 GLU A O 1
ATOM 2874 N N . LEU A 1 345 ? 44.824 11.589 -45.626 1.00 87.12 345 LEU A N 1
ATOM 2875 C CA . LEU A 1 345 ? 44.237 10.372 -45.064 1.00 87.12 345 LEU A CA 1
ATOM 2876 C C . LEU A 1 345 ? 44.929 9.948 -43.764 1.00 87.12 345 LEU A C 1
ATOM 2878 O O . LEU A 1 345 ? 44.232 9.597 -42.812 1.00 87.12 345 LEU A O 1
ATOM 2882 N N . CYS A 1 346 ? 46.260 10.029 -43.689 1.00 88.75 346 CYS A N 1
ATOM 2883 C CA . CYS A 1 346 ? 47.015 9.740 -42.469 1.00 88.75 346 CYS A CA 1
ATOM 2884 C C . CYS A 1 346 ? 46.586 10.647 -41.307 1.00 88.75 346 CYS A C 1
ATOM 2886 O O . CYS A 1 346 ? 46.262 10.149 -40.230 1.00 88.75 346 CYS A O 1
ATOM 2888 N N . GLN A 1 347 ? 46.478 11.962 -41.533 1.00 88.81 347 GLN A N 1
ATOM 2889 C CA . GLN A 1 347 ? 46.010 12.902 -40.503 1.00 88.81 347 GLN A CA 1
ATOM 2890 C C . GLN A 1 347 ? 44.590 12.578 -40.026 1.00 88.81 347 GLN A C 1
ATOM 2892 O O . GLN A 1 347 ? 44.275 12.678 -38.837 1.00 88.81 347 GLN A O 1
ATOM 2897 N N . ARG A 1 348 ? 43.720 12.163 -40.950 1.00 90.75 348 ARG A N 1
ATOM 2898 C CA . ARG A 1 348 ? 42.335 11.808 -40.637 1.00 90.75 348 ARG A CA 1
ATOM 2899 C C . ARG A 1 348 ? 42.231 10.512 -39.831 1.00 90.75 348 ARG A C 1
ATOM 2901 O O . ARG A 1 348 ? 41.388 10.423 -38.942 1.00 90.75 348 ARG A O 1
ATOM 2908 N N . ILE A 1 349 ? 43.097 9.534 -40.102 1.00 88.00 349 ILE A N 1
ATOM 2909 C CA . ILE A 1 349 ? 43.215 8.303 -39.306 1.00 88.00 349 ILE A CA 1
ATOM 2910 C C . ILE A 1 349 ? 43.662 8.641 -37.880 1.00 88.00 349 ILE A C 1
ATOM 2912 O O . ILE A 1 349 ? 42.984 8.243 -36.936 1.00 88.00 349 ILE A O 1
ATOM 2916 N N . GLU A 1 350 ? 44.710 9.452 -37.711 1.00 89.38 350 GLU A N 1
ATOM 2917 C CA . GLU A 1 350 ? 45.184 9.876 -36.382 1.00 89.38 350 GLU A CA 1
ATOM 2918 C C . GLU A 1 350 ? 44.120 10.650 -35.588 1.00 89.38 350 GLU A C 1
ATOM 2920 O O . GLU A 1 350 ? 44.067 10.587 -34.356 1.00 89.38 350 GLU A O 1
ATOM 2925 N N . GLN A 1 351 ? 43.270 11.422 -36.270 1.00 88.69 351 GLN A N 1
ATOM 2926 C CA . GLN A 1 351 ? 42.138 12.081 -35.626 1.00 88.69 351 GLN A CA 1
ATOM 2927 C C . GLN A 1 351 ? 41.096 11.060 -35.150 1.00 88.69 351 GLN A C 1
ATOM 2929 O O . GLN A 1 351 ? 40.660 11.134 -34.000 1.00 88.69 351 GLN A O 1
ATOM 2934 N N . TYR A 1 352 ? 40.722 10.094 -35.994 1.00 89.62 352 TYR A N 1
ATOM 2935 C CA . TYR A 1 352 ? 39.754 9.062 -35.616 1.00 89.62 352 TYR A CA 1
ATOM 2936 C C . TYR A 1 352 ? 40.258 8.155 -34.492 1.00 89.62 352 TYR A C 1
ATOM 2938 O O . TYR A 1 352 ? 39.467 7.758 -33.639 1.00 89.62 352 TYR A O 1
ATOM 2946 N N . GLU A 1 353 ? 41.556 7.862 -34.439 1.00 88.06 353 GLU A N 1
ATOM 2947 C CA . GLU A 1 353 ? 42.153 7.107 -33.334 1.00 88.06 353 GLU A CA 1
ATOM 2948 C C . GLU A 1 353 ? 42.064 7.877 -32.012 1.00 88.06 353 GLU A C 1
ATOM 2950 O O . GLU A 1 353 ? 41.625 7.318 -31.006 1.00 88.06 353 GLU A O 1
ATOM 2955 N N . ARG A 1 354 ? 42.359 9.184 -32.019 1.00 90.25 354 ARG A N 1
ATOM 2956 C CA . ARG A 1 354 ? 42.203 10.040 -30.830 1.00 90.25 354 ARG A CA 1
ATOM 2957 C C . ARG A 1 354 ? 40.749 10.164 -30.372 1.00 90.25 354 ARG A C 1
ATOM 2959 O O . ARG A 1 354 ? 40.479 10.107 -29.173 1.00 90.25 354 ARG A O 1
ATOM 2966 N N . GLU A 1 355 ? 39.808 10.321 -31.301 1.00 87.69 355 GLU A N 1
ATOM 2967 C CA . GLU A 1 355 ? 38.373 10.364 -30.983 1.00 87.69 355 GLU A CA 1
ATOM 2968 C C . GLU A 1 355 ? 37.875 9.024 -30.426 1.00 87.69 355 GLU A C 1
ATOM 2970 O O . GLU A 1 355 ? 37.087 8.999 -29.477 1.00 87.69 355 GLU A O 1
ATOM 2975 N N . LYS A 1 356 ? 38.365 7.904 -30.967 1.00 89.44 356 LYS A N 1
ATOM 2976 C CA . LYS A 1 356 ? 38.066 6.565 -30.457 1.00 89.44 356 LYS A CA 1
ATOM 2977 C C . LYS A 1 356 ? 38.568 6.393 -29.022 1.00 89.44 356 LYS A C 1
ATOM 2979 O O . LYS A 1 356 ? 37.780 5.988 -28.170 1.00 89.44 356 LYS A O 1
ATOM 2984 N N . GLU A 1 357 ? 39.823 6.742 -28.737 1.00 88.81 357 GLU A N 1
ATOM 2985 C CA . GLU A 1 357 ? 40.378 6.661 -27.378 1.00 88.81 357 GLU A CA 1
ATOM 2986 C C . GLU A 1 357 ? 39.607 7.534 -26.382 1.00 88.81 357 GLU A C 1
ATOM 2988 O O . GLU A 1 357 ? 39.359 7.121 -25.246 1.00 88.81 357 GLU A O 1
ATOM 2993 N N . LEU A 1 358 ? 39.207 8.741 -26.793 1.00 91.12 358 LEU A N 1
ATOM 2994 C CA . LEU A 1 358 ? 38.408 9.628 -25.952 1.00 91.12 358 LEU A CA 1
ATOM 2995 C C . LEU A 1 358 ? 37.053 8.992 -25.615 1.00 91.12 358 LEU A C 1
ATOM 2997 O O . LEU A 1 358 ? 36.678 8.943 -24.444 1.00 91.12 358 LEU A O 1
ATOM 3001 N N . ASN A 1 359 ? 36.357 8.461 -26.623 1.00 87.88 359 ASN A N 1
ATOM 3002 C CA . ASN A 1 359 ? 35.072 7.792 -26.435 1.00 87.88 359 ASN A CA 1
ATOM 3003 C C . ASN A 1 359 ? 35.197 6.553 -25.539 1.00 87.88 359 ASN A C 1
ATOM 3005 O O . ASN A 1 359 ? 34.378 6.371 -24.641 1.00 87.88 359 ASN A O 1
ATOM 3009 N N . GLU A 1 360 ? 36.232 5.729 -25.725 1.00 89.00 360 GLU A N 1
ATOM 3010 C CA . GLU A 1 360 ? 36.497 4.567 -24.867 1.00 89.00 360 GLU A CA 1
ATOM 3011 C C . GLU A 1 360 ? 36.701 4.979 -23.403 1.00 89.00 360 GLU A C 1
ATOM 3013 O O . GLU A 1 360 ? 36.098 4.382 -22.510 1.00 89.00 360 GLU A O 1
ATOM 3018 N N . ARG A 1 361 ? 37.456 6.056 -23.136 1.00 91.06 361 ARG A N 1
ATOM 3019 C CA . ARG A 1 361 ? 37.616 6.592 -21.771 1.00 91.06 361 ARG A CA 1
ATOM 3020 C C . ARG A 1 361 ? 36.303 7.109 -21.190 1.00 91.06 361 ARG A C 1
ATOM 3022 O O . ARG A 1 361 ? 36.033 6.886 -20.011 1.00 91.06 361 ARG A O 1
ATOM 3029 N N . THR A 1 362 ? 35.473 7.777 -21.991 1.00 86.38 362 THR A N 1
ATOM 3030 C CA . THR A 1 362 ? 34.154 8.249 -21.544 1.00 86.38 362 THR A CA 1
ATOM 3031 C C . THR A 1 362 ? 33.230 7.084 -21.197 1.00 86.38 362 THR A C 1
ATOM 3033 O O . THR A 1 362 ? 32.576 7.115 -20.153 1.00 86.38 362 THR A O 1
ATOM 3036 N N . TYR A 1 363 ? 33.195 6.035 -22.023 1.00 85.75 363 TYR A N 1
ATOM 3037 C CA . TYR A 1 363 ? 32.412 4.836 -21.726 1.00 85.75 363 TYR A CA 1
ATOM 3038 C C . TYR A 1 363 ? 32.921 4.116 -20.482 1.00 85.75 363 TYR A C 1
ATOM 3040 O O . TYR A 1 363 ? 32.105 3.711 -19.656 1.00 85.75 363 TYR A O 1
ATOM 3048 N N . GLN A 1 364 ? 34.240 4.021 -20.306 1.00 84.94 364 GLN A N 1
ATOM 3049 C CA . GLN A 1 364 ? 34.826 3.409 -19.118 1.00 84.94 364 GLN A CA 1
ATOM 3050 C C . GLN A 1 364 ? 34.456 4.181 -17.847 1.00 84.94 364 GLN A C 1
ATOM 3052 O O . GLN A 1 364 ? 33.960 3.587 -16.897 1.00 84.94 364 GLN A O 1
ATOM 3057 N N . SER A 1 365 ? 34.585 5.512 -17.856 1.00 89.06 365 SER A N 1
ATOM 3058 C CA . SER A 1 365 ? 34.193 6.346 -16.714 1.00 89.06 365 SER A CA 1
ATOM 3059 C C . SER A 1 365 ? 32.714 6.181 -16.356 1.00 89.06 365 SER A C 1
ATOM 3061 O O . SER A 1 365 ? 32.360 6.163 -15.180 1.00 89.06 365 SER A O 1
ATOM 3063 N N . ARG A 1 366 ? 31.839 6.053 -17.361 1.00 87.12 366 ARG A N 1
ATOM 3064 C CA . ARG A 1 366 ? 30.402 5.861 -17.141 1.00 87.12 366 ARG A CA 1
ATOM 3065 C C . ARG A 1 366 ? 30.079 4.460 -16.624 1.00 87.12 366 ARG A C 1
ATOM 3067 O O . ARG A 1 366 ? 29.161 4.302 -15.823 1.00 87.12 366 ARG A O 1
ATOM 3074 N N . LEU A 1 367 ? 30.827 3.449 -17.060 1.00 86.62 367 LEU A N 1
ATOM 3075 C CA . LEU A 1 367 ? 30.714 2.088 -16.543 1.00 86.62 367 LEU A CA 1
ATOM 3076 C C . LEU A 1 367 ? 31.118 2.023 -15.064 1.00 86.62 367 LEU A C 1
ATOM 3078 O O . LEU A 1 367 ? 30.429 1.377 -14.272 1.00 86.62 367 LEU A O 1
ATOM 3082 N N . ASP A 1 368 ? 32.188 2.723 -14.687 1.00 90.50 368 ASP A N 1
ATOM 3083 C CA . ASP A 1 368 ? 32.658 2.797 -13.303 1.00 90.50 368 ASP A CA 1
ATOM 3084 C C . ASP A 1 368 ? 31.618 3.492 -12.402 1.00 90.50 368 ASP A C 1
ATOM 3086 O O . ASP A 1 368 ? 31.285 2.975 -11.334 1.00 90.50 368 ASP A O 1
ATOM 3090 N N . GLU A 1 369 ? 31.014 4.592 -12.868 1.00 90.62 369 GLU A N 1
ATOM 3091 C CA . GLU A 1 369 ? 29.932 5.299 -12.163 1.00 90.62 369 GLU A CA 1
ATOM 3092 C C . GLU A 1 369 ? 28.697 4.405 -11.952 1.00 90.62 369 GLU A C 1
ATOM 3094 O O . GLU A 1 369 ? 28.179 4.293 -10.838 1.00 90.62 369 GLU A O 1
ATOM 3099 N N . ILE A 1 370 ? 28.246 3.706 -13.001 1.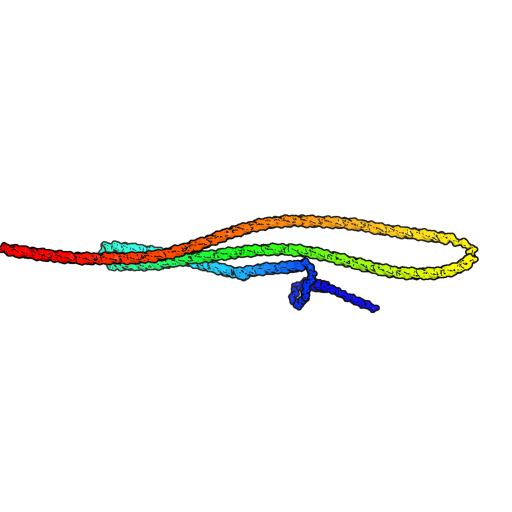00 85.69 370 ILE A N 1
ATOM 3100 C CA . ILE A 1 370 ? 27.122 2.760 -12.907 1.00 85.69 370 ILE A CA 1
ATOM 3101 C C . ILE A 1 370 ? 27.448 1.635 -11.917 1.00 85.69 370 ILE A C 1
ATOM 3103 O O . ILE A 1 370 ? 26.598 1.244 -11.115 1.00 85.69 370 ILE A O 1
ATOM 3107 N N . THR A 1 371 ? 28.681 1.129 -11.942 1.00 87.94 371 THR A N 1
ATOM 3108 C CA . THR A 1 371 ? 29.126 0.060 -11.041 1.00 87.94 371 THR A CA 1
ATOM 3109 C C . THR A 1 371 ? 29.121 0.522 -9.585 1.00 87.94 371 THR A C 1
ATOM 3111 O O . THR A 1 371 ? 28.659 -0.216 -8.711 1.00 87.94 371 THR A O 1
ATOM 3114 N N . GLN A 1 372 ? 29.572 1.748 -9.317 1.00 89.69 372 GLN A N 1
ATOM 3115 C CA . GLN A 1 372 ? 29.549 2.339 -7.981 1.00 89.69 372 GLN A CA 1
ATOM 3116 C C . GLN A 1 372 ? 28.112 2.549 -7.478 1.00 89.69 372 GLN A C 1
ATOM 3118 O O . GLN A 1 372 ? 27.794 2.163 -6.351 1.00 89.69 372 GLN A O 1
ATOM 3123 N N . ASN A 1 373 ? 27.222 3.075 -8.326 1.00 86.62 373 ASN A N 1
ATOM 3124 C CA . ASN A 1 373 ? 25.809 3.263 -7.986 1.00 86.62 373 ASN A CA 1
ATOM 3125 C C . ASN A 1 373 ? 25.124 1.930 -7.654 1.00 86.62 373 ASN A C 1
ATOM 3127 O O . ASN A 1 373 ? 24.432 1.822 -6.643 1.00 86.62 373 ASN A O 1
ATOM 3131 N N . LEU A 1 374 ? 25.393 0.880 -8.437 1.00 87.38 374 LEU A N 1
ATOM 3132 C CA . LEU A 1 374 ? 24.859 -0.459 -8.182 1.00 87.38 374 LEU A CA 1
ATOM 3133 C C . LEU A 1 374 ? 25.346 -1.039 -6.843 1.00 87.38 374 LEU A C 1
ATOM 3135 O O . LEU A 1 374 ? 24.591 -1.709 -6.137 1.00 87.38 374 LEU A O 1
ATOM 3139 N N . GLN A 1 375 ? 26.611 -0.812 -6.478 1.00 88.00 375 GLN A N 1
ATOM 3140 C CA . GLN A 1 375 ? 27.142 -1.249 -5.182 1.00 88.00 375 GLN A CA 1
ATOM 3141 C C . GLN A 1 375 ? 26.470 -0.510 -4.019 1.00 88.00 375 GLN A C 1
ATOM 3143 O O . GLN A 1 375 ? 26.112 -1.145 -3.024 1.00 88.00 375 GLN A O 1
ATOM 3148 N N . GLN A 1 376 ? 26.236 0.797 -4.161 1.00 87.44 376 GLN A N 1
ATOM 3149 C CA . GLN A 1 376 ? 25.529 1.586 -3.156 1.00 87.44 376 GLN A CA 1
ATOM 3150 C C . GLN A 1 376 ? 24.068 1.138 -2.998 1.00 87.44 376 GLN A C 1
ATOM 3152 O O . GLN A 1 376 ? 23.596 0.972 -1.874 1.00 87.44 376 GLN A O 1
ATOM 3157 N N . GLU A 1 377 ? 23.356 0.871 -4.096 1.00 83.50 377 GLU A N 1
ATOM 3158 C CA . GLU A 1 377 ? 21.984 0.353 -4.034 1.00 83.50 377 GLU A CA 1
ATOM 3159 C C . GLU A 1 377 ? 21.909 -1.013 -3.347 1.00 83.50 377 GLU A C 1
ATOM 3161 O O . GLU A 1 377 ? 21.012 -1.245 -2.535 1.00 83.50 377 GLU A O 1
ATOM 3166 N N . LYS A 1 378 ? 22.874 -1.908 -3.599 1.00 88.25 378 LYS A N 1
ATOM 3167 C CA . LYS A 1 378 ? 22.956 -3.202 -2.900 1.00 88.25 378 LYS A CA 1
ATOM 3168 C C . LYS A 1 378 ? 23.128 -3.037 -1.390 1.00 88.25 378 LYS A C 1
ATOM 3170 O O . LYS A 1 378 ? 22.501 -3.775 -0.624 1.00 88.25 378 LYS A O 1
ATOM 3175 N N . LEU A 1 379 ? 23.954 -2.084 -0.956 1.00 86.69 379 LEU A N 1
ATOM 3176 C CA . LEU A 1 379 ? 24.122 -1.763 0.463 1.00 86.69 379 LEU A CA 1
ATOM 3177 C C . LEU A 1 379 ? 22.814 -1.234 1.062 1.00 86.69 379 LEU A C 1
ATOM 3179 O O . LEU A 1 379 ? 22.347 -1.775 2.066 1.00 86.69 379 LEU A O 1
ATOM 3183 N N . ASN A 1 380 ? 22.168 -0.275 0.394 1.00 82.94 380 ASN A N 1
ATOM 3184 C CA . ASN A 1 380 ? 20.892 0.294 0.835 1.00 82.94 380 ASN A CA 1
ATOM 3185 C C . ASN A 1 380 ? 19.794 -0.783 0.943 1.00 82.94 380 ASN A C 1
ATOM 3187 O O . ASN A 1 380 ? 19.102 -0.865 1.957 1.00 82.94 380 ASN A O 1
ATOM 3191 N N . HIS A 1 381 ? 19.665 -1.666 -0.054 1.00 81.81 381 HIS A N 1
ATOM 3192 C CA . HIS A 1 381 ? 18.705 -2.776 -0.022 1.00 81.81 381 HIS A CA 1
ATOM 3193 C C . HIS A 1 381 ? 18.958 -3.743 1.137 1.00 81.81 381 HIS A C 1
ATOM 3195 O O . HIS A 1 381 ? 18.012 -4.243 1.748 1.00 81.81 381 HIS A O 1
ATOM 3201 N N . THR A 1 382 ? 20.225 -4.008 1.454 1.00 83.69 382 THR A N 1
ATOM 3202 C CA . THR A 1 382 ? 20.595 -4.879 2.576 1.00 83.69 382 THR A CA 1
ATOM 3203 C C . THR A 1 382 ? 20.213 -4.244 3.913 1.00 83.69 382 THR A C 1
ATOM 3205 O O . THR A 1 382 ? 19.681 -4.926 4.793 1.00 83.69 382 THR A O 1
ATOM 3208 N N . GLU A 1 383 ? 20.412 -2.933 4.060 1.00 85.62 383 GLU A N 1
ATOM 3209 C CA . GLU A 1 383 ? 20.010 -2.190 5.255 1.00 85.62 383 GLU A CA 1
ATOM 3210 C C . GLU A 1 383 ? 18.482 -2.170 5.425 1.00 85.62 383 GLU A C 1
ATOM 3212 O O . GLU A 1 383 ? 17.979 -2.499 6.501 1.00 85.62 383 GLU A O 1
ATOM 3217 N N . ILE A 1 384 ? 17.737 -1.876 4.353 1.00 84.69 384 ILE A N 1
ATOM 3218 C CA . ILE A 1 384 ? 16.264 -1.899 4.351 1.00 84.69 384 ILE A CA 1
ATOM 3219 C C . ILE A 1 384 ? 15.752 -3.292 4.721 1.00 84.69 384 ILE A C 1
ATOM 3221 O O . ILE A 1 384 ? 14.898 -3.426 5.595 1.00 84.69 384 ILE A O 1
ATOM 3225 N N . ARG A 1 385 ? 16.313 -4.348 4.120 1.00 84.06 385 ARG A N 1
ATOM 3226 C CA . ARG A 1 385 ? 15.938 -5.732 4.434 1.00 84.06 385 ARG A CA 1
ATOM 3227 C C . ARG A 1 385 ? 16.174 -6.065 5.907 1.00 84.06 385 ARG A C 1
ATOM 3229 O O . ARG A 1 385 ? 15.343 -6.728 6.520 1.00 84.06 385 ARG A O 1
ATOM 3236 N N . THR A 1 386 ? 17.283 -5.603 6.478 1.00 85.19 386 THR A N 1
ATOM 3237 C CA . THR A 1 386 ? 17.601 -5.827 7.895 1.00 85.19 386 THR A CA 1
ATOM 3238 C C . THR A 1 386 ? 16.600 -5.111 8.804 1.00 85.19 386 THR A C 1
ATOM 3240 O O . THR A 1 386 ? 16.092 -5.718 9.748 1.00 85.19 386 THR A O 1
ATOM 3243 N N . LYS A 1 387 ? 16.240 -3.860 8.484 1.00 85.44 387 LYS A N 1
ATOM 3244 C CA . LYS A 1 387 ? 15.205 -3.106 9.213 1.00 85.44 387 LYS A CA 1
ATOM 3245 C C . LYS A 1 387 ? 13.851 -3.814 9.148 1.00 85.44 387 LYS A C 1
ATOM 3247 O O . LYS A 1 387 ? 13.257 -4.059 10.194 1.00 85.44 387 LYS A O 1
ATOM 3252 N N . PHE A 1 388 ? 13.439 -4.248 7.956 1.00 86.25 388 PHE A N 1
ATOM 3253 C CA . PHE A 1 388 ? 12.192 -4.985 7.750 1.00 86.25 388 PHE A CA 1
ATOM 3254 C C . PHE A 1 388 ? 12.133 -6.288 8.557 1.00 86.25 388 PHE A C 1
ATOM 3256 O O . PHE A 1 388 ? 11.127 -6.571 9.199 1.00 86.25 388 PHE A O 1
ATOM 3263 N N . ILE A 1 389 ? 13.212 -7.081 8.568 1.00 84.94 389 ILE A N 1
ATOM 3264 C CA . ILE A 1 389 ? 13.269 -8.317 9.369 1.00 84.94 389 ILE A CA 1
ATOM 3265 C C . ILE A 1 389 ? 13.099 -7.996 10.858 1.00 84.94 389 ILE A C 1
ATOM 3267 O O . ILE A 1 389 ? 12.303 -8.641 11.533 1.00 84.94 389 ILE A O 1
ATOM 3271 N N . THR A 1 390 ? 13.782 -6.961 11.348 1.00 84.12 390 THR A N 1
ATOM 3272 C CA . THR A 1 390 ? 13.683 -6.542 12.755 1.00 84.12 390 THR A CA 1
ATOM 3273 C C . THR A 1 390 ? 12.264 -6.093 13.130 1.00 84.12 390 THR A C 1
ATOM 3275 O O . THR A 1 390 ? 11.774 -6.410 14.212 1.00 84.12 390 THR A O 1
ATOM 3278 N N . GLU A 1 391 ? 11.586 -5.346 12.257 1.00 82.69 391 GLU A N 1
ATOM 3279 C CA . GLU A 1 391 ? 10.196 -4.926 12.482 1.00 82.69 391 GLU A CA 1
ATOM 3280 C C . GLU A 1 391 ? 9.223 -6.100 12.420 1.00 82.69 391 GLU A C 1
ATOM 3282 O O . GLU A 1 391 ? 8.340 -6.210 13.272 1.00 82.69 391 GLU A O 1
ATOM 3287 N N . LYS A 1 392 ? 9.435 -7.029 11.483 1.00 89.56 392 LYS A N 1
ATOM 3288 C CA . LYS A 1 392 ? 8.651 -8.259 11.386 1.00 89.56 392 LYS A CA 1
ATOM 3289 C C . LYS A 1 392 ? 8.749 -9.091 12.668 1.00 89.56 392 LYS A C 1
ATOM 3291 O O . LYS A 1 392 ? 7.727 -9.536 13.180 1.00 89.56 392 LYS A O 1
ATOM 3296 N N . GLU A 1 393 ? 9.949 -9.264 13.219 1.00 88.25 393 GLU A N 1
ATOM 3297 C CA . GLU A 1 393 ? 10.148 -9.992 14.481 1.00 88.25 393 GLU A CA 1
ATOM 3298 C C . GLU A 1 393 ? 9.425 -9.317 15.659 1.00 88.25 393 GLU A C 1
ATOM 3300 O O . GLU A 1 393 ? 8.796 -10.000 16.471 1.00 88.25 393 GLU A O 1
ATOM 3305 N N . LYS A 1 394 ? 9.442 -7.977 15.732 1.00 89.69 394 LYS A N 1
ATOM 3306 C CA . LYS A 1 394 ? 8.683 -7.224 16.747 1.00 89.69 394 LYS A CA 1
ATOM 3307 C C . LYS A 1 394 ? 7.174 -7.416 16.598 1.00 89.69 394 LYS A C 1
ATOM 3309 O O . LYS A 1 394 ? 6.493 -7.630 17.600 1.00 89.69 394 LYS A O 1
ATOM 3314 N N . ALA A 1 395 ? 6.658 -7.367 15.371 1.00 84.44 395 ALA A N 1
ATOM 3315 C CA . ALA A 1 395 ? 5.241 -7.588 15.093 1.00 84.44 395 ALA A CA 1
ATOM 3316 C C . ALA A 1 395 ? 4.808 -9.013 15.480 1.00 84.44 395 ALA A C 1
ATOM 3318 O O . ALA A 1 395 ? 3.799 -9.195 16.160 1.00 84.44 395 ALA A O 1
ATOM 3319 N N . GLU A 1 396 ? 5.609 -10.027 15.140 1.00 89.69 396 GLU A N 1
ATOM 3320 C CA . GLU A 1 396 ? 5.352 -11.414 15.544 1.00 89.69 396 GLU A CA 1
ATOM 3321 C C . GLU A 1 396 ? 5.377 -11.588 17.072 1.00 89.69 396 GLU A C 1
ATOM 3323 O O . GLU A 1 396 ? 4.575 -12.347 17.623 1.00 89.69 396 GLU A O 1
ATOM 3328 N N . GLN A 1 397 ? 6.260 -10.877 17.780 1.00 88.88 397 GLN A N 1
ATOM 3329 C CA . GLN A 1 397 ? 6.308 -10.906 19.242 1.00 88.88 397 GLN A CA 1
ATOM 3330 C C . GLN A 1 397 ? 5.059 -10.273 19.872 1.00 88.88 397 GLN A C 1
ATOM 3332 O O . GLN A 1 397 ? 4.492 -10.851 20.803 1.00 88.88 397 GLN A O 1
ATOM 3337 N N . LEU A 1 398 ? 4.597 -9.133 19.347 1.00 88.56 398 LEU A N 1
ATOM 3338 C CA . LEU A 1 398 ? 3.351 -8.492 19.780 1.00 88.56 398 LEU A CA 1
ATOM 3339 C C . LEU A 1 398 ? 2.137 -9.391 19.522 1.00 88.56 398 LEU A C 1
ATOM 3341 O O . LEU A 1 398 ? 1.291 -9.535 20.402 1.00 88.56 398 LEU A O 1
ATOM 3345 N N . GLN A 1 399 ? 2.089 -10.073 18.374 1.00 89.94 399 GLN A N 1
ATOM 3346 C CA . GLN A 1 399 ? 1.012 -11.013 18.063 1.00 89.94 399 GLN A CA 1
ATOM 3347 C C . GLN A 1 399 ? 0.952 -12.174 19.067 1.00 89.94 399 GLN A C 1
ATOM 3349 O O . GLN A 1 399 ? -0.129 -12.562 19.506 1.00 89.94 399 GLN A O 1
ATOM 3354 N N . ARG A 1 400 ? 2.106 -12.721 19.478 1.00 91.12 400 ARG A N 1
ATOM 3355 C CA . ARG A 1 400 ? 2.147 -13.773 20.511 1.00 91.12 400 ARG A CA 1
ATOM 3356 C C . ARG A 1 400 ? 1.617 -13.274 21.855 1.00 91.12 400 ARG A C 1
ATOM 3358 O O . ARG A 1 400 ? 0.865 -13.994 22.505 1.00 91.12 400 ARG A O 1
ATOM 3365 N N . GLN A 1 401 ? 1.969 -12.050 22.251 1.00 89.56 401 GLN A N 1
ATOM 3366 C CA . GLN A 1 401 ? 1.459 -11.443 23.485 1.00 89.56 401 GLN A CA 1
ATOM 3367 C C . GLN A 1 401 ? -0.057 -11.219 23.431 1.00 89.56 401 GLN A C 1
ATOM 3369 O O . GLN A 1 401 ? -0.749 -11.492 24.409 1.00 89.56 401 GLN A O 1
ATOM 3374 N N . LEU A 1 402 ? -0.578 -10.773 22.286 1.00 88.56 402 LEU A N 1
ATOM 3375 C CA . LEU A 1 402 ? -2.014 -10.616 22.048 1.00 88.56 402 LEU A CA 1
ATOM 3376 C C . LEU A 1 402 ? -2.758 -11.943 22.221 1.00 88.56 402 LEU A C 1
ATOM 3378 O O . LEU A 1 402 ? -3.718 -12.007 22.987 1.00 88.56 402 LEU A O 1
ATOM 3382 N N . ASN A 1 403 ? -2.250 -13.015 21.609 1.00 89.50 403 ASN A N 1
ATOM 3383 C CA . ASN A 1 403 ? -2.836 -14.348 21.744 1.00 89.50 403 ASN A CA 1
ATOM 3384 C C . ASN A 1 403 ? -2.825 -14.831 23.211 1.00 89.50 403 ASN A C 1
ATOM 3386 O O . ASN A 1 403 ? -3.809 -15.399 23.687 1.00 89.50 403 ASN A O 1
ATOM 3390 N N . GLU A 1 404 ? -1.750 -14.590 23.972 1.00 91.00 404 GLU A N 1
ATOM 3391 C CA . GLU A 1 404 ? -1.711 -14.926 25.405 1.00 91.00 404 GLU A CA 1
ATOM 3392 C C . GLU A 1 404 ? -2.755 -14.152 26.222 1.00 91.00 404 GLU A C 1
ATOM 3394 O O . GLU A 1 404 ? -3.392 -14.722 27.113 1.00 91.00 404 GLU A O 1
ATOM 3399 N N . ILE A 1 405 ? -2.934 -12.858 25.935 1.00 88.94 405 ILE A N 1
ATOM 3400 C CA . ILE A 1 405 ? -3.941 -12.018 26.595 1.00 88.94 405 ILE A CA 1
ATOM 3401 C C . ILE A 1 405 ? -5.344 -12.528 26.271 1.00 88.94 405 ILE A C 1
ATOM 3403 O O . ILE A 1 405 ? -6.151 -12.679 27.184 1.00 88.94 405 ILE A O 1
ATOM 3407 N N . GLU A 1 406 ? -5.620 -12.851 25.010 1.00 89.38 406 GLU A N 1
ATOM 3408 C CA . GLU A 1 406 ? -6.909 -13.390 24.573 1.00 89.38 406 GLU A CA 1
ATOM 3409 C C . GLU A 1 406 ? -7.225 -14.725 25.263 1.00 89.38 406 GLU A C 1
ATOM 3411 O O . GLU A 1 406 ? -8.326 -14.934 25.776 1.00 89.38 406 GLU A O 1
ATOM 3416 N N . THR A 1 407 ? -6.226 -15.599 25.397 1.00 90.12 407 THR A N 1
ATOM 3417 C CA . THR A 1 407 ? -6.380 -16.876 26.110 1.00 90.12 407 THR A CA 1
ATOM 3418 C C . THR A 1 407 ? -6.699 -16.658 27.595 1.00 90.12 407 THR A C 1
ATOM 3420 O O . THR A 1 407 ? -7.592 -17.304 28.155 1.00 90.12 407 THR A O 1
ATOM 3423 N N . LYS A 1 408 ? -6.006 -15.713 28.249 1.00 91.19 408 LYS A N 1
ATOM 3424 C CA . LYS A 1 408 ? -6.282 -15.329 29.645 1.00 91.19 408 LYS A CA 1
ATOM 3425 C C . LYS A 1 408 ? -7.670 -14.711 29.797 1.00 91.19 408 LYS A C 1
ATOM 3427 O O . LYS A 1 408 ? -8.362 -15.020 30.764 1.00 91.19 408 LYS A O 1
ATOM 3432 N N . LEU A 1 409 ? -8.091 -13.884 28.841 1.00 89.62 409 LEU A N 1
ATOM 3433 C CA . LEU A 1 409 ? -9.418 -13.277 28.824 1.00 89.62 409 LEU A CA 1
ATOM 3434 C C . LEU A 1 409 ? -10.502 -14.355 28.742 1.00 89.62 409 LEU A C 1
ATOM 3436 O O . LEU A 1 409 ? -11.402 -14.363 29.573 1.00 89.62 409 LEU A O 1
ATOM 3440 N N . ASN A 1 410 ? -10.371 -15.310 27.818 1.00 88.31 410 ASN A N 1
ATOM 3441 C CA . ASN A 1 410 ? -11.311 -16.426 27.680 1.00 88.31 410 ASN A CA 1
ATOM 3442 C C . ASN A 1 410 ? -11.387 -17.273 28.956 1.00 88.31 410 ASN A C 1
ATOM 3444 O O . ASN A 1 410 ? -12.473 -17.653 29.390 1.00 88.31 410 ASN A O 1
ATOM 3448 N N . THR A 1 411 ? -10.244 -17.509 29.603 1.00 89.81 411 THR A N 1
ATOM 3449 C CA . THR A 1 411 ? -10.193 -18.228 30.883 1.00 89.81 411 THR A CA 1
ATOM 3450 C C . THR A 1 411 ? -10.949 -17.469 31.980 1.00 89.81 411 THR A C 1
ATOM 3452 O O . THR A 1 411 ? -11.764 -18.064 32.683 1.00 89.81 411 THR A O 1
ATOM 3455 N N . ASN A 1 412 ? -10.740 -16.154 32.096 1.00 86.00 412 ASN A N 1
ATOM 3456 C CA . ASN A 1 412 ? -11.451 -15.314 33.064 1.00 86.00 412 ASN A CA 1
ATOM 3457 C C . ASN A 1 412 ? -12.952 -15.217 32.773 1.00 86.00 412 ASN A C 1
ATOM 3459 O O . ASN A 1 412 ? -13.749 -15.208 33.707 1.00 86.00 412 ASN A O 1
ATOM 3463 N N . THR A 1 413 ? -13.350 -15.151 31.502 1.00 88.31 413 THR A N 1
ATOM 3464 C CA . THR A 1 413 ? -14.765 -15.147 31.115 1.00 88.31 413 THR A CA 1
ATOM 3465 C C . THR A 1 413 ? -15.445 -16.434 31.560 1.00 88.31 413 THR A C 1
ATOM 3467 O O . THR A 1 413 ? -16.479 -16.365 32.215 1.00 88.31 413 THR A O 1
ATOM 3470 N N . ASN A 1 414 ? -14.825 -17.589 31.306 1.00 86.62 414 ASN A N 1
ATOM 3471 C CA . ASN A 1 414 ? -15.356 -18.876 31.754 1.00 86.62 414 ASN A CA 1
ATOM 3472 C C . ASN A 1 414 ? -15.449 -18.945 33.286 1.00 86.62 414 ASN A C 1
ATOM 3474 O O . ASN A 1 414 ? -16.489 -19.318 33.820 1.00 86.62 414 ASN A O 1
ATOM 3478 N N . GLN A 1 415 ? -14.409 -18.499 34.001 1.00 89.12 415 GLN A N 1
ATOM 3479 C CA . GLN A 1 415 ? -14.437 -18.432 35.468 1.00 89.12 415 GLN A CA 1
ATOM 3480 C C . GLN A 1 415 ? -15.553 -17.520 35.989 1.00 89.12 415 GLN A C 1
ATOM 3482 O O . GLN A 1 415 ? -16.199 -17.836 36.985 1.00 89.12 415 GLN A O 1
ATOM 3487 N N . LYS A 1 416 ? -15.805 -16.387 35.325 1.00 89.31 416 LYS A N 1
ATOM 3488 C CA . LYS A 1 416 ? -16.909 -15.492 35.678 1.00 89.31 416 LYS A CA 1
ATOM 3489 C C . LYS A 1 416 ? -18.255 -16.197 35.521 1.00 89.31 416 LYS A C 1
ATOM 3491 O O . LYS A 1 416 ? -19.093 -16.074 36.408 1.00 89.31 416 LYS A O 1
ATOM 3496 N N . THR A 1 417 ? -18.447 -16.936 34.430 1.00 88.25 417 THR A N 1
ATOM 3497 C CA . THR A 1 417 ? -19.670 -17.714 34.203 1.00 88.25 417 THR A CA 1
ATOM 3498 C C . THR A 1 417 ? -19.866 -18.767 35.293 1.00 88.25 417 THR A C 1
ATOM 3500 O O . THR A 1 417 ? -20.959 -18.857 35.849 1.00 88.25 417 THR A O 1
ATOM 3503 N N . ASP A 1 418 ? -18.806 -19.485 35.680 1.00 88.69 418 ASP A N 1
ATOM 3504 C CA . ASP A 1 418 ? -18.858 -20.455 36.782 1.00 88.69 418 ASP A CA 1
ATOM 3505 C C . ASP A 1 418 ? -19.257 -19.789 38.111 1.00 88.69 418 ASP A C 1
ATOM 3507 O O . ASP A 1 418 ? -20.098 -20.312 38.846 1.00 88.69 418 ASP A O 1
ATOM 3511 N N . PHE A 1 419 ? -18.704 -18.608 38.416 1.00 88.19 419 PHE A N 1
ATOM 3512 C CA . PHE A 1 419 ? -19.073 -17.854 39.618 1.00 88.19 419 PHE A CA 1
ATOM 3513 C C . PHE A 1 419 ? -20.517 -17.353 39.584 1.00 88.19 419 PHE A C 1
ATOM 3515 O O . PHE A 1 419 ? -21.206 -17.441 40.597 1.00 88.19 419 PHE A O 1
ATOM 3522 N N . GLU A 1 420 ? -20.995 -16.846 38.447 1.00 87.44 420 GLU A N 1
ATOM 3523 C CA . GLU A 1 420 ? -22.391 -16.420 38.278 1.00 87.44 420 GLU A CA 1
ATOM 3524 C C . GLU A 1 420 ? -23.357 -17.598 38.481 1.00 87.44 420 GLU A C 1
ATOM 3526 O O . GLU A 1 420 ? -24.405 -17.447 39.113 1.00 87.44 420 GLU A O 1
ATOM 3531 N N . GLN A 1 421 ? -22.975 -18.789 38.018 1.00 89.00 421 GLN A N 1
ATOM 3532 C CA . GLN A 1 421 ? -23.763 -20.005 38.179 1.00 89.00 421 GLN A CA 1
ATOM 3533 C C . GLN A 1 421 ? -23.802 -20.471 39.641 1.00 89.00 421 GLN A C 1
ATOM 3535 O O . GLN A 1 421 ? -24.885 -20.726 40.170 1.00 89.00 421 GLN A O 1
ATOM 3540 N N . GLN A 1 422 ? -22.654 -20.466 40.331 1.00 89.62 422 GLN A N 1
ATOM 3541 C CA . GLN A 1 422 ? -22.589 -20.722 41.776 1.00 89.62 422 GLN A CA 1
ATOM 3542 C C . GLN A 1 422 ? -23.431 -19.721 42.575 1.00 89.62 422 GLN A C 1
ATOM 3544 O O . GLN A 1 422 ? -24.138 -20.111 43.504 1.00 89.62 422 GLN A O 1
ATOM 3549 N N . LEU A 1 423 ? -23.391 -18.435 42.215 1.00 87.31 423 LEU A N 1
ATOM 3550 C CA . LEU A 1 423 ? -24.180 -17.400 42.882 1.00 87.31 423 LEU A CA 1
ATOM 3551 C C . LEU A 1 423 ? -25.685 -17.670 42.739 1.00 87.31 423 LEU A C 1
ATOM 3553 O O . LEU A 1 423 ? -26.422 -17.583 43.720 1.00 87.31 423 LEU A O 1
ATOM 3557 N N . GLY A 1 424 ? -26.130 -18.066 41.542 1.00 88.31 424 GLY A N 1
ATOM 3558 C CA . GLY A 1 424 ? -27.523 -18.434 41.283 1.00 88.31 424 GLY A CA 1
ATOM 3559 C C . GLY A 1 424 ? -27.993 -19.658 42.078 1.00 88.31 424 GLY A C 1
ATOM 3560 O O . GLY A 1 424 ? -29.141 -19.695 42.535 1.00 88.31 424 GLY A O 1
ATOM 3561 N N . ASP A 1 425 ? -27.119 -20.644 42.286 1.00 88.62 425 ASP A N 1
ATOM 3562 C CA . ASP A 1 425 ? -27.419 -21.809 43.123 1.00 88.62 425 ASP A CA 1
ATOM 3563 C C . ASP A 1 425 ? -27.542 -21.419 44.604 1.00 88.62 425 ASP A C 1
ATOM 3565 O O . ASP A 1 425 ? -28.528 -21.790 45.252 1.00 88.62 425 ASP A O 1
ATOM 3569 N N . TYR A 1 426 ? -26.636 -20.577 45.115 1.00 88.12 426 TYR A N 1
ATOM 3570 C CA . TYR A 1 426 ? -26.737 -20.043 46.477 1.00 88.12 426 TYR A CA 1
ATOM 3571 C C . TYR A 1 426 ? -28.006 -19.211 46.689 1.00 88.12 426 TYR A C 1
ATOM 3573 O O . TYR A 1 426 ? -28.662 -19.345 47.722 1.00 88.12 426 TYR A O 1
ATOM 3581 N N . GLU A 1 427 ? -28.406 -18.381 45.723 1.00 91.06 427 GLU A N 1
ATOM 3582 C CA . GLU A 1 427 ? -29.643 -17.597 45.810 1.00 91.06 427 GLU A CA 1
ATOM 3583 C C . GLU A 1 427 ? -30.901 -18.480 45.850 1.00 91.06 427 GLU A C 1
ATOM 3585 O O . GLU A 1 427 ? -31.848 -18.191 46.595 1.00 91.06 427 GLU A O 1
ATOM 3590 N N . LYS A 1 428 ? -30.924 -19.577 45.079 1.00 89.06 428 LYS A N 1
ATOM 3591 C CA . LYS A 1 428 ? -32.009 -20.571 45.139 1.00 89.06 428 LYS A CA 1
ATOM 3592 C C . LYS A 1 428 ? -32.057 -21.263 46.495 1.00 89.06 428 LYS A C 1
ATOM 3594 O O . LYS A 1 428 ? -33.144 -21.413 47.058 1.00 89.06 428 LYS A O 1
ATOM 3599 N N . GLU A 1 429 ? -30.906 -21.663 47.024 1.00 90.44 429 GLU A N 1
ATOM 3600 C CA . GLU A 1 429 ? -30.813 -22.314 48.328 1.00 90.44 429 GLU A CA 1
ATOM 3601 C C . GLU A 1 429 ? -31.272 -21.376 49.456 1.00 90.44 429 GLU A C 1
ATOM 3603 O O . GLU A 1 429 ? -32.080 -21.770 50.299 1.00 90.44 429 GLU A O 1
ATOM 3608 N N . LEU A 1 430 ? -30.887 -20.096 49.400 1.00 87.69 430 LEU A N 1
ATOM 3609 C CA . LEU A 1 430 ? -31.348 -19.049 50.318 1.00 87.69 430 LEU A CA 1
ATOM 3610 C C . LEU A 1 430 ? -32.867 -18.849 50.271 1.00 87.69 430 LEU A C 1
ATOM 3612 O O . LEU A 1 430 ? -33.510 -18.736 51.319 1.00 87.69 430 LEU A O 1
ATOM 3616 N N . LYS A 1 431 ? -33.468 -18.831 49.073 1.00 88.81 431 LYS A N 1
ATOM 3617 C CA . LYS A 1 431 ? -34.934 -18.779 48.927 1.00 88.81 431 LYS A CA 1
ATOM 3618 C C . LYS A 1 431 ? -35.602 -19.999 49.557 1.00 88.81 431 LYS A C 1
ATOM 3620 O O . LYS A 1 431 ? -36.600 -19.846 50.257 1.00 88.81 431 LYS A O 1
ATOM 3625 N N . MET A 1 432 ? -35.052 -21.193 49.345 1.00 88.69 432 MET A N 1
ATOM 3626 C CA . MET A 1 432 ? -35.609 -22.426 49.904 1.00 88.69 432 MET A CA 1
ATOM 3627 C C . MET A 1 432 ? -35.498 -22.460 51.437 1.00 88.69 432 MET A C 1
ATOM 3629 O O . MET A 1 432 ? -36.438 -22.871 52.117 1.00 88.69 432 MET A O 1
ATOM 3633 N N . LEU A 1 433 ? -34.377 -21.988 51.988 1.00 88.25 433 LEU A N 1
ATOM 3634 C CA . LEU A 1 433 ? -34.171 -21.849 53.430 1.00 88.25 433 LEU A CA 1
ATOM 3635 C C . LEU A 1 433 ? -35.132 -20.836 54.057 1.00 88.25 433 LEU A C 1
ATOM 3637 O O . LEU A 1 433 ? -35.677 -21.127 55.116 1.00 88.25 433 LEU A O 1
ATOM 3641 N N . LYS A 1 434 ? -35.407 -19.702 53.396 1.00 88.19 434 LYS A N 1
ATOM 3642 C CA . LYS A 1 434 ? -36.432 -18.746 53.852 1.00 88.19 434 LYS A CA 1
ATOM 3643 C C . LYS A 1 434 ? -37.810 -19.391 53.965 1.00 88.19 434 LYS A C 1
ATOM 3645 O O . LYS A 1 434 ? -38.436 -19.280 55.008 1.00 88.19 434 LYS A O 1
ATOM 3650 N N . VAL A 1 435 ? -38.235 -20.141 52.947 1.00 89.38 435 VAL A N 1
ATOM 3651 C CA . VAL A 1 435 ? -39.525 -20.855 52.981 1.00 89.38 435 VAL A CA 1
ATOM 3652 C C . VAL A 1 435 ? -39.579 -21.858 54.138 1.00 89.38 435 VAL A C 1
ATOM 3654 O O . VAL A 1 435 ? -40.587 -21.946 54.836 1.00 89.38 435 VAL A O 1
ATOM 3657 N N . LYS A 1 436 ? -38.491 -22.602 54.376 1.00 89.62 436 LYS A N 1
ATOM 3658 C CA . LYS A 1 436 ? -38.403 -23.526 55.519 1.00 89.62 436 LYS A CA 1
ATOM 3659 C C . LYS A 1 436 ? -38.450 -22.792 56.861 1.00 89.62 436 LYS A C 1
ATOM 3661 O O . LYS A 1 436 ? -39.067 -23.295 57.795 1.00 89.62 436 LYS A O 1
ATOM 3666 N N . LEU A 1 437 ? -37.817 -21.624 56.955 1.00 85.81 437 LEU A N 1
ATOM 3667 C CA . LEU A 1 437 ? -37.827 -20.792 58.155 1.00 85.81 437 LEU A CA 1
ATOM 3668 C C . LEU A 1 437 ? -39.231 -20.246 58.446 1.00 85.81 437 LEU A C 1
ATOM 3670 O O . LEU A 1 437 ? -39.689 -20.337 59.580 1.00 85.81 437 LEU A O 1
ATOM 3674 N N . ASP A 1 438 ? -39.937 -19.755 57.426 1.00 86.19 438 ASP A N 1
ATOM 3675 C CA . ASP A 1 438 ? -41.315 -19.266 57.558 1.00 86.19 438 ASP A CA 1
ATOM 3676 C C . ASP A 1 438 ? -42.265 -20.395 57.988 1.00 86.19 438 ASP A C 1
ATOM 3678 O O . ASP A 1 438 ? -43.104 -20.213 58.870 1.00 86.19 438 ASP A O 1
ATOM 3682 N N . ALA A 1 439 ? -42.091 -21.598 57.428 1.00 84.88 439 ALA A N 1
ATOM 3683 C CA . ALA A 1 439 ? -42.846 -22.777 57.843 1.00 84.88 439 ALA A CA 1
ATOM 3684 C C . ALA A 1 439 ? -42.578 -23.154 59.312 1.00 84.88 439 ALA A C 1
ATOM 3686 O O . ALA A 1 439 ? -43.520 -23.436 60.053 1.00 84.88 439 ALA A O 1
ATOM 3687 N N . ALA A 1 440 ? -41.316 -23.116 59.748 1.00 84.50 440 ALA A N 1
ATOM 3688 C CA . ALA A 1 440 ? -40.945 -23.390 61.134 1.00 84.50 440 ALA A CA 1
ATOM 3689 C C . ALA A 1 440 ? -41.487 -22.325 62.105 1.00 84.50 440 ALA A C 1
ATOM 3691 O O . ALA A 1 440 ? -41.946 -22.673 63.192 1.00 84.50 440 ALA A O 1
ATOM 3692 N N . ASN A 1 441 ? -41.484 -21.047 61.712 1.00 84.94 441 ASN A N 1
ATOM 3693 C CA . ASN A 1 441 ? -42.060 -19.961 62.507 1.00 84.94 441 ASN A CA 1
ATOM 3694 C C . ASN A 1 441 ? -43.578 -20.119 62.673 1.00 84.94 441 ASN A C 1
ATOM 3696 O O . ASN A 1 441 ? -44.073 -19.996 63.790 1.00 84.94 441 ASN A O 1
ATOM 3700 N N . ASN A 1 442 ? -44.301 -20.479 61.608 1.00 86.94 442 ASN A N 1
ATOM 3701 C CA . ASN A 1 442 ? -45.734 -20.778 61.696 1.00 86.94 442 ASN A CA 1
ATOM 3702 C C . ASN A 1 442 ? -46.017 -21.969 62.626 1.00 86.94 442 ASN A C 1
ATOM 3704 O O . ASN A 1 442 ? -46.961 -21.941 63.414 1.00 86.94 442 ASN A O 1
ATOM 3708 N N . GLU A 1 443 ? -45.203 -23.029 62.559 1.00 87.19 443 GLU A N 1
ATOM 3709 C CA . GLU A 1 443 ? -45.348 -24.182 63.454 1.00 87.19 443 GLU A CA 1
ATOM 3710 C C . GLU A 1 443 ? -45.076 -23.801 64.920 1.00 87.19 443 GLU A C 1
ATOM 3712 O O . GLU A 1 443 ? -45.746 -24.296 65.832 1.00 87.19 443 GLU A O 1
ATOM 3717 N N . LEU A 1 444 ? -44.118 -22.901 65.157 1.00 87.00 444 LEU A N 1
ATOM 3718 C CA . LEU A 1 444 ? -43.806 -22.375 66.483 1.00 87.00 444 LEU A CA 1
ATOM 3719 C C . LEU A 1 444 ? -44.966 -21.546 67.054 1.00 87.00 444 LEU A C 1
ATOM 3721 O O . LEU A 1 444 ? -45.355 -21.779 68.199 1.00 87.00 444 LEU A O 1
ATOM 3725 N N . GLU A 1 445 ? -45.545 -20.636 66.265 1.00 85.75 445 GLU A N 1
ATOM 3726 C CA . GLU A 1 445 ? -46.742 -19.870 66.649 1.00 85.75 445 GLU A CA 1
ATOM 3727 C C . GLU A 1 445 ? -47.904 -20.803 67.002 1.00 85.75 445 GLU A C 1
ATOM 3729 O O . GLU A 1 445 ? -48.550 -20.643 68.043 1.00 85.75 445 GLU A O 1
ATOM 3734 N N . LEU A 1 446 ? -48.132 -21.840 66.191 1.00 86.75 446 LEU A N 1
ATOM 3735 C CA . LEU A 1 446 ? -49.183 -22.820 66.451 1.00 86.75 446 LEU A CA 1
ATOM 3736 C C . LEU A 1 446 ? -48.955 -23.551 67.784 1.00 86.75 446 LEU A C 1
ATOM 3738 O O . LEU A 1 446 ? -49.880 -23.699 68.586 1.00 86.75 446 LEU A O 1
ATOM 3742 N N . LYS A 1 447 ? -47.712 -23.975 68.051 1.00 86.56 447 LYS A N 1
ATOM 3743 C CA . LYS A 1 447 ? -47.333 -24.634 69.310 1.00 86.56 447 LYS A CA 1
ATOM 3744 C C . LYS A 1 447 ? -47.482 -23.707 70.513 1.00 86.56 447 LYS A C 1
ATOM 3746 O O . LYS A 1 447 ? -47.991 -24.150 71.538 1.00 86.56 447 LYS A O 1
ATOM 3751 N N . GLN A 1 448 ? -47.091 -22.438 70.405 1.00 83.88 448 GLN A N 1
ATOM 3752 C CA . GLN A 1 448 ? -47.288 -21.454 71.475 1.00 83.88 448 GLN A CA 1
ATOM 3753 C C . GLN A 1 448 ? -48.774 -21.237 71.774 1.00 83.88 448 GLN A C 1
ATOM 3755 O O . GLN A 1 448 ? -49.166 -21.215 72.939 1.00 83.88 448 GLN A O 1
ATOM 3760 N N . THR A 1 449 ? -49.609 -21.169 70.737 1.00 83.12 449 THR A N 1
ATOM 3761 C CA . THR A 1 449 ? -51.065 -21.023 70.882 1.00 83.12 449 THR A CA 1
ATOM 3762 C C . THR A 1 449 ? -51.687 -22.240 71.578 1.00 83.12 449 THR A C 1
ATOM 3764 O O . THR A 1 449 ? -52.514 -22.094 72.477 1.00 83.12 449 THR A O 1
ATOM 3767 N N . LEU A 1 450 ? -51.249 -23.452 71.218 1.00 83.31 450 LEU A N 1
ATOM 3768 C CA . LEU A 1 450 ? -51.660 -24.702 71.869 1.00 83.31 450 LEU A CA 1
ATOM 3769 C C . LEU A 1 450 ? -51.238 -24.762 73.342 1.00 83.31 450 LEU A C 1
ATOM 3771 O O . LEU A 1 450 ? -52.037 -25.155 74.190 1.00 83.31 450 LEU A O 1
ATOM 3775 N N . ILE A 1 451 ? -50.004 -24.359 73.656 1.00 83.00 451 ILE A N 1
ATOM 3776 C CA . ILE A 1 451 ? -49.515 -24.294 75.039 1.00 83.00 451 ILE A CA 1
ATOM 3777 C C . ILE A 1 451 ? -50.347 -23.294 75.846 1.00 83.00 451 ILE A C 1
ATOM 3779 O O . ILE A 1 451 ? -50.782 -23.628 76.947 1.00 83.00 451 ILE A O 1
ATOM 3783 N N . GLN A 1 452 ? -50.628 -22.110 75.294 1.00 81.88 452 GLN A N 1
ATOM 3784 C CA . GLN A 1 452 ? -51.444 -21.096 75.961 1.00 81.88 452 GLN A CA 1
ATOM 3785 C C . GLN A 1 452 ? -52.868 -21.603 76.231 1.00 81.88 452 GLN A C 1
ATOM 3787 O O . GLN A 1 452 ? -53.351 -21.500 77.355 1.00 81.88 452 GLN A O 1
ATOM 3792 N N . SER A 1 453 ? -53.497 -22.256 75.250 1.00 83.38 453 SER A N 1
ATOM 3793 C CA . SER A 1 453 ? -54.801 -22.906 75.430 1.00 83.38 453 SER A CA 1
ATOM 3794 C C . SER A 1 453 ? -54.772 -24.002 76.505 1.00 83.38 453 SER A C 1
ATOM 3796 O O . SER A 1 453 ? -55.720 -24.129 77.283 1.00 83.38 453 SER A O 1
ATOM 3798 N N . GLY A 1 454 ? -53.692 -24.785 76.576 1.00 82.94 454 GLY A N 1
ATOM 3799 C CA . GLY A 1 454 ? -53.495 -25.787 77.624 1.00 82.94 454 GLY A CA 1
ATOM 3800 C C . GLY A 1 454 ? -53.393 -25.167 79.020 1.00 82.94 454 GLY A C 1
ATOM 3801 O O . GLY A 1 454 ? -54.004 -25.676 79.959 1.00 82.94 454 GLY A O 1
ATOM 3802 N N . ILE A 1 455 ? -52.677 -24.045 79.147 1.00 83.62 455 ILE A N 1
ATOM 3803 C CA . ILE A 1 455 ? -52.574 -23.271 80.393 1.00 83.62 455 ILE A CA 1
ATOM 3804 C C . ILE A 1 455 ? -53.946 -22.713 80.797 1.00 83.62 455 ILE A C 1
ATOM 3806 O O . ILE A 1 455 ? -54.340 -22.847 81.955 1.00 83.62 455 ILE A O 1
ATOM 3810 N N . ASP A 1 456 ? -54.704 -22.148 79.855 1.00 82.12 456 ASP A N 1
ATOM 3811 C CA . ASP A 1 456 ? -56.033 -21.587 80.123 1.00 82.12 456 ASP A CA 1
ATOM 3812 C C . ASP A 1 456 ? -57.023 -22.665 80.604 1.00 82.12 456 ASP A C 1
ATOM 3814 O O . ASP A 1 456 ? -57.760 -22.452 81.572 1.00 82.12 456 ASP A O 1
ATOM 3818 N N . ASN A 1 457 ? -56.986 -23.858 79.998 1.00 81.38 457 ASN A N 1
ATOM 3819 C CA . ASN A 1 457 ? -57.780 -25.008 80.440 1.00 81.38 457 ASN A CA 1
ATOM 3820 C C . ASN A 1 457 ? -57.368 -25.505 81.831 1.00 81.38 457 ASN A C 1
ATOM 3822 O O . ASN A 1 457 ? -58.236 -25.788 82.656 1.00 81.38 457 ASN A O 1
ATOM 3826 N N . ALA A 1 458 ? -56.065 -25.596 82.115 1.00 77.88 458 ALA A N 1
ATOM 3827 C CA . ALA A 1 458 ? -55.572 -25.992 83.434 1.00 77.88 458 ALA A CA 1
ATOM 3828 C C . ALA A 1 458 ? -56.007 -24.994 84.520 1.00 77.88 458 ALA A C 1
ATOM 3830 O O . ALA A 1 458 ? -56.433 -25.399 85.600 1.00 77.88 458 ALA A O 1
ATOM 3831 N N . ASN A 1 459 ? -55.982 -23.694 84.212 1.00 81.44 459 ASN A N 1
ATOM 3832 C CA . ASN A 1 459 ? -56.474 -22.651 85.108 1.00 81.44 459 ASN A CA 1
ATOM 3833 C C . ASN A 1 459 ? -57.985 -22.777 85.363 1.00 81.44 459 ASN A C 1
ATOM 3835 O O . ASN A 1 459 ? -58.415 -22.656 86.508 1.00 81.44 459 ASN A O 1
ATOM 3839 N N . GLN A 1 460 ? -58.797 -23.067 84.339 1.00 80.00 460 GLN A N 1
ATOM 3840 C CA . GLN A 1 460 ? -60.231 -23.334 84.526 1.00 80.00 460 GLN A CA 1
ATOM 3841 C C . GLN A 1 460 ? -60.494 -24.565 85.395 1.00 80.00 460 GLN A C 1
ATOM 3843 O O . GLN A 1 460 ? -61.380 -24.536 86.249 1.00 80.00 460 GLN A O 1
ATOM 3848 N N . LEU A 1 461 ? -59.731 -25.640 85.189 1.00 80.12 461 LEU A N 1
ATOM 3849 C CA . LEU A 1 461 ? -59.846 -26.858 85.986 1.00 80.12 461 LEU A CA 1
ATOM 3850 C C . LEU A 1 461 ? -59.505 -26.587 87.450 1.00 80.12 461 LEU A C 1
ATOM 3852 O O . LEU A 1 461 ? -60.280 -26.962 88.320 1.00 80.12 461 LEU A O 1
ATOM 3856 N N . ASN A 1 462 ? -58.434 -25.838 87.708 1.00 81.31 462 ASN A N 1
ATOM 3857 C CA . ASN A 1 462 ? -58.036 -25.431 89.053 1.00 81.31 462 ASN A CA 1
ATOM 3858 C C . ASN A 1 462 ? -59.114 -24.562 89.738 1.00 81.31 462 ASN A C 1
ATOM 3860 O O . ASN A 1 462 ? -59.442 -24.766 90.902 1.00 81.31 462 ASN A O 1
ATOM 3864 N N . VAL A 1 463 ? -59.759 -23.644 89.003 1.00 80.38 463 VAL A N 1
ATOM 3865 C CA . VAL A 1 463 ? -60.906 -22.867 89.520 1.00 80.38 463 VAL A CA 1
ATOM 3866 C C . VAL A 1 463 ? -62.095 -23.771 89.870 1.00 80.38 463 VAL A C 1
ATOM 3868 O O . VAL A 1 463 ? -62.774 -23.537 90.870 1.00 80.38 463 VAL A O 1
ATOM 3871 N N . ASN A 1 464 ? -62.367 -24.795 89.061 1.00 79.75 464 ASN A N 1
ATOM 3872 C CA . ASN A 1 464 ? -63.452 -25.742 89.321 1.00 79.75 464 ASN A CA 1
ATOM 3873 C C . ASN A 1 464 ? -63.134 -26.680 90.494 1.00 79.75 464 ASN A C 1
ATOM 3875 O O . ASN A 1 464 ? -64.013 -26.936 91.315 1.00 79.75 464 ASN A O 1
ATOM 3879 N N . GLU A 1 465 ? -61.892 -27.155 90.600 1.00 79.38 465 GLU A N 1
ATOM 3880 C CA . GLU A 1 465 ? -61.412 -27.943 91.738 1.00 79.38 465 GLU A CA 1
ATOM 3881 C C . GLU A 1 465 ? -61.495 -27.134 93.031 1.00 79.38 465 GLU A C 1
ATOM 3883 O O . GLU A 1 465 ? -62.029 -27.633 94.018 1.00 79.38 465 GLU A O 1
ATOM 3888 N N . GLN A 1 466 ? -61.082 -25.864 93.014 1.00 78.25 466 GLN A N 1
ATOM 3889 C CA . GLN A 1 466 ? -61.198 -24.989 94.177 1.00 78.25 466 GLN A CA 1
ATOM 3890 C C . GLN A 1 466 ? -62.659 -24.800 94.608 1.00 78.25 466 GLN A C 1
ATOM 3892 O O . GLN A 1 466 ? -62.960 -24.906 95.792 1.00 78.25 466 GLN A O 1
ATOM 3897 N N . LYS A 1 467 ? -63.596 -24.621 93.665 1.00 80.94 467 LYS A N 1
ATOM 3898 C CA . LYS A 1 467 ? -65.034 -24.565 93.988 1.00 80.94 467 LYS A CA 1
ATOM 3899 C C . LYS A 1 467 ? -65.548 -25.856 94.627 1.00 80.94 467 LYS A C 1
ATOM 3901 O O . LYS A 1 467 ? -66.322 -25.792 95.576 1.00 80.94 467 LYS A O 1
ATOM 3906 N N . ALA A 1 468 ? -65.131 -27.015 94.119 1.00 79.19 468 ALA A N 1
ATOM 3907 C CA . ALA A 1 468 ? -65.520 -28.304 94.688 1.00 79.19 468 ALA A CA 1
ATOM 3908 C C . ALA A 1 468 ? -64.929 -28.514 96.094 1.00 79.19 468 ALA A C 1
ATOM 3910 O O . ALA A 1 468 ? -65.594 -29.079 96.964 1.00 79.19 468 ALA A O 1
ATOM 3911 N N . ILE A 1 469 ? -63.703 -28.035 96.333 1.00 80.19 469 ILE A N 1
ATOM 3912 C CA . ILE A 1 469 ? -63.072 -28.020 97.659 1.00 80.19 469 ILE A CA 1
ATOM 3913 C C . ILE A 1 469 ? -63.867 -27.121 98.611 1.00 80.19 469 ILE A C 1
ATOM 3915 O O . ILE A 1 469 ? -64.237 -27.581 99.689 1.00 80.19 469 ILE A O 1
ATOM 3919 N N . ASP A 1 470 ? -64.200 -25.896 98.198 1.00 81.25 470 ASP A N 1
ATOM 3920 C CA . ASP A 1 470 ? -64.978 -24.953 99.009 1.00 81.25 470 ASP A CA 1
ATOM 3921 C C . ASP A 1 470 ? -66.371 -25.530 99.363 1.00 81.25 470 ASP A C 1
ATOM 3923 O O . ASP A 1 470 ? -66.849 -25.401 100.494 1.00 81.25 470 ASP A O 1
ATOM 3927 N N . GLU A 1 471 ? -67.022 -26.225 98.422 1.00 82.31 471 GLU A N 1
ATOM 3928 C CA . GLU A 1 471 ? -68.290 -26.930 98.661 1.00 82.31 471 GLU A CA 1
ATOM 3929 C C . GLU A 1 471 ? -68.141 -28.102 99.641 1.00 82.31 471 GLU A C 1
ATOM 3931 O O . GLU A 1 471 ? -68.963 -28.255 100.549 1.00 82.31 471 GLU A O 1
ATOM 3936 N N . LEU A 1 472 ? -67.087 -28.912 99.511 1.00 80.50 472 LEU A N 1
ATOM 3937 C CA . LEU A 1 472 ? -66.783 -29.990 100.458 1.00 80.50 472 LEU A CA 1
ATOM 3938 C C . LEU A 1 472 ? -66.511 -29.452 101.864 1.00 80.50 472 LEU A C 1
ATOM 3940 O O . LEU A 1 472 ? -66.940 -30.052 102.853 1.00 80.50 472 LEU A O 1
ATOM 3944 N N . GLU A 1 473 ? -65.825 -28.319 101.969 1.00 82.06 473 GLU A N 1
ATOM 3945 C CA . GLU A 1 473 ? -65.515 -27.681 103.243 1.00 82.06 473 GLU A CA 1
ATOM 3946 C C . GLU A 1 473 ? -66.782 -27.140 103.916 1.00 82.06 473 GLU A C 1
ATOM 3948 O O . GLU A 1 473 ? -66.977 -27.330 105.121 1.00 82.06 473 GLU A O 1
ATOM 3953 N N . LYS A 1 474 ? -67.714 -26.596 103.125 1.00 83.25 474 LYS A N 1
ATOM 3954 C CA . LYS A 1 474 ? -69.054 -26.218 103.584 1.00 83.25 474 LYS A CA 1
ATOM 3955 C C . LYS A 1 474 ? -69.854 -27.423 104.088 1.00 83.25 474 LYS A C 1
ATOM 3957 O O . LYS A 1 474 ? -70.393 -27.374 105.192 1.00 83.25 474 LYS A O 1
ATOM 3962 N N . VAL A 1 475 ? -69.878 -28.532 103.342 1.00 79.94 475 VAL A N 1
ATOM 3963 C CA . VAL A 1 475 ? -70.543 -29.777 103.776 1.00 79.94 475 VAL A CA 1
ATOM 3964 C C . VAL A 1 475 ? -69.921 -30.304 105.071 1.00 79.94 475 VAL A C 1
ATOM 3966 O O . VAL A 1 475 ? -70.637 -30.738 105.972 1.00 79.94 475 VAL A O 1
ATOM 3969 N N . LYS A 1 476 ? -68.594 -30.231 105.210 1.00 80.50 476 LYS A N 1
ATOM 3970 C CA . LYS A 1 476 ? -67.885 -30.642 106.427 1.00 80.50 476 LYS A CA 1
ATOM 3971 C C . LYS A 1 476 ? -68.258 -29.770 107.632 1.00 80.50 476 LYS A C 1
ATOM 3973 O O . LYS A 1 476 ? -68.456 -30.310 108.719 1.00 80.50 476 LYS A O 1
ATOM 3978 N N . GLN A 1 477 ? -68.400 -28.455 107.452 1.00 78.62 477 GLN A N 1
ATOM 3979 C CA . GLN A 1 477 ? -68.878 -27.542 108.499 1.00 78.62 477 GLN A CA 1
ATOM 3980 C C . GLN A 1 477 ? -70.337 -27.822 108.890 1.00 78.62 477 GLN A C 1
ATOM 3982 O O . GLN A 1 477 ? -70.650 -27.872 110.080 1.00 78.62 477 GLN A O 1
ATOM 3987 N N . GLU A 1 478 ? -71.215 -28.079 107.916 1.00 79.75 478 GLU A N 1
ATOM 3988 C CA . GLU A 1 478 ? -72.611 -28.470 108.164 1.00 79.75 478 GLU A CA 1
ATOM 3989 C C . GLU A 1 478 ? -72.703 -29.818 108.902 1.00 79.75 478 GLU A C 1
ATOM 3991 O O . GLU A 1 478 ? -73.527 -29.987 109.806 1.00 79.75 478 GLU A O 1
ATOM 3996 N N . PHE A 1 479 ? -71.830 -30.774 108.568 1.00 76.69 479 PHE A N 1
ATOM 3997 C CA . PHE A 1 479 ? -71.748 -32.064 109.253 1.00 76.69 479 PHE A CA 1
ATOM 3998 C C . PHE A 1 479 ? -71.233 -31.913 110.689 1.00 76.69 479 PHE A C 1
ATOM 4000 O O . PHE A 1 479 ? -71.787 -32.526 111.597 1.00 76.69 479 PHE A O 1
ATOM 4007 N N . ALA A 1 480 ? -70.232 -31.060 110.921 1.00 72.25 480 ALA A N 1
ATOM 4008 C CA . ALA A 1 480 ? -69.738 -30.748 112.262 1.00 72.25 480 ALA A CA 1
ATOM 4009 C C . ALA A 1 480 ? -70.810 -30.058 113.127 1.00 72.25 480 ALA A C 1
ATOM 4011 O O . ALA A 1 480 ? -70.977 -30.412 114.292 1.00 72.25 480 ALA A O 1
ATOM 4012 N N . GLN A 1 481 ? -71.598 -29.137 112.560 1.00 72.00 481 GLN A N 1
ATOM 4013 C CA . GLN A 1 481 ? -72.735 -28.525 113.260 1.00 72.00 481 GLN A CA 1
ATOM 4014 C C . GLN A 1 481 ? -73.819 -29.548 113.616 1.00 72.00 481 GLN A C 1
ATOM 4016 O O . GLN A 1 481 ? -74.326 -29.537 114.736 1.00 72.00 481 GLN A O 1
ATOM 4021 N N . LYS A 1 482 ? -74.156 -30.461 112.697 1.00 73.62 482 LYS A N 1
ATOM 4022 C CA . LYS A 1 482 ? -75.100 -31.552 112.986 1.00 73.62 482 LYS A CA 1
ATOM 4023 C C . LYS A 1 482 ? -74.554 -32.528 114.025 1.00 73.62 482 LYS A C 1
ATOM 4025 O O . LYS A 1 482 ? -75.301 -32.924 114.908 1.00 73.62 482 LYS A O 1
ATOM 4030 N N . SER A 1 483 ? -73.268 -32.869 113.962 1.00 69.00 483 SER A N 1
ATOM 4031 C CA . SER A 1 483 ? -72.603 -33.718 114.956 1.00 69.00 483 SER A CA 1
ATOM 4032 C C . SER A 1 483 ? -72.652 -33.093 116.350 1.00 69.00 483 SER A C 1
ATOM 4034 O O . SER A 1 483 ? -73.046 -33.770 117.290 1.00 69.00 483 SER A O 1
ATOM 4036 N N . ASN A 1 484 ? -72.359 -31.794 116.476 1.00 68.56 484 ASN A N 1
ATOM 4037 C CA . ASN A 1 484 ? -72.465 -31.075 117.750 1.00 68.56 484 ASN A CA 1
ATOM 4038 C C . ASN A 1 484 ? -73.915 -31.004 118.261 1.00 68.56 484 ASN A C 1
ATOM 4040 O O . ASN A 1 484 ? -74.150 -31.070 119.465 1.00 68.56 484 ASN A O 1
ATOM 4044 N N . ASN A 1 485 ? -74.903 -30.889 117.367 1.00 67.00 485 ASN A N 1
ATOM 4045 C CA . ASN A 1 485 ? -76.314 -30.964 117.756 1.00 67.00 485 ASN A CA 1
ATOM 4046 C C . ASN A 1 485 ? -76.694 -32.362 118.263 1.00 67.00 485 ASN A C 1
ATOM 4048 O O . ASN A 1 485 ? -77.403 -32.458 119.260 1.00 67.00 485 ASN A O 1
ATOM 4052 N N . TYR A 1 486 ? -76.186 -33.428 117.638 1.00 67.19 486 TYR A N 1
ATOM 4053 C CA . TYR A 1 486 ? -76.399 -34.797 118.114 1.00 67.19 486 TYR A CA 1
ATOM 4054 C C . TYR A 1 486 ? -75.671 -35.086 119.432 1.00 67.19 486 TYR A C 1
ATOM 4056 O O . TYR A 1 486 ? -76.231 -35.763 120.288 1.00 67.19 486 TYR A O 1
ATOM 4064 N N . GLU A 1 487 ? -74.465 -34.552 119.640 1.00 63.41 487 GLU A N 1
ATOM 4065 C CA . GLU A 1 487 ? -73.777 -34.626 120.937 1.00 63.41 487 GLU A CA 1
ATOM 4066 C C . GLU A 1 487 ? -74.586 -33.923 122.034 1.00 63.41 487 GLU A C 1
ATOM 4068 O O . GLU A 1 487 ? -74.814 -34.513 123.087 1.00 63.41 487 GLU A O 1
ATOM 4073 N N . ASN A 1 488 ? -75.136 -32.736 121.757 1.00 61.38 488 ASN A N 1
ATOM 4074 C CA . ASN A 1 488 ? -76.009 -32.026 122.695 1.00 61.38 488 ASN A CA 1
ATOM 4075 C C . ASN A 1 488 ? -77.335 -32.767 122.974 1.00 61.38 488 ASN A C 1
ATOM 4077 O O . ASN A 1 488 ? -77.798 -32.769 124.114 1.00 61.38 488 ASN A O 1
ATOM 4081 N N . GLU A 1 489 ? -77.945 -33.416 121.975 1.00 61.75 489 GLU A N 1
ATOM 4082 C CA . GLU A 1 489 ? -79.145 -34.252 122.169 1.00 61.75 489 GLU A CA 1
ATOM 4083 C C . GLU A 1 489 ? -78.845 -35.515 122.995 1.00 61.75 489 GLU A C 1
ATOM 4085 O O . GLU A 1 489 ? -79.645 -35.910 123.844 1.00 61.75 489 GLU A O 1
ATOM 4090 N N . ILE A 1 490 ? -77.675 -36.131 122.808 1.00 62.12 490 ILE A N 1
ATOM 4091 C CA . ILE A 1 490 ? -77.231 -37.283 123.607 1.00 62.12 490 ILE A CA 1
ATOM 4092 C C . ILE A 1 490 ? -76.921 -36.869 125.055 1.00 62.12 490 ILE A C 1
ATOM 4094 O O . ILE A 1 490 ? -77.198 -37.636 125.979 1.00 62.12 490 ILE A O 1
ATOM 4098 N N . GLU A 1 491 ? -76.377 -35.671 125.277 1.00 58.44 491 GLU A N 1
ATOM 4099 C CA . GLU A 1 491 ? -76.132 -35.116 126.615 1.00 58.44 491 GLU A CA 1
ATOM 4100 C C . GLU A 1 491 ? -77.451 -34.831 127.364 1.00 58.44 491 GLU A C 1
ATOM 4102 O O . GLU A 1 491 ? -77.552 -35.092 128.562 1.00 58.44 491 GLU A O 1
ATOM 4107 N N . GLN A 1 492 ? -78.494 -34.370 126.659 1.00 57.09 492 GLN A N 1
ATOM 4108 C CA . GLN A 1 492 ? -79.831 -34.140 127.229 1.00 57.09 492 GLN A CA 1
ATOM 4109 C C . GLN A 1 492 ? -80.578 -35.434 127.577 1.00 57.09 492 GLN A C 1
ATOM 4111 O O . GLN A 1 492 ? -81.352 -35.447 128.527 1.00 57.09 492 GLN A O 1
ATOM 4116 N N . LEU A 1 493 ? -80.327 -36.534 126.860 1.00 57.56 493 LEU A N 1
ATOM 4117 C CA . LEU A 1 493 ? -80.917 -37.851 127.145 1.00 57.56 493 LEU A CA 1
ATOM 4118 C C . LEU A 1 493 ? -80.263 -38.587 128.333 1.00 57.56 493 LEU A C 1
ATOM 4120 O O . LEU A 1 493 ? -80.727 -39.663 128.710 1.00 57.56 493 LEU A O 1
ATOM 4124 N N . LYS A 1 494 ? -79.179 -38.044 128.907 1.00 54.22 494 LYS A N 1
ATOM 4125 C CA . LYS A 1 494 ? -78.486 -38.592 130.089 1.00 54.22 494 LYS A CA 1
ATOM 4126 C C . LYS A 1 494 ? -78.904 -37.943 131.421 1.00 54.22 494 LYS A C 1
ATOM 4128 O O . LYS A 1 494 ? -78.434 -38.405 132.462 1.00 54.22 494 LYS A O 1
ATOM 4133 N N . GLN A 1 495 ? -79.739 -36.900 131.395 1.00 47.12 495 GLN A N 1
ATOM 4134 C CA . GLN A 1 495 ? -80.422 -36.328 132.570 1.00 47.12 495 GLN A CA 1
ATOM 4135 C C . GLN A 1 495 ? -81.764 -37.022 132.786 1.00 47.12 495 GLN A C 1
ATOM 4137 O O . GLN A 1 495 ? -82.136 -37.194 133.970 1.00 47.12 495 GLN A O 1
#

Radius of gyration: 71.33 Å; chains: 1; bounding box: 150×63×244 Å

Sequence (495 aa):
MHRVRTQKQFSIWEVSFIQVLLAEIEELRTGKRPSERETSPEYDPNQEVPLTFRNVVELQHVNQKLDKLVREMRAQHNNDDEDLNRTRFDELKKEHQQQQEKLKETKNQFDSLETQMTSLIQERDFLRLLVSRSSSSQATSSTNQTVDIHQIENLRDQVNRLQEKIDILTKKNTQLTNEKDDLIRTSNEKFRSMQYELLTARTELEQTNEKLNLINEEQATNRLTIASLRTEIHGWQERHSMLVQIRNKQEQQYFNVLTELRQLKDDKASLECRLNTLGNERKFDSIKHEQIENECMLLKNEIVKNEQIQPIIEKLQNLAEYTKEKTKAMFQAKINDLTAQNDELCQRIEQYEREKELNERTYQSRLDEITQNLQQEKLNHTEIRTKFITEKEKAEQLQRQLNEIETKLNTNTNQKTDFEQQLGDYEKELKMLKVKLDAANNELELKQTLIQSGIDNANQLNVNEQKAIDELEKVKQEFAQKSNNYENEIEQLKQ

Secondary structure (DSSP, 8-state):
-----------HHHHHHHHHHHHHHHHHHH---------PPP--TT----HHHHHHHHHHHHHHHHHHHHHHHHHHTTTTHHHHHHHHHHHHHHHHHHHHHHHHHHHHHHHHHHHHHHHHHHHHHHHHHHHHHHHHHTTS--S-HHHHHHHHHHHHHHHHHHHHHHHHHHHHHHHHHHHHHHHHHHHHHHHHHHHHHHHHHHHHHHHHHHHHHHHHHHHHHHHHHHHHHHHHHHHHHHHHHHHHHHHHHHHHHHHHHHHHHHHHHHHHHHHHHHHHHHHHHHHHHHHHHHHHHHHHHHHHTT-------HHHHHHHHHHHHHHHHHHHHHHHHHHHHHHHHHHHHHHHHHHHHHHHHHHHHHHHHHHHHHHHHHHHHHHHHHHHHHHHHHHHHHHHHHHHHHHHHHHHHHHHHHHHHHHHHHHHHHHHHHHHHHHHHHHHHHHHHHHHHHHHHHHHHHHHHHHHHHHHHHHHHHHHHHHHHHHHHHHHHHHHTT-